Protein AF-0000000067831777 (afdb_homodimer)

pLDDT: mean 96.31, std 3.83, range [68.81, 98.88]

Sequence (684 aa):
MVTNWRALGACAPQAECGAVVKADAYGCGLAAVAPALWRAGCRTFFVAHLSEGIAARKILPEAALYVLNGLPPGHAEAFRAHRLRPVLGDAQELAEWAEAMQGAGPAALHVDTGMNRLGLCVAEALALAGDPVIARAGIDLVMSHLVSAELPDDPLNARQAADFARVRAAFPQMRASLANSSGTCLANDARHDLLRPGYALFGGNPDPGQPNSMRPVVRLEATILQVRNVEAGATCGYNARWQAPAPRRLATLSLGYADGYPRSASNSGHALVGGVPCPIVGLISMDLIILDVTDATQARRGGTATLIGDSLDIDTVGQAAGTIGYEILTSLGSRYVRDYVEMVTNWRALGACAPQAECGAVVKADAYGCGLAAVAPALWRAGCRTFFVAHLSEGIAARKILPEAALYVLNGLPPGHAEAFRAHRLRPVLGDAQELAEWAEAMQGAGPAALHVDTGMNRLGLCVAEALALAGDPVIARAGIDLVMSHLVSAELPDDPLNARQAADFARVRAAFPQMRASLANSSGTCLANDARHDLLRPGYALFGGNPDPGQPNSMRPVVRLEATILQVRNVEAGATCGYNARWQAPAPRRLATLSLGYADGYPRSASNSGHALVGGVPCPIVGLISMDLIILDVTDATQARRGGTATLIGDSLDIDTVGQAAGTIGYEILTSLGSRYVRDYVE

Organism: Methylorubrum extorquens (strain ATCC 14718 / DSM 1338 / JCM 2805 / NCIMB 9133 / AM1) (NCBI:txid272630)

Secondary structure (DSSP, 8-state):
-HHHHHHHHHT-TTSEE-EE-HHHHHTT-HHHHHHHHHHHT--EEEESSHHHHHHHHHH-TTSEEEETT---TT-HHHHHHTT-EEEE-SHHHHHHHHHHHTT-S-EEEEEESS--SSSEEHHHHHHTTT-HHHHHTTEEEEE---SSTTSTT-HHHHHHHHHHHHHHHHSTTSEEE---HHHHHS-GGG--SEE---GGGGT--SSTTS---SPP---EEEEEEEEEEE-TT-EESGGG-EE-SSSEEEEEES--GGGT--GGGTTT-EEEETTEEEEB-S---SS-EEEE-TT-TT--TT-EEEEEBTTB-HHHHHHHTTS-HHHHHHT--TTS------/-HHHHHHHHHT-TTSEE-EE-HHHHHTT-HHHHHHHHHHHT--EEEESSHHHHHHHHHH-TTSEEEETT---TT-HHHHHHTT-EEEE-SHHHHHHHHHHHTT-S-EEEEEESS--SSSEEHHHHHHTTT-HHHHHTTEEEEE---SSTTSTT-HHHHHHHHHHHHHHHHSTTSEEE---HHHHTS-GGG--SEE---GGGGT--SSTTS---SPP---EEEEEEEEEEE-TT-EESGGG-EE-SSSEEEEEES--GGGT--GGGTTT-EEEETTEEEEB-S---SS-EEEE-TT-TT--TT-EEEEEBTTB-HHHHHHHTTS-HHHHHHT--TTS------

InterPro domains:
  IPR000821 Alanine racemase [MF_01201] (1-341)
  IPR000821 Alanine racemase [PR00992] (14-30)
  IPR000821 Alanine racemase [PR00992] (50-68)
  IPR000821 Alanine racemase [PR00992] (108-120)
  IPR000821 Alanine racemase [PR00992] (141-152)
  IPR000821 Alanine racemase [PR00992] (179-206)
  IPR000821 Alanine racemase [PR00992] (233-248)
  IPR000821 Alanine racemase [PR00992] (250-265)
  IPR000821 Alanine racemase [PR00992] (271-288)
  IPR000821 Alanin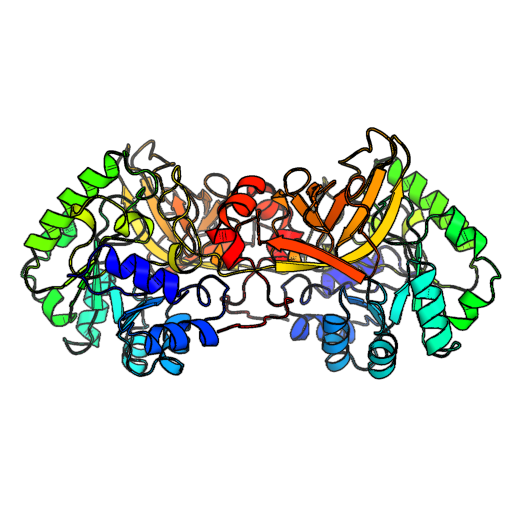e racemase [PR00992] (323-336)
  IPR000821 Alanine racemase [PTHR30511] (3-341)
  IPR000821 Alanine racemase [TIGR00492] (4-341)
  IPR001608 Alanine racemase, N-terminal [PF01168] (3-206)
  IPR009006 Alanine racemase/group IV decarboxylase, C-terminal [G3DSA:2.40.37.10] (207-342)
  IPR009006 Alanine racemase/group IV decarboxylase, C-terminal [SSF50621] (210-341)
  IPR011079 Alanine racemase, C-terminal [PF00842] (217-340)
  IPR011079 Alanine racemase, C-terminal [SM01005] (217-341)
  IPR020622 Alanine racemase, pyridoxal-phosphate attachment site [PS00395] (19-29)
  IPR029066 PLP-binding barrel [G3DSA:3.20.20.10] (1-206)
  IPR029066 PLP-binding barrel [SSF51419] (2-217)

Radius of gyration: 26.93 Å; Cα contacts (8 Å, |Δi|>4): 1666; chains: 2; bounding box: 50×80×62 Å

Structure (mmCIF, N/CA/C/O backbone):
data_AF-0000000067831777-model_v1
#
loop_
_entity.id
_entity.type
_entity.pdbx_description
1 polymer 'Alanine racemase'
#
loop_
_atom_site.group_PDB
_atom_site.id
_atom_site.type_symbol
_atom_site.label_atom_id
_atom_site.label_alt_id
_atom_site.label_comp_id
_atom_site.label_asym_id
_atom_site.label_entity_id
_atom_site.label_seq_id
_atom_site.pdbx_PDB_ins_code
_atom_site.Cartn_x
_atom_site.Cartn_y
_atom_site.Cartn_z
_atom_site.occupancy
_atom_site.B_iso_or_equiv
_atom_site.auth_seq_id
_atom_site.auth_comp_id
_atom_site.auth_asym_id
_atom_site.auth_atom_id
_atom_site.pdbx_PDB_model_num
ATOM 1 N N . MET A 1 1 ? -17.5 -13.883 2.986 1 96.25 1 MET A N 1
ATOM 2 C CA . MET A 1 1 ? -16.406 -14.672 2.447 1 96.25 1 MET A CA 1
ATOM 3 C C . MET A 1 1 ? -16.781 -16.141 2.322 1 96.25 1 MET A C 1
ATOM 5 O O . MET A 1 1 ? -16.562 -16.766 1.283 1 96.25 1 MET A O 1
ATOM 9 N N . VAL A 1 2 ? -17.391 -16.656 3.383 1 97.56 2 VAL A N 1
ATOM 10 C CA . VAL A 1 2 ? -17.812 -18.047 3.361 1 97.56 2 VAL A CA 1
ATOM 11 C C . VAL A 1 2 ? -18.906 -18.25 2.309 1 97.56 2 VAL A C 1
ATOM 13 O O . VAL A 1 2 ? -18.891 -19.234 1.566 1 97.56 2 VAL A O 1
ATOM 16 N N . THR A 1 3 ? -19.812 -17.234 2.25 1 97.75 3 THR A N 1
ATOM 17 C CA . THR A 1 3 ? -20.859 -17.297 1.228 1 97.75 3 THR A CA 1
ATOM 18 C C . THR A 1 3 ? -20.234 -17.297 -0.169 1 97.75 3 THR A C 1
ATOM 20 O O . THR A 1 3 ? -20.656 -18.078 -1.034 1 97.75 3 THR A O 1
ATOM 23 N N . ASN A 1 4 ? -19.281 -16.453 -0.4 1 98.12 4 ASN A N 1
ATOM 24 C CA . ASN A 1 4 ? -18.594 -16.406 -1.683 1 98.12 4 ASN A CA 1
ATOM 25 C C . ASN A 1 4 ? -17.906 -17.734 -1.985 1 98.12 4 ASN A C 1
ATOM 27 O O . ASN A 1 4 ? -17.984 -18.25 -3.104 1 98.12 4 ASN A O 1
ATOM 31 N N . TRP A 1 5 ? -17.25 -18.312 -0.982 1 98.06 5 TRP A N 1
ATOM 32 C CA . TRP A 1 5 ? -16.547 -19.578 -1.138 1 98.06 5 TRP A CA 1
ATOM 33 C C . TRP A 1 5 ? -17.5 -20.688 -1.541 1 98.06 5 TRP A C 1
ATOM 35 O O . TRP A 1 5 ? -17.203 -21.469 -2.453 1 98.06 5 TRP A O 1
ATOM 45 N N . ARG A 1 6 ? -18.625 -20.719 -0.926 1 97.88 6 ARG A N 1
ATOM 46 C CA . ARG A 1 6 ? -19.641 -21.719 -1.242 1 97.88 6 ARG A CA 1
ATOM 47 C C . ARG A 1 6 ? -20.172 -21.531 -2.66 1 97.88 6 ARG A C 1
ATOM 49 O O . ARG A 1 6 ? -20.359 -22.516 -3.389 1 97.88 6 ARG A O 1
ATOM 56 N N . ALA A 1 7 ? -20.375 -20.312 -3.01 1 96.75 7 ALA A N 1
ATOM 57 C CA . ALA A 1 7 ? -20.875 -20.016 -4.352 1 96.75 7 ALA A CA 1
ATOM 58 C C . ALA A 1 7 ? -19.859 -20.438 -5.418 1 96.75 7 ALA A C 1
ATOM 60 O O . ALA A 1 7 ? -20.234 -21 -6.445 1 96.75 7 ALA A O 1
ATOM 61 N N . LEU A 1 8 ? -18.625 -20.203 -5.199 1 96.25 8 LEU A N 1
ATOM 62 C CA . LEU A 1 8 ? -17.578 -20.578 -6.141 1 96.25 8 LEU A CA 1
ATOM 63 C C . LEU A 1 8 ? -17.438 -22.094 -6.238 1 96.25 8 LEU A C 1
ATOM 65 O O . LEU A 1 8 ? -17.266 -22.641 -7.332 1 96.25 8 LEU A O 1
ATOM 69 N N . GLY A 1 9 ? -17.547 -22.734 -5.086 1 96.25 9 GLY A N 1
ATOM 70 C CA . GLY A 1 9 ? -17.531 -24.188 -5.094 1 96.25 9 GLY A CA 1
ATOM 71 C C . GLY A 1 9 ? -18.688 -24.781 -5.867 1 96.25 9 GLY A C 1
ATOM 72 O O . GLY A 1 9 ? -18.531 -25.812 -6.527 1 96.25 9 GLY A O 1
ATOM 73 N N . ALA A 1 10 ? -19.781 -24.141 -5.816 1 94.81 10 ALA A N 1
ATOM 74 C CA . ALA A 1 10 ? -21 -24.625 -6.469 1 94.81 10 ALA A CA 1
ATOM 75 C C . ALA A 1 10 ? -20.859 -24.562 -7.988 1 94.81 10 ALA A C 1
ATOM 77 O O . ALA A 1 10 ? -21.594 -25.25 -8.711 1 94.81 10 ALA A O 1
ATOM 78 N N . CYS A 1 11 ? -19.938 -23.781 -8.492 1 91.06 11 CYS A N 1
ATOM 79 C CA . CYS A 1 11 ? -19.719 -23.672 -9.93 1 91.06 11 CYS A CA 1
ATOM 80 C C . CYS A 1 11 ? -19.156 -24.984 -10.492 1 91.06 11 CYS A C 1
ATOM 82 O O . CYS A 1 11 ? -19.281 -25.25 -11.688 1 91.06 11 CYS A O 1
ATOM 84 N N . ALA A 1 12 ? -18.469 -25.781 -9.656 1 92.12 12 ALA A N 1
ATOM 85 C CA . ALA A 1 12 ? -17.906 -27.078 -10.031 1 92.12 12 ALA A CA 1
ATOM 86 C C . ALA A 1 12 ? -18.031 -28.062 -8.883 1 92.12 12 ALA A C 1
ATOM 88 O O . ALA A 1 12 ? -17.031 -28.391 -8.227 1 92.12 12 ALA A O 1
ATOM 89 N N . PRO A 1 13 ? -19.125 -28.656 -8.758 1 91.19 13 PRO A N 1
ATOM 90 C CA . PRO A 1 13 ? -19.391 -29.484 -7.582 1 91.19 13 PRO A CA 1
ATOM 91 C C . PRO A 1 13 ? -18.516 -30.734 -7.523 1 91.19 13 PRO A C 1
ATOM 93 O O . PRO A 1 13 ? -18.359 -31.328 -6.453 1 91.19 13 PRO A O 1
ATOM 96 N N . GLN A 1 14 ? -17.984 -31.109 -8.625 1 92.44 14 GLN A N 1
ATOM 97 C CA . GLN A 1 14 ? -17.156 -32.312 -8.648 1 92.44 14 GLN A CA 1
ATOM 98 C C . GLN A 1 14 ? -15.719 -32 -8.242 1 92.44 14 GLN A C 1
ATOM 100 O O . GLN A 1 14 ? -14.93 -32.906 -7.992 1 92.44 14 GLN A O 1
ATOM 105 N N . ALA A 1 15 ? -15.367 -30.766 -8.219 1 95.56 15 ALA A N 1
ATOM 106 C CA . ALA A 1 15 ? -14.023 -30.344 -7.852 1 95.56 15 ALA A CA 1
ATOM 107 C C . ALA A 1 15 ? -13.953 -29.922 -6.387 1 95.56 15 ALA A C 1
ATOM 109 O O . ALA A 1 15 ? -14.945 -29.438 -5.828 1 95.56 15 ALA A O 1
ATOM 110 N N . GLU A 1 16 ? -12.859 -30.172 -5.777 1 97.56 16 GLU A N 1
ATOM 111 C CA . GLU A 1 16 ? -12.617 -29.516 -4.492 1 97.56 16 GLU A CA 1
ATOM 112 C C . GLU A 1 16 ? -12.445 -28.016 -4.664 1 97.56 16 GLU A C 1
ATOM 114 O O . GLU A 1 16 ? -11.789 -27.562 -5.605 1 97.56 16 GLU A O 1
ATOM 119 N N . CYS A 1 17 ? -13.039 -27.266 -3.781 1 97.94 17 CYS A N 1
ATOM 120 C CA . CYS A 1 17 ? -12.844 -25.828 -3.797 1 97.94 17 CYS A CA 1
ATOM 121 C C . CYS A 1 17 ? -11.844 -25.391 -2.727 1 97.94 17 CYS A C 1
ATOM 123 O O . CYS A 1 17 ? -12.148 -25.438 -1.534 1 97.94 17 CYS A O 1
ATOM 125 N N . GLY A 1 18 ? -10.648 -25.016 -3.129 1 98.56 18 GLY A N 1
ATOM 126 C CA . GLY A 1 18 ? -9.648 -24.469 -2.217 1 98.56 18 GLY A CA 1
ATOM 127 C C . GLY A 1 18 ? -9.797 -22.969 -1.989 1 98.56 18 GLY A C 1
ATOM 128 O O . GLY A 1 18 ? -10.836 -22.391 -2.316 1 98.56 18 GLY A O 1
ATOM 129 N N . ALA A 1 19 ? -8.812 -22.359 -1.331 1 98.81 19 ALA A N 1
ATOM 130 C CA . ALA A 1 19 ? -8.82 -20.938 -1.067 1 98.81 19 ALA A CA 1
ATOM 131 C C . ALA A 1 19 ? -7.414 -20.359 -1.116 1 98.81 19 ALA A C 1
ATOM 133 O O . ALA A 1 19 ? -6.508 -20.844 -0.442 1 98.81 19 ALA A O 1
ATOM 134 N N . VAL A 1 20 ? -7.234 -19.406 -1.946 1 98.81 20 VAL A N 1
ATOM 135 C CA . VAL A 1 20 ? -5.988 -18.656 -1.936 1 98.81 20 VAL A CA 1
ATOM 136 C C . VAL A 1 20 ? -6.074 -17.531 -0.909 1 98.81 20 VAL A C 1
ATOM 138 O O . VAL A 1 20 ? -6.906 -16.625 -1.036 1 98.81 20 VAL A O 1
ATOM 141 N N . VAL A 1 21 ? -5.176 -17.562 0.108 1 98.56 21 VAL A N 1
ATOM 142 C CA . VAL A 1 21 ? -5.27 -16.625 1.215 1 98.56 21 VAL A CA 1
ATOM 143 C C . VAL A 1 21 ? -3.926 -15.922 1.409 1 98.56 21 VAL A C 1
ATOM 145 O O . VAL A 1 21 ? -3.574 -15.539 2.527 1 98.56 21 VAL A O 1
ATOM 148 N N . LYS A 1 22 ? -3.17 -15.82 0.331 1 98.19 22 LYS A N 1
ATOM 149 C CA . LYS A 1 22 ? -1.881 -15.141 0.386 1 98.19 22 LYS A CA 1
ATOM 150 C C . LYS A 1 22 ? -2.057 -13.664 0.725 1 98.19 22 LYS A C 1
ATOM 152 O O . LYS A 1 22 ? -3.178 -13.148 0.724 1 98.19 22 LYS A O 1
ATOM 157 N N . ALA A 1 23 ? -0.88 -12.984 1.11 1 97.25 23 ALA A N 1
ATOM 158 C CA . ALA A 1 23 ? -0.863 -11.562 1.439 1 97.25 23 ALA A CA 1
ATOM 159 C C . ALA A 1 23 ? -1.83 -11.25 2.58 1 97.25 23 ALA A C 1
ATOM 161 O O . ALA A 1 23 ? -2.641 -10.328 2.479 1 97.25 23 ALA A O 1
ATOM 162 N N . ASP A 1 24 ? -1.796 -12.086 3.672 1 96.75 24 ASP A N 1
ATOM 163 C CA . ASP A 1 24 ? -2.635 -11.914 4.852 1 96.75 24 ASP A CA 1
ATOM 164 C C . ASP A 1 24 ? -4.117 -11.938 4.484 1 96.75 24 ASP A C 1
ATOM 166 O O . ASP A 1 24 ? -4.867 -11.031 4.855 1 96.75 24 ASP A O 1
ATOM 170 N N . ALA A 1 25 ? -4.484 -12.93 3.648 1 97.25 25 ALA A N 1
ATOM 171 C CA . ALA A 1 25 ? -5.84 -13.062 3.117 1 97.25 25 ALA A CA 1
ATOM 172 C C . ALA A 1 25 ? -6.258 -11.805 2.355 1 97.25 25 ALA A C 1
ATOM 174 O O . ALA A 1 25 ? -7.309 -11.227 2.635 1 97.25 25 ALA A O 1
ATOM 175 N N . TYR A 1 26 ? -5.383 -11.445 1.384 1 97.19 26 TYR A N 1
ATOM 176 C CA . TYR A 1 26 ? -5.598 -10.289 0.523 1 97.19 26 TYR A CA 1
ATOM 177 C C . TYR A 1 26 ? -5.863 -9.039 1.351 1 97.19 26 TYR A C 1
ATOM 179 O O . TYR A 1 26 ? -6.727 -8.227 1.001 1 97.19 26 TYR A O 1
ATOM 187 N N . GLY A 1 27 ? -5.211 -8.961 2.508 1 95.75 27 GLY A N 1
ATOM 188 C CA . GLY A 1 27 ? -5.32 -7.777 3.35 1 95.75 27 GLY A CA 1
ATOM 189 C C . GLY A 1 27 ? -6.465 -7.852 4.34 1 95.75 27 GLY A C 1
ATOM 190 O O . GLY A 1 27 ? -6.641 -6.949 5.164 1 95.75 27 GLY A O 1
ATOM 191 N N . CYS A 1 28 ? -7.23 -8.93 4.371 1 96.5 28 CYS A N 1
ATOM 192 C CA . CYS A 1 28 ? -8.43 -9.016 5.191 1 96.5 28 CYS A CA 1
ATOM 193 C C . CYS A 1 28 ? -8.141 -9.703 6.523 1 96.5 28 CYS A C 1
ATOM 195 O O . CYS A 1 28 ? -9.016 -9.789 7.387 1 96.5 28 CYS A O 1
ATOM 197 N N . GLY A 1 29 ? -6.898 -10.172 6.73 1 96.12 29 GLY A N 1
ATOM 198 C CA . GLY A 1 29 ? -6.512 -10.789 7.988 1 96.12 29 GLY A CA 1
ATOM 199 C C . GLY A 1 29 ? -6.613 -12.305 7.969 1 96.12 29 GLY A C 1
ATOM 200 O O . GLY A 1 29 ? -7.695 -12.859 8.148 1 96.12 29 GLY A O 1
ATOM 201 N N . LEU A 1 30 ? -5.484 -12.984 7.863 1 97.25 30 LEU A N 1
ATOM 202 C CA . LEU A 1 30 ? -5.398 -14.438 7.758 1 97.25 30 LEU A CA 1
ATOM 203 C C . LEU A 1 30 ? -5.965 -15.102 9.008 1 97.25 30 LEU A C 1
ATOM 205 O O . LEU A 1 30 ? -6.684 -16.094 8.914 1 97.25 30 LEU A O 1
ATOM 209 N N . ALA A 1 31 ? -5.719 -14.539 10.141 1 96.88 31 ALA A N 1
ATOM 210 C CA . ALA A 1 31 ? -6.066 -15.133 11.43 1 96.88 31 ALA A CA 1
ATOM 211 C C . ALA A 1 31 ? -7.582 -15.25 11.586 1 96.88 31 ALA A C 1
ATOM 213 O O . ALA A 1 31 ? -8.078 -16.141 12.281 1 96.88 31 ALA A O 1
ATOM 214 N N . ALA A 1 32 ? -8.289 -14.328 10.969 1 96.31 32 ALA A N 1
ATOM 215 C CA . ALA A 1 32 ? -9.75 -14.367 11.039 1 96.31 32 ALA A CA 1
ATOM 216 C C . ALA A 1 32 ? -10.328 -15.148 9.867 1 96.31 32 ALA A C 1
ATOM 218 O O . ALA A 1 32 ? -11.266 -15.938 10.039 1 96.31 32 ALA A O 1
ATOM 219 N N . VAL A 1 33 ? -9.781 -15.031 8.703 1 97.06 33 VAL A N 1
ATOM 220 C CA . VAL A 1 33 ? -10.352 -15.523 7.449 1 97.06 33 VAL A CA 1
ATOM 221 C C . VAL A 1 33 ? -10.141 -17.031 7.344 1 97.06 33 VAL A C 1
ATOM 223 O O . VAL A 1 33 ? -11.086 -17.781 7.047 1 97.06 33 VAL A O 1
ATOM 226 N N . ALA A 1 34 ? -8.953 -17.484 7.637 1 97.94 34 ALA A N 1
ATOM 227 C CA . ALA A 1 34 ? -8.578 -18.875 7.379 1 97.94 34 ALA A CA 1
ATOM 228 C C . ALA A 1 34 ? -9.406 -19.844 8.227 1 97.94 34 ALA A C 1
ATOM 230 O O . ALA A 1 34 ? -9.984 -20.797 7.707 1 97.94 34 ALA A O 1
ATOM 231 N N . PRO A 1 35 ? -9.547 -19.547 9.555 1 97.94 35 PRO A N 1
ATOM 232 C CA . PRO A 1 35 ? -10.367 -20.453 10.359 1 97.94 35 PRO A CA 1
ATOM 233 C C . PRO A 1 35 ? -11.828 -20.484 9.914 1 97.94 35 PRO A C 1
ATOM 235 O O . PRO A 1 35 ? -12.484 -21.516 9.984 1 97.94 35 PRO A O 1
ATOM 238 N N . ALA A 1 36 ? -12.344 -19.328 9.492 1 97.81 36 ALA A N 1
ATOM 239 C CA . ALA A 1 36 ? -13.727 -19.266 9.023 1 97.81 36 ALA A CA 1
ATOM 240 C C . ALA A 1 36 ? -13.93 -20.156 7.801 1 97.81 36 ALA A C 1
ATOM 242 O O . ALA A 1 36 ? -14.914 -20.891 7.719 1 97.81 36 ALA A O 1
ATOM 243 N N . LEU A 1 37 ? -13.008 -20.125 6.906 1 98.38 37 LEU A N 1
ATOM 244 C CA . LEU A 1 37 ? -13.086 -20.969 5.711 1 98.38 37 LEU A CA 1
ATOM 245 C C . LEU A 1 37 ? -12.891 -22.438 6.066 1 98.38 37 LEU A C 1
ATOM 247 O O . LEU A 1 37 ? -13.57 -23.312 5.508 1 98.38 37 LEU A O 1
ATOM 251 N N . TRP A 1 38 ? -11.984 -22.703 6.977 1 98.62 38 TRP A N 1
ATOM 252 C CA . TRP A 1 38 ? -11.758 -24.078 7.438 1 98.62 38 TRP A CA 1
ATOM 253 C C . TRP A 1 38 ? -13.031 -24.656 8.031 1 98.62 38 TRP A C 1
ATOM 255 O O . TRP A 1 38 ? -13.43 -25.781 7.676 1 98.62 38 TRP A O 1
ATOM 265 N N . ARG A 1 39 ? -13.688 -23.891 8.867 1 98.12 39 ARG A N 1
ATOM 266 C CA . ARG A 1 39 ? -14.922 -24.344 9.5 1 98.12 39 ARG A CA 1
ATOM 267 C C . ARG A 1 39 ? -16.016 -24.562 8.461 1 98.12 39 ARG A C 1
ATOM 269 O O . ARG A 1 39 ? -16.859 -25.453 8.625 1 98.12 39 ARG A O 1
ATOM 276 N N . ALA A 1 40 ? -15.922 -23.812 7.43 1 97.94 40 ALA A N 1
ATOM 277 C CA . ALA A 1 40 ? -16.922 -23.922 6.371 1 97.94 40 ALA A CA 1
ATOM 278 C C . ALA A 1 40 ? -16.703 -25.188 5.547 1 97.94 40 ALA A C 1
ATOM 280 O O . ALA A 1 40 ? -17.594 -25.625 4.809 1 97.94 40 ALA A O 1
ATOM 281 N N . GLY A 1 41 ? -15.484 -25.766 5.574 1 98.31 41 GLY A N 1
ATOM 282 C CA . GLY A 1 41 ? -15.258 -27.016 4.887 1 98.31 41 GLY A CA 1
ATOM 283 C C . GLY A 1 41 ? -14.062 -26.984 3.947 1 98.31 41 GLY A C 1
ATOM 284 O O . GLY A 1 41 ? -13.727 -27.984 3.324 1 98.31 41 GLY A O 1
ATOM 285 N N . CYS A 1 42 ? -13.445 -25.828 3.881 1 98.69 42 CYS A N 1
ATOM 286 C CA . CYS A 1 42 ? -12.25 -25.734 3.053 1 98.69 42 CYS A CA 1
ATOM 287 C C . CYS A 1 42 ? -11.117 -26.578 3.627 1 98.69 42 CYS A C 1
ATOM 289 O O . CYS A 1 42 ? -10.906 -26.594 4.84 1 98.69 42 CYS A O 1
ATOM 291 N N . ARG A 1 43 ? -10.352 -27.219 2.783 1 98.69 43 ARG A N 1
ATOM 292 C CA . ARG A 1 43 ? -9.32 -28.125 3.293 1 98.69 43 ARG A CA 1
ATOM 293 C C . ARG A 1 43 ? -7.969 -27.812 2.656 1 98.69 43 ARG A C 1
ATOM 295 O O . ARG A 1 43 ? -6.922 -28.172 3.207 1 98.69 43 ARG A O 1
ATOM 302 N N . THR A 1 44 ? -7.953 -27.172 1.488 1 98.81 44 THR A N 1
ATOM 303 C CA . THR A 1 44 ? -6.723 -26.828 0.78 1 98.81 44 THR A CA 1
ATOM 304 C C . THR A 1 44 ? -6.562 -25.312 0.676 1 98.81 44 THR A C 1
ATOM 306 O O . THR A 1 44 ? -7.48 -24.625 0.233 1 98.81 44 THR A O 1
ATOM 309 N N . PHE A 1 45 ? -5.422 -24.828 1.115 1 98.88 45 PHE A N 1
ATOM 310 C CA . PHE A 1 45 ? -5.141 -23.391 1.117 1 98.88 45 PHE A CA 1
ATOM 311 C C . PHE A 1 45 ? -3.846 -23.094 0.37 1 98.88 45 PHE A C 1
ATOM 313 O O . PHE A 1 45 ? -2.963 -23.953 0.284 1 98.88 45 PHE A O 1
ATOM 320 N N . PHE A 1 46 ? -3.771 -21.938 -0.169 1 98.88 46 PHE A N 1
ATOM 321 C CA . PHE A 1 46 ? -2.604 -21.469 -0.914 1 98.88 46 PHE A CA 1
ATOM 322 C C . PHE A 1 46 ? -2.102 -20.141 -0.371 1 98.88 46 PHE A C 1
ATOM 324 O O . PHE A 1 46 ? -2.896 -19.25 -0.081 1 98.88 46 PHE A O 1
ATOM 331 N N . VAL A 1 47 ? -0.827 -20 -0.197 1 98.69 47 VAL A N 1
ATOM 332 C CA . VAL A 1 47 ? -0.145 -18.75 0.126 1 98.69 47 VAL A CA 1
ATOM 333 C C . VAL A 1 47 ? 1.005 -18.531 -0.852 1 98.69 47 VAL A C 1
ATOM 335 O O . VAL A 1 47 ? 1.231 -19.344 -1.755 1 98.69 47 VAL A O 1
ATOM 338 N N . ALA A 1 48 ? 1.655 -17.406 -0.736 1 98.31 48 ALA A N 1
ATOM 339 C CA . ALA A 1 48 ? 2.67 -17.062 -1.73 1 98.31 48 ALA A CA 1
ATOM 340 C C . ALA A 1 48 ? 4.07 -17.391 -1.218 1 98.31 48 ALA A C 1
ATOM 342 O O . ALA A 1 48 ? 4.883 -17.969 -1.941 1 98.31 48 ALA A O 1
ATOM 343 N N . HIS A 1 49 ? 4.383 -17.062 0.051 1 97.75 49 HIS A N 1
ATOM 344 C CA . HIS A 1 49 ? 5.734 -17.109 0.592 1 97.75 49 HIS A CA 1
ATOM 345 C C . HIS A 1 49 ? 5.844 -18.156 1.699 1 97.75 49 HIS A C 1
ATOM 347 O O . HIS A 1 49 ? 4.859 -18.453 2.375 1 97.75 49 HIS A O 1
ATOM 353 N N . LEU A 1 50 ? 7.051 -18.672 1.91 1 97.88 50 LEU A N 1
ATOM 354 C CA . LEU A 1 50 ? 7.332 -19.609 2.986 1 97.88 50 LEU A CA 1
ATOM 355 C C . LEU A 1 50 ? 6.902 -19.047 4.336 1 97.88 50 LEU A C 1
ATOM 357 O O . LEU A 1 50 ? 6.258 -19.734 5.129 1 97.88 50 LEU A O 1
ATOM 361 N N . SER A 1 51 ? 7.191 -17.766 4.574 1 97.19 51 SER A N 1
ATOM 362 C CA . SER A 1 51 ? 6.844 -17.141 5.852 1 97.19 51 SER A CA 1
ATOM 363 C C . SER A 1 51 ? 5.332 -17.141 6.066 1 97.19 51 SER A C 1
ATOM 365 O O . SER A 1 51 ? 4.859 -17.359 7.184 1 97.19 51 SER A O 1
ATOM 367 N N . GLU A 1 52 ? 4.574 -16.922 5.043 1 97.5 52 GLU A N 1
ATOM 368 C CA . GLU A 1 52 ? 3.119 -16.984 5.133 1 97.5 52 GLU A CA 1
ATOM 369 C C . GLU A 1 52 ? 2.646 -18.406 5.426 1 97.5 52 GLU A C 1
ATOM 371 O O . GLU A 1 52 ? 1.67 -18.609 6.152 1 97.5 52 GLU A O 1
ATOM 376 N N . GLY A 1 53 ? 3.354 -19.359 4.73 1 98.5 53 GLY A N 1
ATOM 377 C CA . GLY A 1 53 ? 3.027 -20.75 5.012 1 98.5 53 GLY A CA 1
ATOM 378 C C . GLY A 1 53 ? 3.209 -21.125 6.469 1 98.5 53 GLY A C 1
ATOM 379 O O . GLY A 1 53 ? 2.348 -21.781 7.059 1 98.5 53 GLY A O 1
ATOM 380 N N . ILE A 1 54 ? 4.297 -20.703 7.023 1 98.38 54 ILE A N 1
ATOM 381 C CA . ILE A 1 54 ? 4.598 -20.984 8.422 1 98.38 54 ILE A CA 1
ATOM 382 C C . ILE A 1 54 ? 3.527 -20.344 9.312 1 98.38 54 ILE A C 1
ATOM 384 O O . ILE A 1 54 ? 3.018 -20.984 10.234 1 98.38 54 ILE A O 1
ATOM 388 N N . ALA A 1 55 ? 3.148 -19.125 9.008 1 97.94 55 ALA A N 1
ATOM 389 C CA . ALA A 1 55 ? 2.105 -18.453 9.766 1 97.94 55 ALA A CA 1
ATOM 390 C C . ALA A 1 55 ? 0.763 -19.156 9.617 1 97.94 55 ALA A C 1
ATOM 392 O O . ALA A 1 55 ? 0.038 -19.344 10.594 1 97.94 55 ALA A O 1
ATOM 393 N N . ALA A 1 56 ? 0.438 -19.516 8.406 1 98.69 56 ALA A N 1
ATOM 394 C CA . ALA A 1 56 ? -0.827 -20.188 8.133 1 98.69 56 ALA A CA 1
ATOM 395 C C . ALA A 1 56 ? -0.893 -21.531 8.852 1 98.69 56 ALA A C 1
ATOM 397 O O . ALA A 1 56 ? -1.955 -21.938 9.32 1 98.69 56 ALA A O 1
ATOM 398 N N . ARG A 1 57 ? 0.219 -22.234 8.883 1 98.81 57 ARG A N 1
ATOM 399 C CA . ARG A 1 57 ? 0.271 -23.547 9.523 1 98.81 57 ARG A CA 1
ATOM 400 C C . ARG A 1 57 ? -0.125 -23.469 10.992 1 98.81 57 ARG A C 1
ATOM 402 O O . ARG A 1 57 ? -0.854 -24.312 11.5 1 98.81 57 ARG A O 1
ATOM 409 N N . LYS A 1 58 ? 0.275 -22.391 11.664 1 98.44 58 LYS A N 1
ATOM 410 C CA . LYS A 1 58 ? -0.065 -22.188 13.07 1 98.44 58 LYS A CA 1
ATOM 411 C C . LYS A 1 58 ? -1.573 -22.031 13.25 1 98.44 58 LYS A C 1
ATOM 413 O O . LYS A 1 58 ? -2.119 -22.438 14.281 1 98.44 58 LYS A O 1
ATOM 418 N N . ILE A 1 59 ? -2.232 -21.531 12.289 1 98.25 59 ILE A N 1
ATOM 419 C CA . ILE A 1 59 ? -3.658 -21.234 12.336 1 98.25 59 ILE A CA 1
ATOM 420 C C . ILE A 1 59 ? -4.457 -22.453 11.859 1 98.25 59 ILE A C 1
ATOM 422 O O . ILE A 1 59 ? -5.551 -22.719 12.359 1 98.25 59 ILE A O 1
ATOM 426 N N . LEU A 1 60 ? -3.875 -23.125 10.867 1 98.5 60 LEU A N 1
ATOM 427 C CA . LEU A 1 60 ? -4.504 -24.266 10.219 1 98.5 60 LEU A CA 1
ATOM 428 C C . LEU A 1 60 ? -3.631 -25.516 10.344 1 98.5 60 LEU A C 1
ATOM 430 O O . LEU A 1 60 ? -3.045 -25.969 9.359 1 98.5 60 LEU A O 1
ATOM 434 N N . PRO A 1 61 ? -3.629 -26.188 11.398 1 98.19 61 PRO A N 1
ATOM 435 C CA . PRO A 1 61 ? -2.67 -27.266 11.641 1 98.19 61 PRO A CA 1
ATOM 436 C C . PRO A 1 61 ? -2.877 -28.469 10.719 1 98.19 61 PRO A C 1
ATOM 43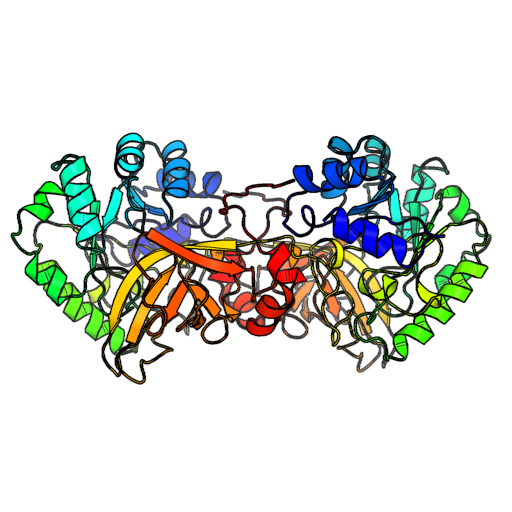8 O O . PRO A 1 61 ? -1.926 -29.188 10.422 1 98.19 61 PRO A O 1
ATOM 441 N N . GLU A 1 62 ? -4.062 -28.641 10.172 1 98.12 62 GLU A N 1
ATOM 442 C CA . GLU A 1 62 ? -4.344 -29.875 9.445 1 98.12 62 GLU A CA 1
ATOM 443 C C . GLU A 1 62 ? -4.543 -29.609 7.957 1 98.12 62 GLU A C 1
ATOM 445 O O . GLU A 1 62 ? -4.738 -30.547 7.176 1 98.12 62 GLU A O 1
ATOM 450 N N . ALA A 1 63 ? -4.496 -28.391 7.535 1 98.62 63 ALA A N 1
ATOM 451 C CA . ALA A 1 63 ? -4.82 -28.031 6.156 1 98.62 63 ALA A CA 1
ATOM 452 C C . ALA A 1 63 ? -3.693 -28.438 5.207 1 98.62 63 ALA A C 1
ATOM 454 O O . ALA A 1 63 ? -2.527 -28.484 5.605 1 98.62 63 ALA A O 1
ATOM 455 N N . ALA A 1 64 ? -4.066 -28.828 3.992 1 98.69 64 ALA A N 1
ATOM 456 C CA . ALA A 1 64 ? -3.066 -28.797 2.928 1 98.69 64 ALA A CA 1
ATOM 457 C C . ALA A 1 64 ? -2.674 -27.359 2.582 1 98.69 64 ALA A C 1
ATOM 459 O O . ALA A 1 64 ? -3.531 -26.547 2.242 1 98.69 64 ALA A O 1
ATOM 460 N N . LEU A 1 65 ? -1.424 -27.062 2.74 1 98.75 65 LEU A N 1
ATOM 461 C CA . LEU A 1 65 ? -0.953 -25.703 2.518 1 98.75 65 LEU A CA 1
ATOM 462 C C . LEU A 1 65 ? 0.099 -25.672 1.414 1 98.75 65 LEU A C 1
ATOM 464 O O . LEU A 1 65 ? 1.207 -26.188 1.589 1 98.75 65 LEU A O 1
ATOM 468 N N . TYR A 1 66 ? -0.253 -25.094 0.307 1 98.88 66 TYR A N 1
ATOM 469 C CA . TYR A 1 66 ? 0.672 -24.938 -0.81 1 98.88 66 TYR A CA 1
ATOM 470 C C . TYR A 1 66 ? 1.296 -23.547 -0.816 1 98.88 66 TYR A C 1
ATOM 472 O O . TYR A 1 66 ? 0.618 -22.562 -0.544 1 98.88 66 TYR A O 1
ATOM 480 N N . VAL A 1 67 ? 2.576 -23.453 -1.114 1 98.81 67 VAL A N 1
ATOM 481 C CA . VAL A 1 67 ? 3.301 -22.188 -1.269 1 98.81 67 VAL A CA 1
ATOM 482 C C . VAL A 1 67 ? 3.6 -21.953 -2.744 1 98.81 67 VAL A C 1
ATOM 484 O O . VAL A 1 67 ? 4.465 -22.609 -3.328 1 98.81 67 VAL A O 1
ATOM 487 N N . LEU A 1 68 ? 3.008 -20.953 -3.26 1 98.75 68 LEU A N 1
ATOM 488 C CA . LEU A 1 68 ? 2.896 -20.766 -4.703 1 98.75 68 LEU A CA 1
ATOM 489 C C . LEU A 1 68 ? 4.227 -20.312 -5.297 1 98.75 68 LEU A C 1
ATOM 491 O O . LEU A 1 68 ? 4.52 -20.594 -6.461 1 98.75 68 LEU A O 1
ATOM 495 N N . ASN A 1 69 ? 5.098 -19.625 -4.508 1 98.31 69 ASN A N 1
ATOM 496 C CA . ASN A 1 69 ? 6.309 -19.031 -5.062 1 98.31 69 ASN A CA 1
ATOM 497 C C . ASN A 1 69 ? 7.465 -20.031 -5.078 1 98.31 69 ASN A C 1
ATOM 499 O O . ASN A 1 69 ? 8.625 -19.641 -5.238 1 98.31 69 ASN A O 1
ATOM 503 N N . GLY A 1 70 ? 7.168 -21.281 -4.879 1 98 70 GLY A N 1
ATOM 504 C CA . GLY A 1 70 ? 8.148 -22.344 -5.09 1 98 70 GLY A CA 1
ATOM 505 C C . GLY A 1 70 ? 9.008 -22.609 -3.867 1 98 70 GLY A C 1
ATOM 506 O O . GLY A 1 70 ? 8.531 -22.5 -2.734 1 98 70 GLY A O 1
ATOM 507 N N . LEU A 1 71 ? 10.211 -23.172 -4.137 1 97.88 71 LEU A N 1
ATOM 508 C CA . LEU A 1 71 ? 11.172 -23.547 -3.113 1 97.88 71 LEU A CA 1
ATOM 509 C C . LEU A 1 71 ? 12.406 -22.656 -3.17 1 97.88 71 LEU A C 1
ATOM 511 O O . LEU A 1 71 ? 13.297 -22.875 -3.998 1 97.88 71 LEU A O 1
ATOM 515 N N . PRO A 1 72 ? 12.422 -21.594 -2.295 1 95.25 72 PRO A N 1
ATOM 516 C CA . PRO A 1 72 ? 13.688 -20.859 -2.246 1 95.25 72 PRO A CA 1
ATOM 517 C C . PRO A 1 72 ? 14.883 -21.766 -1.966 1 95.25 72 PRO A C 1
ATOM 519 O O . PRO A 1 72 ? 14.781 -22.703 -1.173 1 95.25 72 PRO A O 1
ATOM 522 N N . PRO A 1 73 ? 16 -21.469 -2.643 1 94.38 73 PRO A N 1
ATOM 523 C CA . PRO A 1 73 ? 17.172 -22.328 -2.455 1 94.38 73 PRO A CA 1
ATOM 524 C C . PRO A 1 73 ? 17.516 -22.531 -0.984 1 94.38 73 PRO A C 1
ATOM 526 O O . PRO A 1 73 ? 17.578 -21.562 -0.218 1 94.38 73 PRO A O 1
ATOM 529 N N . GLY A 1 74 ? 17.688 -23.766 -0.608 1 94.81 74 GLY A N 1
ATOM 530 C CA . GLY A 1 74 ? 18.188 -24.094 0.713 1 94.81 74 GLY A CA 1
ATOM 531 C C . GLY A 1 74 ? 17.109 -24.141 1.777 1 94.81 74 GLY A C 1
ATOM 532 O O . GLY A 1 74 ? 17.406 -24.203 2.971 1 94.81 74 GLY A O 1
ATOM 533 N N . HIS A 1 75 ? 15.852 -24.172 1.367 1 96.69 75 HIS A N 1
ATOM 534 C CA . HIS A 1 75 ? 14.812 -24.031 2.383 1 96.69 75 HIS A CA 1
ATOM 535 C C . HIS A 1 75 ? 13.938 -25.281 2.449 1 96.69 75 HIS A C 1
ATOM 537 O O . HIS A 1 75 ? 12.836 -25.234 3.002 1 96.69 75 HIS A O 1
ATOM 543 N N . ALA A 1 76 ? 14.406 -26.375 1.886 1 96.81 76 ALA A N 1
ATOM 544 C CA . ALA A 1 76 ? 13.625 -27.609 1.895 1 96.81 76 ALA A CA 1
ATOM 545 C C . ALA A 1 76 ? 13.305 -28.047 3.32 1 96.81 76 ALA A C 1
ATOM 547 O O . ALA A 1 76 ? 12.188 -28.484 3.611 1 96.81 76 ALA A O 1
ATOM 548 N N . GLU A 1 77 ? 14.258 -27.859 4.188 1 96.06 77 GLU A N 1
ATOM 549 C CA . GLU A 1 77 ? 14.062 -28.297 5.57 1 96.06 77 GLU A CA 1
ATOM 550 C C . GLU A 1 77 ? 12.977 -27.469 6.258 1 96.06 77 GLU A C 1
ATOM 552 O O . GLU A 1 77 ? 12.211 -28 7.066 1 96.06 77 GLU A O 1
ATOM 557 N N . ALA A 1 78 ? 12.93 -26.188 5.988 1 97.56 78 ALA A N 1
ATOM 558 C CA . ALA A 1 78 ? 11.891 -25.344 6.57 1 97.56 78 ALA A CA 1
ATOM 559 C C . ALA A 1 78 ? 10.5 -25.781 6.113 1 97.56 78 ALA A C 1
ATOM 561 O O . ALA A 1 78 ? 9.562 -25.812 6.906 1 97.56 78 ALA A O 1
ATOM 562 N N . PHE A 1 79 ? 10.391 -26.125 4.855 1 98.12 79 PHE A N 1
ATOM 563 C CA . PHE A 1 79 ? 9.133 -26.641 4.336 1 98.12 79 PHE A CA 1
ATOM 564 C C . PHE A 1 79 ? 8.742 -27.938 5.043 1 98.12 79 PHE A C 1
ATOM 566 O O . PHE A 1 79 ? 7.59 -28.109 5.445 1 98.12 79 PHE A O 1
ATOM 573 N N . ARG A 1 80 ? 9.711 -28.828 5.16 1 96.25 80 ARG A N 1
ATOM 574 C CA . ARG A 1 80 ? 9.484 -30.109 5.812 1 96.25 80 ARG A CA 1
ATOM 575 C C . ARG A 1 80 ? 9.055 -29.922 7.262 1 96.25 80 ARG A C 1
ATOM 577 O O . ARG A 1 80 ? 8.055 -30.484 7.699 1 96.25 80 ARG A O 1
ATOM 584 N N . ALA A 1 81 ? 9.742 -29.062 7.977 1 97 81 ALA A N 1
ATOM 585 C CA . ALA A 1 81 ? 9.508 -28.844 9.406 1 97 81 ALA A CA 1
ATOM 586 C C . ALA A 1 81 ? 8.109 -28.297 9.656 1 97 81 ALA A C 1
ATOM 588 O O . ALA A 1 81 ? 7.5 -28.578 10.695 1 97 81 ALA A O 1
ATOM 589 N N . HIS A 1 82 ? 7.574 -27.562 8.727 1 98.06 82 HIS A N 1
ATOM 590 C CA . HIS A 1 82 ? 6.266 -26.953 8.922 1 98.06 82 HIS A CA 1
ATOM 591 C C . HIS A 1 82 ? 5.203 -27.625 8.062 1 98.06 82 HIS A C 1
ATOM 593 O O . HIS A 1 82 ? 4.082 -27.125 7.949 1 98.06 82 HIS A O 1
ATOM 599 N N . ARG A 1 83 ? 5.52 -28.75 7.379 1 97.69 83 ARG A N 1
ATOM 600 C CA . ARG A 1 83 ? 4.617 -29.547 6.555 1 97.69 83 ARG A CA 1
ATOM 601 C C . ARG A 1 83 ? 3.93 -28.672 5.504 1 97.69 83 ARG A C 1
ATOM 603 O O . ARG A 1 83 ? 2.703 -28.688 5.383 1 97.69 83 ARG A O 1
ATOM 610 N N . LEU A 1 84 ? 4.734 -27.891 4.863 1 98.56 84 LEU A N 1
ATOM 611 C CA . LEU A 1 84 ? 4.277 -27.062 3.758 1 98.56 84 LEU A CA 1
ATOM 612 C C . LEU A 1 84 ? 4.574 -27.719 2.418 1 98.56 84 LEU A C 1
ATOM 614 O O . LEU A 1 84 ? 5.523 -28.5 2.305 1 98.56 84 LEU A O 1
ATOM 618 N N . ARG A 1 85 ? 3.74 -27.5 1.437 1 98.75 85 ARG A N 1
ATOM 619 C CA . ARG A 1 85 ? 3.867 -28.078 0.106 1 98.75 85 ARG A CA 1
ATOM 620 C C . ARG A 1 85 ? 4.328 -27.047 -0.909 1 98.75 85 ARG A C 1
ATOM 622 O O . ARG A 1 85 ? 3.568 -26.156 -1.279 1 98.75 85 ARG A O 1
ATOM 629 N N . PRO 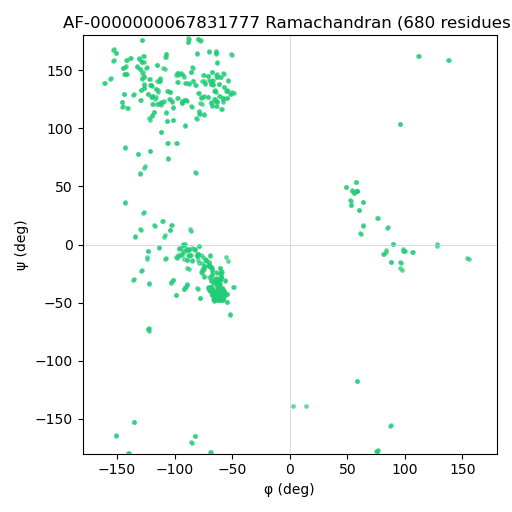A 1 86 ? 5.605 -27.094 -1.365 1 98.69 86 PRO A N 1
ATOM 630 C CA . PRO A 1 86 ? 6.039 -26.125 -2.371 1 98.69 86 PRO A CA 1
ATOM 631 C C . PRO A 1 86 ? 5.422 -26.375 -3.744 1 98.69 86 PRO A C 1
ATOM 633 O O . PRO A 1 86 ? 5.141 -27.531 -4.094 1 98.69 86 PRO A O 1
ATOM 636 N N . VAL A 1 87 ? 5.133 -25.359 -4.48 1 98.88 87 VAL A N 1
ATOM 637 C CA . VAL A 1 87 ? 4.77 -25.438 -5.891 1 98.88 87 VAL A CA 1
ATOM 638 C C . VAL A 1 87 ? 6.02 -25.312 -6.754 1 98.88 87 VAL A C 1
ATOM 640 O O . VAL A 1 87 ? 6.531 -24.203 -6.949 1 98.88 87 VAL A O 1
ATOM 643 N N . LEU A 1 88 ? 6.473 -26.406 -7.242 1 98.69 88 LEU A N 1
ATOM 644 C CA . LEU A 1 88 ? 7.773 -26.5 -7.898 1 98.69 88 LEU A CA 1
ATOM 645 C C . LEU A 1 88 ? 7.652 -26.219 -9.391 1 98.69 88 LEU A C 1
ATOM 647 O O . LEU A 1 88 ? 6.848 -26.844 -10.086 1 98.69 88 LEU A O 1
ATOM 651 N N . GLY A 1 89 ? 8.414 -25.234 -9.844 1 97.5 89 GLY A N 1
ATOM 652 C CA . GLY A 1 89 ? 8.273 -24.797 -11.227 1 97.5 89 GLY A CA 1
ATOM 653 C C . GLY A 1 89 ? 9.586 -24.734 -11.969 1 97.5 89 GLY A C 1
ATOM 654 O O . GLY A 1 89 ? 9.68 -24.141 -13.047 1 97.5 89 GLY A O 1
ATOM 655 N N . ASP A 1 90 ? 10.578 -25.297 -11.398 1 95.31 90 ASP A N 1
ATOM 656 C CA . ASP A 1 90 ? 11.93 -25.312 -11.953 1 95.31 90 ASP A CA 1
ATOM 657 C C . ASP A 1 90 ? 12.617 -26.656 -11.703 1 95.31 90 ASP A C 1
ATOM 659 O O . ASP A 1 90 ? 12.414 -27.266 -10.648 1 95.31 90 ASP A O 1
ATOM 663 N N . ALA A 1 91 ? 13.508 -27.078 -12.695 1 94.69 91 ALA A N 1
ATOM 664 C CA . ALA A 1 91 ? 14.172 -28.375 -12.586 1 94.69 91 ALA A CA 1
ATOM 665 C C . ALA A 1 91 ? 15.039 -28.438 -11.328 1 94.69 91 ALA A C 1
ATOM 667 O O . ALA A 1 91 ? 15.133 -29.484 -10.688 1 94.69 91 ALA A O 1
ATOM 668 N N . GLN A 1 92 ? 15.641 -27.328 -11.016 1 95.06 92 GLN A N 1
ATOM 669 C CA . GLN A 1 92 ? 16.5 -27.297 -9.836 1 95.06 92 GLN A CA 1
ATOM 670 C C . GLN A 1 92 ? 15.672 -27.406 -8.555 1 95.06 92 GLN A C 1
ATOM 672 O O . GLN A 1 92 ? 16.094 -28.078 -7.605 1 95.06 92 GLN A O 1
ATOM 677 N N . GLU A 1 93 ? 14.547 -26.766 -8.516 1 96.69 93 GLU A N 1
ATOM 678 C CA . GLU A 1 93 ? 13.625 -26.906 -7.387 1 96.69 93 GLU A CA 1
ATOM 679 C C . GLU A 1 93 ? 13.203 -28.359 -7.191 1 96.69 93 GLU A C 1
ATOM 681 O O . GLU A 1 93 ? 13.219 -28.859 -6.066 1 96.69 93 GLU A O 1
ATOM 686 N N . LEU A 1 94 ? 12.836 -28.953 -8.336 1 97 94 LEU A N 1
ATOM 687 C CA . LEU A 1 94 ? 12.367 -30.344 -8.312 1 97 94 LEU A CA 1
ATOM 688 C C . LEU A 1 94 ? 13.445 -31.266 -7.766 1 97 94 LEU A C 1
ATOM 690 O O . LEU A 1 94 ? 13.172 -32.094 -6.902 1 97 94 LEU A O 1
ATOM 694 N N . ALA A 1 95 ? 14.617 -31.094 -8.258 1 96.44 95 ALA A N 1
ATOM 695 C CA . ALA A 1 95 ? 15.734 -31.938 -7.844 1 96.44 95 ALA A CA 1
ATOM 696 C C . ALA A 1 95 ? 16.047 -31.75 -6.359 1 96.44 95 ALA A C 1
ATOM 698 O O . ALA A 1 95 ? 16.234 -32.719 -5.629 1 96.44 95 ALA A O 1
ATOM 699 N N . GLU A 1 96 ? 16.109 -30.469 -5.949 1 96.81 96 GLU A N 1
ATOM 700 C CA . GLU A 1 96 ? 16.406 -30.156 -4.555 1 96.81 96 GLU A CA 1
ATOM 701 C C . GLU A 1 96 ? 15.359 -30.75 -3.617 1 96.81 96 GLU A C 1
ATOM 703 O O . GLU A 1 96 ? 15.703 -31.375 -2.607 1 96.81 96 GLU A O 1
ATOM 708 N N . TRP A 1 97 ? 14.156 -30.578 -3.949 1 97.88 97 TRP A N 1
ATOM 709 C CA . TRP A 1 97 ? 13.062 -31.078 -3.125 1 97.88 97 TRP A CA 1
ATOM 710 C C . TRP A 1 97 ? 13.055 -32.594 -3.088 1 97.88 97 TRP A C 1
ATOM 712 O O . TRP A 1 97 ? 12.922 -33.188 -2.02 1 97.88 97 TRP A O 1
ATOM 722 N N . ALA A 1 98 ? 13.18 -33.25 -4.242 1 97.44 98 ALA A N 1
ATOM 723 C CA . ALA A 1 98 ? 13.195 -34.688 -4.34 1 97.44 98 ALA A CA 1
ATOM 724 C C . ALA A 1 98 ? 14.305 -35.281 -3.473 1 97.44 98 ALA A C 1
ATOM 726 O O . ALA A 1 98 ? 14.102 -36.312 -2.809 1 97.44 98 ALA A O 1
ATOM 727 N N . GLU A 1 99 ? 15.398 -34.625 -3.529 1 96.19 99 GLU A N 1
ATOM 728 C CA . GLU A 1 99 ? 16.531 -35.094 -2.74 1 96.19 99 GLU A CA 1
ATOM 729 C C . GLU A 1 99 ? 16.25 -34.969 -1.244 1 96.19 99 GLU A C 1
ATOM 731 O O . GLU A 1 99 ? 16.578 -35.875 -0.47 1 96.19 99 GLU A O 1
ATOM 736 N N . ALA A 1 100 ? 15.688 -33.906 -0.859 1 95.25 100 ALA A N 1
ATOM 737 C CA . ALA A 1 100 ? 15.445 -33.625 0.555 1 95.25 100 ALA A CA 1
ATOM 738 C C . ALA A 1 100 ? 14.336 -34.531 1.106 1 95.25 100 ALA A C 1
ATOM 740 O O . ALA A 1 100 ? 14.398 -34.969 2.26 1 95.25 100 ALA A O 1
ATOM 741 N N . MET A 1 101 ? 13.352 -34.812 0.322 1 93.38 101 MET A N 1
ATOM 742 C CA . MET A 1 101 ? 12.133 -35.406 0.847 1 93.38 101 MET A CA 1
ATOM 743 C C . MET A 1 101 ? 12.094 -36.906 0.52 1 93.38 101 MET A C 1
ATOM 745 O O . MET A 1 101 ? 11.508 -37.688 1.267 1 93.38 101 MET A O 1
ATOM 749 N N . GLN A 1 102 ? 12.633 -37.281 -0.587 1 91.56 102 GLN A N 1
ATOM 750 C CA . GLN A 1 102 ? 12.633 -38.688 -1.055 1 91.56 102 GLN A CA 1
ATOM 751 C C . GLN A 1 102 ? 11.219 -39.25 -1.056 1 91.56 102 GLN A C 1
ATOM 753 O O . GLN A 1 102 ? 11 -40.344 -0.563 1 91.56 102 GLN A O 1
ATOM 758 N N . GLY A 1 103 ? 10.281 -38.469 -1.399 1 87.75 103 GLY A N 1
ATOM 759 C CA . GLY A 1 103 ? 8.914 -38.906 -1.604 1 87.75 103 GLY A CA 1
ATOM 760 C C . GLY A 1 103 ? 8.008 -38.656 -0.413 1 87.75 103 GLY A C 1
ATOM 761 O O . GLY A 1 103 ? 6.789 -38.781 -0.508 1 87.75 103 GLY A O 1
ATOM 762 N N . ALA A 1 104 ? 8.461 -38.188 0.668 1 87.5 104 ALA A N 1
ATOM 763 C CA . ALA A 1 104 ? 7.688 -38.094 1.904 1 87.5 104 ALA A CA 1
ATOM 764 C C . ALA A 1 104 ? 7.012 -36.719 2.008 1 87.5 104 ALA A C 1
ATOM 766 O O . ALA A 1 104 ? 6.137 -36.531 2.85 1 87.5 104 ALA A O 1
ATOM 767 N N . GLY A 1 105 ? 7.246 -35.844 1.18 1 89.12 105 GLY A N 1
ATOM 768 C CA . GLY A 1 105 ? 6.695 -34.5 1.246 1 89.12 105 GLY A CA 1
ATOM 769 C C . GLY A 1 105 ? 5.895 -34.125 0.015 1 89.12 105 GLY A C 1
ATOM 770 O O . GLY A 1 105 ? 6.457 -33.938 -1.064 1 89.12 105 GLY A O 1
ATOM 771 N N . PRO A 1 106 ? 4.504 -34.031 0.156 1 95.62 106 PRO A N 1
ATOM 772 C CA . PRO A 1 106 ? 3.729 -33.656 -1.028 1 95.62 106 PRO A CA 1
ATOM 773 C C . PRO A 1 106 ? 4.145 -32.312 -1.601 1 95.62 106 PRO A C 1
ATOM 775 O O . PRO A 1 106 ? 4.621 -31.438 -0.862 1 95.62 106 PRO A O 1
ATOM 778 N N . ALA A 1 107 ? 4.059 -32.156 -2.848 1 98.44 107 ALA A N 1
ATOM 779 C CA . ALA A 1 107 ? 4.367 -30.922 -3.578 1 98.44 107 ALA A CA 1
ATOM 780 C C . ALA A 1 107 ? 3.535 -30.812 -4.855 1 98.44 107 ALA A C 1
ATOM 782 O O . ALA A 1 107 ? 2.875 -31.766 -5.25 1 98.44 107 ALA A O 1
ATOM 783 N N . ALA A 1 108 ? 3.484 -29.688 -5.402 1 98.75 108 ALA A N 1
ATOM 784 C CA . ALA A 1 108 ? 2.811 -29.469 -6.68 1 98.75 108 ALA A CA 1
ATOM 785 C C . ALA A 1 108 ? 3.818 -29.219 -7.797 1 98.75 108 ALA A C 1
ATOM 787 O O . ALA A 1 108 ? 4.934 -28.75 -7.539 1 98.75 108 ALA A O 1
ATOM 788 N N . LEU A 1 109 ? 3.469 -29.562 -8.969 1 98.69 109 LEU A N 1
ATOM 789 C CA . LEU A 1 109 ? 4.207 -29.219 -10.18 1 98.69 109 LEU A CA 1
ATOM 790 C C . LEU A 1 109 ? 3.549 -28.047 -10.906 1 98.69 109 LEU A C 1
ATOM 792 O O . LEU A 1 109 ? 2.379 -28.125 -11.289 1 98.69 109 LEU A O 1
ATOM 796 N N . HIS A 1 110 ? 4.238 -27 -11.016 1 98.88 110 HIS A N 1
ATOM 797 C CA . HIS A 1 110 ? 3.742 -25.812 -11.711 1 98.88 110 HIS A CA 1
ATOM 798 C C . HIS A 1 110 ? 4.168 -25.812 -13.172 1 98.88 110 HIS A C 1
ATOM 800 O O . HIS A 1 110 ? 5.363 -25.844 -13.477 1 98.88 110 HIS A O 1
ATOM 806 N N . VAL A 1 111 ? 3.246 -25.75 -14.055 1 98.69 111 VAL A N 1
ATOM 807 C CA . VAL A 1 111 ? 3.516 -25.719 -15.484 1 98.69 111 VAL A CA 1
ATOM 808 C C . VAL A 1 111 ? 3.074 -24.375 -16.062 1 98.69 111 VAL A C 1
ATOM 810 O O . VAL A 1 111 ? 1.921 -23.969 -15.891 1 98.69 111 VAL A O 1
ATOM 813 N N . ASP A 1 112 ? 3.992 -23.688 -16.641 1 98.44 112 ASP A N 1
ATOM 814 C CA . ASP A 1 112 ? 3.684 -22.422 -17.312 1 98.44 112 ASP A CA 1
ATOM 815 C C . ASP A 1 112 ? 3.064 -22.656 -18.688 1 98.44 112 ASP A C 1
ATOM 817 O O . ASP A 1 112 ? 3.746 -23.109 -19.609 1 98.44 112 ASP A O 1
ATOM 821 N N . THR A 1 113 ? 1.85 -22.281 -18.812 1 97.38 113 THR A N 1
ATOM 822 C CA . THR A 1 113 ? 1.155 -22.5 -20.078 1 97.38 113 THR A CA 1
ATOM 823 C C . THR A 1 113 ? 1.044 -21.188 -20.859 1 97.38 113 THR A C 1
ATOM 825 O O . THR A 1 113 ? 0.284 -21.109 -21.828 1 97.38 113 THR A O 1
ATOM 828 N N . GLY A 1 114 ? 1.794 -20.188 -20.391 1 94.69 114 GLY A N 1
ATOM 829 C CA . GLY A 1 114 ? 1.743 -19 -21.234 1 94.69 114 GLY A CA 1
ATOM 830 C C . GLY A 1 114 ? 2.061 -17.719 -20.484 1 94.69 114 GLY A C 1
ATOM 831 O O . GLY A 1 114 ? 2.318 -16.688 -21.109 1 94.69 114 GLY A O 1
ATOM 832 N N . MET A 1 115 ? 2.115 -17.672 -19.203 1 96.06 115 MET A N 1
ATOM 833 C CA . MET A 1 115 ? 2.309 -16.469 -18.391 1 96.06 115 MET A CA 1
ATOM 834 C C . MET A 1 115 ? 3.768 -16.031 -18.422 1 96.06 115 MET A C 1
ATOM 836 O O . MET A 1 115 ? 4.07 -14.852 -18.188 1 96.06 115 MET A O 1
ATOM 840 N N . ASN A 1 116 ? 4.695 -17.031 -18.703 1 97.5 116 ASN A N 1
ATOM 841 C CA . ASN A 1 116 ? 6.137 -16.797 -18.688 1 97.5 116 ASN A CA 1
ATOM 842 C C . ASN A 1 116 ? 6.578 -16.078 -17.406 1 97.5 116 ASN A C 1
ATOM 844 O O . ASN A 1 116 ? 7.266 -15.062 -17.469 1 97.5 116 ASN A O 1
ATOM 848 N N . ARG A 1 117 ? 6.195 -16.531 -16.281 1 97.19 117 ARG A N 1
ATOM 849 C CA . ARG A 1 117 ? 6.48 -16.031 -14.945 1 97.19 117 ARG A CA 1
ATOM 850 C C . ARG A 1 117 ? 7.145 -17.094 -14.078 1 97.19 117 ARG A C 1
ATOM 852 O O . ARG A 1 117 ? 8.367 -17.141 -13.969 1 97.19 117 ARG A O 1
ATOM 859 N N . LEU A 1 118 ? 6.434 -18.062 -13.609 1 98.12 118 LEU A N 1
ATOM 860 C CA . LEU A 1 118 ? 6.969 -19.219 -12.922 1 98.12 118 LEU A CA 1
ATOM 861 C C . LEU A 1 118 ? 6.473 -20.516 -13.562 1 98.12 118 LEU A C 1
ATOM 863 O O . LEU A 1 118 ? 5.461 -20.516 -14.258 1 98.12 118 LEU A O 1
ATOM 867 N N . GLY A 1 119 ? 7.211 -21.594 -13.367 1 98.62 119 GLY A N 1
ATOM 868 C CA . GLY A 1 119 ? 6.77 -22.906 -13.82 1 98.62 119 GLY A CA 1
ATOM 869 C C . GLY A 1 119 ? 7.621 -23.469 -14.945 1 98.62 119 GLY A C 1
ATOM 870 O O . GLY A 1 119 ? 8.297 -22.719 -15.656 1 98.62 119 GLY A O 1
ATOM 871 N N . LEU A 1 120 ? 7.512 -24.75 -15.148 1 98.31 120 LEU A N 1
ATOM 872 C CA . LEU A 1 120 ? 8.109 -25.406 -16.312 1 98.31 120 LEU A CA 1
ATOM 873 C C . LEU A 1 120 ? 7.301 -25.141 -17.562 1 98.31 120 LEU A C 1
ATOM 875 O O . LEU A 1 120 ? 6.066 -25.094 -17.531 1 98.31 120 LEU A O 1
ATOM 879 N N . CYS A 1 121 ? 8.016 -24.922 -18.672 1 97.75 121 CYS A N 1
ATOM 880 C CA . CYS A 1 121 ? 7.23 -24.844 -19.906 1 97.75 121 CYS A CA 1
ATOM 881 C C . CYS A 1 121 ? 6.555 -26.188 -20.203 1 97.75 121 CYS A C 1
ATOM 883 O O . CYS A 1 121 ? 6.91 -27.203 -19.625 1 97.75 121 CYS A O 1
ATOM 885 N N . VAL A 1 122 ? 5.605 -26.188 -21.062 1 98.25 122 VAL A N 1
ATOM 886 C CA . VAL A 1 122 ? 4.801 -27.359 -21.375 1 98.25 122 VAL A CA 1
ATOM 887 C C . VAL A 1 122 ? 5.703 -28.5 -21.828 1 98.25 122 VAL A C 1
ATOM 889 O O . VAL A 1 122 ? 5.574 -29.641 -21.359 1 98.25 122 VAL A O 1
ATOM 892 N N . ALA A 1 123 ? 6.676 -28.219 -22.672 1 97.69 123 ALA A N 1
ATOM 893 C CA . ALA A 1 123 ? 7.582 -29.234 -23.188 1 97.69 123 ALA A CA 1
ATOM 894 C C . ALA A 1 123 ? 8.406 -29.859 -22.062 1 97.69 123 ALA A C 1
ATOM 896 O O . ALA A 1 123 ? 8.594 -31.078 -22.016 1 97.69 123 ALA A O 1
ATOM 897 N N . GLU A 1 124 ? 8.906 -29.031 -21.172 1 97.75 124 GLU A N 1
ATOM 898 C CA . GLU A 1 124 ? 9.68 -29.516 -20.031 1 97.75 124 GLU A CA 1
ATOM 899 C C . GLU A 1 124 ? 8.844 -30.422 -19.125 1 97.75 124 GLU A C 1
ATOM 901 O O . GLU A 1 124 ? 9.328 -31.453 -18.656 1 97.75 124 GLU A O 1
ATOM 906 N N . ALA A 1 125 ? 7.629 -30 -18.875 1 98.44 125 ALA A N 1
ATOM 907 C CA . ALA A 1 125 ? 6.738 -30.797 -18.031 1 98.44 125 ALA A CA 1
ATOM 908 C C . ALA A 1 125 ? 6.441 -32.156 -18.656 1 98.44 125 ALA A C 1
ATOM 910 O O . ALA A 1 125 ? 6.496 -33.188 -17.984 1 98.44 125 ALA A O 1
ATOM 911 N N . LEU A 1 126 ? 6.137 -32.156 -19.969 1 98.31 126 LEU A N 1
ATOM 912 C CA . LEU A 1 126 ? 5.824 -33.406 -20.672 1 98.31 126 LEU A CA 1
ATOM 913 C C . LEU A 1 126 ? 7.016 -34.344 -20.656 1 98.31 126 LEU A C 1
ATOM 915 O O . LEU A 1 126 ? 6.84 -35.562 -20.578 1 98.31 126 LEU A O 1
ATOM 919 N N . ALA A 1 127 ? 8.188 -33.781 -20.641 1 97.75 127 ALA A N 1
ATOM 920 C CA . ALA A 1 127 ? 9.406 -34.594 -20.625 1 97.75 127 ALA A CA 1
ATOM 921 C C . ALA A 1 127 ? 9.594 -35.281 -19.281 1 97.75 127 ALA A C 1
ATOM 923 O O . ALA A 1 127 ? 10.344 -36.25 -19.172 1 97.75 127 ALA A O 1
ATOM 924 N N . LEU A 1 128 ? 8.922 -34.781 -18.312 1 97.56 128 LEU A N 1
ATOM 925 C CA . LEU A 1 128 ? 9.055 -35.344 -16.969 1 97.56 128 LEU A CA 1
ATOM 926 C C . LEU A 1 128 ? 8.062 -36.5 -16.75 1 97.56 128 LEU A C 1
ATOM 928 O O . LEU A 1 128 ? 8.094 -37.156 -15.703 1 97.56 128 LEU A O 1
ATOM 932 N N . ALA A 1 129 ? 7.219 -36.719 -17.719 1 95.5 129 ALA A N 1
ATOM 933 C CA . ALA A 1 129 ? 6.27 -37.812 -17.578 1 95.5 129 ALA A CA 1
ATOM 934 C C . ALA A 1 129 ? 6.992 -39.125 -17.359 1 95.5 129 ALA A C 1
ATOM 936 O O . ALA A 1 129 ? 7.855 -39.5 -18.156 1 95.5 129 ALA A O 1
ATOM 937 N N . GLY A 1 130 ? 6.723 -39.844 -16.312 1 94.44 130 GLY A N 1
ATOM 938 C CA . GLY A 1 130 ? 7.336 -41.125 -16.016 1 94.44 130 GLY A CA 1
ATOM 939 C C . GLY A 1 130 ? 8.703 -41 -15.367 1 94.44 130 GLY A C 1
ATOM 940 O O . GLY A 1 130 ? 9.305 -42 -14.977 1 94.44 130 GLY A O 1
ATOM 941 N N . ASP A 1 131 ? 9.195 -39.781 -15.328 1 96.19 131 ASP A N 1
ATOM 942 C CA . ASP A 1 131 ? 10.484 -39.562 -14.688 1 96.19 131 ASP A CA 1
ATOM 943 C C . ASP A 1 131 ? 10.406 -39.844 -13.188 1 96.19 131 ASP A C 1
ATOM 945 O O . ASP A 1 131 ? 9.5 -39.344 -12.508 1 96.19 131 ASP A O 1
ATOM 949 N N . PRO A 1 132 ? 11.32 -40.594 -12.633 1 96.06 132 PRO A N 1
ATOM 950 C CA . PRO A 1 132 ? 11.289 -40.938 -11.211 1 96.06 132 PRO A CA 1
ATOM 951 C C . PRO A 1 132 ? 11.312 -39.719 -10.297 1 96.06 132 PRO A C 1
ATOM 953 O O . PRO A 1 132 ? 10.914 -39.812 -9.133 1 96.06 132 PRO A O 1
ATOM 956 N N . VAL A 1 133 ? 11.828 -38.562 -10.766 1 97 133 VAL A N 1
ATOM 957 C CA . VAL A 1 133 ? 11.93 -37.375 -9.953 1 97 133 VAL A CA 1
ATOM 958 C C . VAL A 1 133 ? 10.539 -36.938 -9.484 1 97 133 VAL A C 1
ATOM 960 O O . VAL A 1 133 ? 10.383 -36.375 -8.398 1 97 133 VAL A O 1
ATOM 963 N N . ILE A 1 134 ? 9.555 -37.219 -10.25 1 97.06 134 ILE A N 1
ATOM 964 C CA . ILE A 1 134 ? 8.18 -36.844 -9.938 1 97.06 134 ILE A CA 1
ATOM 965 C C . ILE A 1 134 ? 7.719 -37.594 -8.68 1 97.06 134 ILE A C 1
ATOM 967 O O . ILE A 1 134 ? 7.195 -36.969 -7.746 1 97.06 134 ILE A O 1
ATOM 971 N N . ALA A 1 135 ? 7.969 -38.906 -8.664 1 95.81 135 ALA A N 1
ATOM 972 C CA . ALA A 1 135 ? 7.609 -39.719 -7.496 1 95.81 135 ALA A CA 1
ATOM 973 C C . ALA A 1 135 ? 8.477 -39.344 -6.297 1 95.81 135 ALA A C 1
ATOM 975 O O . ALA A 1 135 ? 7.992 -39.281 -5.164 1 95.81 135 ALA A O 1
ATOM 976 N N . ARG A 1 136 ? 9.711 -39.094 -6.566 1 96.94 136 ARG A N 1
ATOM 977 C CA . ARG A 1 136 ? 10.641 -38.75 -5.5 1 96.94 136 ARG A CA 1
ATOM 978 C C . ARG A 1 136 ? 10.32 -37.375 -4.902 1 96.94 136 ARG A C 1
ATOM 980 O O . ARG A 1 136 ? 10.586 -37.125 -3.725 1 96.94 136 ARG A O 1
ATOM 987 N N . ALA A 1 137 ? 9.75 -36.531 -5.648 1 97.38 137 ALA A N 1
ATOM 988 C CA . ALA A 1 137 ? 9.367 -35.188 -5.176 1 97.38 137 ALA A CA 1
ATOM 989 C C . ALA A 1 137 ? 7.977 -35.219 -4.543 1 97.38 137 ALA A C 1
ATOM 991 O O . ALA A 1 137 ? 7.516 -34.219 -4 1 97.38 137 ALA A O 1
ATOM 992 N N . GLY A 1 138 ? 7.359 -36.375 -4.633 1 97.19 138 GLY A N 1
ATOM 993 C CA . GLY A 1 138 ? 6.047 -36.5 -4.023 1 97.19 138 GLY A CA 1
ATOM 994 C C . GLY A 1 138 ? 5.004 -35.594 -4.668 1 97.19 138 GLY A C 1
ATOM 995 O O . GLY A 1 138 ? 4.145 -35.031 -3.979 1 97.19 138 GLY A O 1
ATOM 996 N N . ILE A 1 139 ? 5.027 -35.375 -5.965 1 97.94 139 ILE A N 1
ATOM 997 C CA . ILE A 1 139 ? 4.082 -34.531 -6.66 1 97.94 139 ILE A CA 1
ATOM 998 C C . ILE A 1 139 ? 2.674 -35.094 -6.547 1 97.94 139 ILE A C 1
ATOM 1000 O O . ILE A 1 139 ? 2.439 -36.25 -6.926 1 97.94 139 ILE A O 1
ATOM 1004 N N . ASP A 1 140 ? 1.764 -34.312 -6.027 1 96.81 140 ASP A N 1
ATOM 1005 C CA . ASP A 1 140 ? 0.394 -34.812 -5.863 1 96.81 140 ASP A CA 1
ATOM 1006 C C . ASP A 1 140 ? -0.594 -33.906 -6.594 1 96.81 140 ASP A C 1
ATOM 1008 O O . ASP A 1 140 ? -1.792 -34.188 -6.641 1 96.81 140 ASP A O 1
ATOM 1012 N N . LEU A 1 141 ? -0.122 -32.812 -7.141 1 98.44 141 LEU A N 1
ATOM 1013 C CA . LEU A 1 141 ? -0.929 -31.828 -7.844 1 98.44 141 LEU A CA 1
ATOM 1014 C C . LEU A 1 141 ? -0.168 -31.25 -9.031 1 98.44 141 LEU A C 1
ATOM 1016 O O . LEU A 1 141 ? 1.013 -30.922 -8.914 1 98.44 141 LEU A O 1
ATOM 1020 N N . VAL A 1 142 ? -0.758 -31.234 -10.203 1 98.56 142 VAL A N 1
ATOM 1021 C CA . VAL A 1 142 ? -0.264 -30.469 -11.336 1 98.56 142 VAL A CA 1
ATOM 1022 C C . VAL A 1 142 ? -1.115 -29.219 -11.531 1 98.56 142 VAL A C 1
ATOM 1024 O O . VAL A 1 142 ? -2.346 -29.281 -11.516 1 98.56 142 VAL A O 1
ATOM 1027 N N . MET A 1 143 ? -0.444 -28.109 -11.664 1 98.5 143 MET A N 1
ATOM 1028 C CA . MET A 1 143 ? -1.232 -26.875 -11.742 1 98.5 143 MET A CA 1
ATOM 1029 C C . MET A 1 143 ? -0.631 -25.906 -12.75 1 98.5 143 MET A C 1
ATOM 1031 O O . MET A 1 143 ? 0.533 -26.047 -13.133 1 98.5 143 MET A O 1
ATOM 1035 N N . SER A 1 144 ? -1.374 -25.016 -13.219 1 98.31 144 SER A N 1
ATOM 1036 C CA . SER A 1 144 ? -1.008 -23.859 -14.031 1 98.31 144 SER A CA 1
ATOM 1037 C C . SER A 1 144 ? -1.808 -22.625 -13.625 1 98.31 144 SER A C 1
ATOM 1039 O O . SER A 1 144 ? -2.445 -22.609 -12.57 1 98.31 144 SER A O 1
ATOM 1041 N N . HIS A 1 145 ? -1.608 -21.547 -14.258 1 97.25 145 HIS A N 1
ATOM 1042 C CA . HIS A 1 145 ? -2.312 -20.312 -13.953 1 97.25 145 HIS A CA 1
ATOM 1043 C C . HIS A 1 145 ? -2.771 -19.609 -15.227 1 97.25 145 HIS A C 1
ATOM 1045 O O . HIS A 1 145 ? -1.979 -19.406 -16.156 1 97.25 145 HIS A O 1
ATOM 1051 N N . LEU A 1 146 ? -3.986 -19.266 -15.289 1 96.5 146 LEU A N 1
ATOM 1052 C CA . LEU A 1 146 ? -4.539 -18.609 -16.469 1 96.5 146 LEU A CA 1
ATOM 1053 C C . LEU A 1 146 ? -4.062 -17.156 -16.562 1 96.5 146 LEU A C 1
ATOM 1055 O O . LEU A 1 146 ? -4.055 -16.438 -15.562 1 96.5 146 LEU A O 1
ATOM 1059 N N . VAL A 1 147 ? -3.734 -16.75 -17.734 1 96.56 147 VAL A N 1
ATOM 1060 C CA . VAL A 1 147 ? -3.168 -15.43 -18.031 1 96.56 147 VAL A CA 1
ATOM 1061 C C . VAL A 1 147 ? -4.281 -14.391 -18.078 1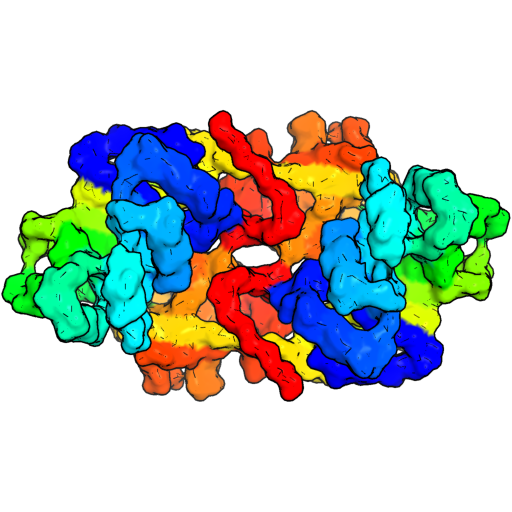 96.56 147 VAL A C 1
ATOM 1063 O O . VAL A 1 147 ? -4.098 -13.258 -17.625 1 96.56 147 VAL A O 1
ATOM 1066 N N . SER A 1 148 ? -5.453 -14.734 -18.625 1 95.75 148 SER A N 1
ATOM 1067 C CA . SER A 1 148 ? -6.441 -13.727 -18.969 1 95.75 148 SER A CA 1
ATOM 1068 C C . SER A 1 148 ? -7.859 -14.211 -18.703 1 95.75 148 SER A C 1
ATOM 1070 O O . SER A 1 148 ? -8.781 -13.922 -19.469 1 95.75 148 SER A O 1
ATOM 1072 N N . ALA A 1 149 ? -7.996 -14.953 -17.641 1 93.88 149 ALA A N 1
ATOM 1073 C CA . ALA A 1 149 ? -9.289 -15.57 -17.359 1 93.88 149 ALA A CA 1
ATOM 1074 C C . ALA A 1 149 ? -10.375 -14.516 -17.172 1 93.88 149 ALA A C 1
ATOM 1076 O O . ALA A 1 149 ? -11.562 -14.789 -17.391 1 93.88 149 ALA A O 1
ATOM 1077 N N . GLU A 1 150 ? -10.047 -13.281 -16.781 1 93 150 GLU A N 1
ATOM 1078 C CA . GLU A 1 150 ? -11.023 -12.211 -16.609 1 93 150 GLU A CA 1
ATOM 1079 C C . GLU A 1 150 ? -11.539 -11.695 -17.938 1 93 150 GLU A C 1
ATOM 1081 O O . GLU A 1 150 ? -12.5 -10.93 -18 1 93 150 GLU A O 1
ATOM 1086 N N . LEU A 1 151 ? -10.875 -12.055 -19.047 1 93.5 151 LEU A N 1
ATOM 1087 C CA . LEU A 1 151 ? -11.344 -11.852 -20.422 1 93.5 151 LEU A CA 1
ATOM 1088 C C . LEU A 1 151 ? -11.805 -13.164 -21.031 1 93.5 151 LEU A C 1
ATOM 1090 O O . LEU A 1 151 ? -11.062 -13.797 -21.797 1 93.5 151 LEU A O 1
ATOM 1094 N N . PRO A 1 152 ? -13.031 -13.484 -20.828 1 90.31 152 PRO A N 1
ATOM 1095 C CA . PRO A 1 152 ? -13.492 -14.836 -21.141 1 90.31 152 PRO A CA 1
ATOM 1096 C C . PRO A 1 152 ? -13.305 -15.203 -22.609 1 90.31 152 PRO A C 1
ATOM 1098 O O . PRO A 1 152 ? -13.102 -16.375 -22.938 1 90.31 152 PRO A O 1
ATOM 1101 N N . ASP A 1 153 ? -13.328 -14.227 -23.516 1 91.56 153 ASP A N 1
ATOM 1102 C CA . ASP A 1 153 ? -13.289 -14.516 -24.953 1 91.56 153 ASP A CA 1
ATOM 1103 C C . ASP A 1 153 ? -11.852 -14.492 -25.469 1 91.56 153 ASP A C 1
ATOM 1105 O O . ASP A 1 153 ? -11.625 -14.695 -26.672 1 91.56 153 ASP A O 1
ATOM 1109 N N . ASP A 1 154 ? -10.961 -14.234 -24.594 1 93.88 154 ASP A N 1
ATOM 1110 C CA . ASP A 1 154 ? -9.562 -14.258 -25.016 1 93.88 154 ASP A CA 1
ATOM 1111 C C . ASP A 1 154 ? -9.148 -15.656 -25.469 1 93.88 154 ASP A C 1
ATOM 1113 O O . ASP A 1 154 ? -9.242 -16.609 -24.703 1 93.88 154 ASP A O 1
ATOM 1117 N N . PRO A 1 155 ? -8.648 -15.781 -26.703 1 94.75 155 PRO A N 1
ATOM 1118 C CA . PRO A 1 155 ? -8.25 -17.094 -27.219 1 94.75 155 PRO A CA 1
ATOM 1119 C C . PRO A 1 155 ? -7.152 -17.75 -26.391 1 94.75 155 PRO A C 1
ATOM 1121 O O . PRO A 1 155 ? -6.992 -18.969 -26.453 1 94.75 155 PRO A O 1
ATOM 1124 N N . LEU A 1 156 ? -6.453 -17.016 -25.656 1 94.75 156 LEU A N 1
ATOM 1125 C CA . LEU A 1 156 ? -5.398 -17.547 -24.797 1 94.75 156 LEU A CA 1
ATOM 1126 C C . LEU A 1 156 ? -5.973 -18.531 -23.781 1 94.75 156 LEU A C 1
ATOM 1128 O O . LEU A 1 156 ? -5.301 -19.5 -23.406 1 94.75 156 LEU A O 1
ATOM 1132 N N . ASN A 1 157 ? -7.164 -18.281 -23.344 1 94.94 157 ASN A N 1
ATOM 1133 C CA . ASN A 1 157 ? -7.797 -19.188 -22.375 1 94.94 157 ASN A CA 1
ATOM 1134 C C . ASN A 1 157 ? -7.93 -20.594 -22.938 1 94.94 157 ASN A C 1
ATOM 1136 O O . ASN A 1 157 ? -7.543 -21.562 -22.281 1 94.94 157 ASN A O 1
ATOM 1140 N N . ALA A 1 158 ? -8.438 -20.672 -24.156 1 94.5 158 ALA A N 1
ATOM 1141 C CA . ALA A 1 158 ? -8.625 -21.969 -24.797 1 94.5 158 ALA A CA 1
ATOM 1142 C C . ALA A 1 158 ? -7.281 -22.656 -25.062 1 94.5 158 ALA A C 1
ATOM 1144 O O . ALA A 1 158 ? -7.148 -23.859 -24.875 1 94.5 158 ALA A O 1
ATOM 1145 N N . ARG A 1 159 ? -6.359 -21.875 -25.516 1 95.94 159 ARG A N 1
ATOM 1146 C CA . ARG A 1 159 ? -5.031 -22.422 -25.781 1 95.94 159 ARG A CA 1
ATOM 1147 C C . ARG A 1 159 ? -4.41 -22.984 -24.5 1 95.94 159 ARG A C 1
ATOM 1149 O O . ARG A 1 159 ? -3.852 -24.078 -24.5 1 95.94 159 ARG A O 1
ATOM 1156 N N . GLN A 1 160 ? -4.457 -22.234 -23.406 1 96.62 160 GLN A N 1
ATOM 1157 C CA . GLN A 1 160 ? -3.91 -22.688 -22.141 1 96.62 160 GLN A CA 1
ATOM 1158 C C . GLN A 1 160 ? -4.629 -23.938 -21.641 1 96.62 160 GLN A C 1
ATOM 1160 O O . GLN A 1 160 ? -4 -24.859 -21.109 1 96.62 160 GLN A O 1
ATOM 1165 N N . ALA A 1 161 ? -5.949 -23.938 -21.844 1 95.81 161 ALA A N 1
ATOM 1166 C CA . ALA A 1 161 ? -6.719 -25.109 -21.422 1 95.81 161 ALA A CA 1
ATOM 1167 C C . ALA A 1 161 ? -6.273 -26.344 -22.188 1 95.81 161 ALA A C 1
ATOM 1169 O O . ALA A 1 161 ? -6.145 -27.422 -21.594 1 95.81 161 ALA A O 1
ATOM 1170 N N . ALA A 1 162 ? -6.027 -26.203 -23.453 1 96.69 162 ALA A N 1
ATOM 1171 C CA . ALA A 1 162 ? -5.582 -27.328 -24.266 1 96.69 162 ALA A CA 1
ATOM 1172 C C . ALA A 1 162 ? -4.195 -27.797 -23.844 1 96.69 162 ALA A C 1
ATOM 1174 O O . ALA A 1 162 ? -3.955 -29 -23.719 1 96.69 162 ALA A O 1
ATOM 1175 N N . ASP A 1 163 ? -3.301 -26.844 -23.688 1 97.75 163 ASP A N 1
ATOM 1176 C CA . ASP A 1 163 ? -1.953 -27.188 -23.234 1 97.75 163 ASP A CA 1
ATOM 1177 C C . ASP A 1 163 ? -1.988 -27.891 -21.891 1 97.75 163 ASP A C 1
ATOM 1179 O O . ASP A 1 163 ? -1.295 -28.891 -21.688 1 97.75 163 ASP A O 1
ATOM 1183 N N . PHE A 1 164 ? -2.82 -27.422 -21.016 1 97.75 164 PHE A N 1
ATOM 1184 C CA . PHE A 1 164 ? -2.904 -28.016 -19.672 1 97.75 164 PHE A CA 1
ATOM 1185 C C . PHE A 1 164 ? -3.52 -29.406 -19.734 1 97.75 164 PHE A C 1
ATOM 1187 O O . PHE A 1 164 ? -3.133 -30.297 -18.969 1 97.75 164 PHE A O 1
ATOM 1194 N N . ALA A 1 165 ? -4.496 -29.531 -20.578 1 96.62 165 ALA A N 1
ATOM 1195 C CA . ALA A 1 165 ? -5.098 -30.844 -20.766 1 96.62 165 ALA A CA 1
ATOM 1196 C C . ALA A 1 165 ? -4.055 -31.875 -21.188 1 96.62 165 ALA A C 1
ATOM 1198 O O . ALA A 1 165 ? -4.09 -33.031 -20.75 1 96.62 165 ALA A O 1
ATOM 1199 N N . ARG A 1 166 ? -3.152 -31.484 -22.047 1 97.62 166 ARG A N 1
ATOM 1200 C CA . ARG A 1 166 ? -2.068 -32.375 -22.469 1 97.62 166 ARG A CA 1
ATOM 1201 C C . ARG A 1 166 ? -1.173 -32.719 -21.281 1 97.62 166 ARG A C 1
ATOM 1203 O O . ARG A 1 166 ? -0.78 -33.875 -21.125 1 97.62 166 ARG A O 1
ATOM 1210 N N . VAL A 1 167 ? -0.845 -31.734 -20.516 1 97.81 167 VAL A N 1
ATOM 1211 C CA . VAL A 1 167 ? -0.008 -31.953 -19.328 1 97.81 167 VAL A CA 1
ATOM 1212 C C . VAL A 1 167 ? -0.728 -32.875 -18.359 1 97.81 167 VAL A C 1
ATOM 1214 O O . VAL A 1 167 ? -0.137 -33.844 -17.844 1 97.81 167 VAL A O 1
ATOM 1217 N N . ARG A 1 168 ? -1.974 -32.594 -18.109 1 97.12 168 ARG A N 1
ATOM 1218 C CA . ARG A 1 168 ? -2.76 -33.406 -17.188 1 97.12 168 ARG A CA 1
ATOM 1219 C C . ARG A 1 168 ? -2.768 -34.875 -17.625 1 97.12 168 ARG A C 1
ATOM 1221 O O . ARG A 1 168 ? -2.641 -35.781 -16.797 1 97.12 168 ARG A O 1
ATOM 1228 N N . ALA A 1 169 ? -2.945 -35.094 -18.906 1 97.44 169 ALA A N 1
ATOM 1229 C CA . ALA A 1 169 ? -2.986 -36.438 -19.453 1 97.44 169 ALA A CA 1
ATOM 1230 C C . ALA A 1 169 ? -1.667 -37.188 -19.219 1 97.44 169 ALA A C 1
ATOM 1232 O O . ALA A 1 169 ? -1.645 -38.406 -19.062 1 97.44 169 ALA A O 1
ATOM 1233 N N . ALA A 1 170 ? -0.609 -36.406 -19.188 1 97.75 170 ALA A N 1
ATOM 1234 C CA . ALA A 1 170 ? 0.718 -37 -18.984 1 97.75 170 ALA A CA 1
ATOM 1235 C C . ALA A 1 170 ? 0.927 -37.375 -17.531 1 97.75 170 ALA A C 1
ATOM 1237 O O . ALA A 1 170 ? 1.848 -38.125 -17.203 1 97.75 170 ALA A O 1
ATOM 1238 N N . PHE A 1 171 ? 0.128 -36.875 -16.609 1 97.38 171 PHE A N 1
ATOM 1239 C CA . PHE A 1 171 ? 0.203 -37.156 -15.18 1 97.38 171 PHE A CA 1
ATOM 1240 C C . PHE A 1 171 ? -1.146 -37.625 -14.648 1 97.38 171 PHE A C 1
ATOM 1242 O O . PHE A 1 171 ? -1.723 -37 -13.758 1 97.38 171 PHE A O 1
ATOM 1249 N N . PRO A 1 172 ? -1.687 -38.781 -15.031 1 94.44 172 PRO A N 1
ATOM 1250 C CA . PRO A 1 172 ? -3.07 -39.188 -14.773 1 94.44 172 PRO A CA 1
ATOM 1251 C C . PRO A 1 172 ? -3.336 -39.469 -13.297 1 94.44 172 PRO A C 1
ATOM 1253 O O . PRO A 1 172 ? -4.488 -39.438 -12.859 1 94.44 172 PRO A O 1
ATOM 1256 N N . GLN A 1 173 ? -2.379 -39.688 -12.531 1 93.94 173 GLN A N 1
ATOM 1257 C CA . GLN A 1 173 ? -2.584 -40.031 -11.133 1 93.94 173 GLN A CA 1
ATOM 1258 C C . GLN A 1 173 ? -2.641 -38.781 -10.25 1 93.94 173 GLN A C 1
ATOM 1260 O O . GLN A 1 173 ? -2.98 -38.875 -9.07 1 93.94 173 GLN A O 1
ATOM 1265 N N . MET A 1 174 ? -2.248 -37.656 -10.758 1 95.94 174 MET A N 1
ATOM 1266 C CA . MET A 1 174 ? -2.182 -36.406 -9.969 1 95.94 174 MET A CA 1
ATOM 1267 C C . MET A 1 174 ? -3.48 -35.625 -10.086 1 95.94 174 MET A C 1
ATOM 1269 O O . MET A 1 174 ? -4.152 -35.688 -11.117 1 95.94 174 MET A O 1
ATOM 1273 N N . ARG A 1 175 ? -3.877 -34.969 -8.992 1 97.31 175 ARG A N 1
ATOM 1274 C CA . ARG A 1 175 ? -4.914 -33.938 -9.117 1 97.31 175 ARG A CA 1
ATOM 1275 C C . ARG A 1 175 ? -4.449 -32.781 -10 1 97.31 175 ARG A C 1
ATOM 1277 O O . ARG A 1 175 ? -3.246 -32.594 -10.18 1 97.31 175 ARG A O 1
ATOM 1284 N N . ALA A 1 176 ? -5.398 -32.094 -10.539 1 97.81 176 ALA A N 1
ATOM 1285 C CA . ALA A 1 176 ? -5.074 -31 -11.438 1 97.81 176 ALA A CA 1
ATOM 1286 C C . ALA A 1 176 ? -5.809 -29.719 -11.023 1 97.81 176 ALA A C 1
ATOM 1288 O O . ALA A 1 176 ? -6.957 -29.781 -10.57 1 97.81 176 ALA A O 1
ATOM 1289 N N . SER A 1 177 ? -5.172 -28.594 -11.156 1 97.94 177 SER A N 1
ATOM 1290 C CA . SER A 1 177 ? -5.746 -27.297 -10.82 1 97.94 177 SER A CA 1
ATOM 1291 C C . SER A 1 177 ? -5.348 -26.234 -11.836 1 97.94 177 SER A C 1
ATOM 1293 O O . SER A 1 177 ? -4.168 -25.891 -11.961 1 97.94 177 SER A O 1
ATOM 1295 N N . LEU A 1 178 ? -6.285 -25.672 -12.516 1 97.38 178 LEU A N 1
ATOM 1296 C CA . LEU A 1 178 ? -6.02 -24.609 -13.477 1 97.38 178 LEU A CA 1
ATOM 1297 C C . LEU A 1 178 ? -6.801 -23.344 -13.125 1 97.38 178 LEU A C 1
ATOM 1299 O O . LEU A 1 178 ? -6.281 -22.234 -13.242 1 97.38 178 LEU A O 1
ATOM 1303 N N . ALA A 1 179 ? -8.008 -23.484 -12.555 1 94.81 179 ALA A N 1
ATOM 1304 C CA . ALA A 1 179 ? -8.969 -22.391 -12.398 1 94.81 179 ALA A CA 1
ATOM 1305 C C . ALA A 1 179 ? -8.602 -21.5 -11.219 1 94.81 179 ALA A C 1
ATOM 1307 O O . ALA A 1 179 ? -8.602 -21.953 -10.07 1 94.81 179 ALA A O 1
ATOM 1308 N N . ASN A 1 180 ? -8.234 -20.312 -11.547 1 94.75 180 ASN A N 1
ATOM 1309 C CA . ASN A 1 180 ? -8.258 -19.25 -10.547 1 94.75 180 ASN A CA 1
ATOM 1310 C C . ASN A 1 180 ? -9.656 -18.656 -10.391 1 94.75 180 ASN A C 1
ATOM 1312 O O . ASN A 1 180 ? -10.641 -19.281 -10.797 1 94.75 180 ASN A O 1
ATOM 1316 N N . SER A 1 181 ? -9.812 -17.484 -9.758 1 95.06 181 SER A N 1
ATOM 1317 C CA . SER A 1 181 ? -11.141 -16.922 -9.5 1 95.06 181 SER A CA 1
ATOM 1318 C C . SER A 1 181 ? -11.977 -16.875 -10.773 1 95.06 181 SER A C 1
ATOM 1320 O O . SER A 1 181 ? -13.016 -17.531 -10.867 1 95.06 181 SER A O 1
ATOM 1322 N N . SER A 1 182 ? -11.477 -16.141 -11.75 1 93.88 182 SER A N 1
ATOM 1323 C CA . SER A 1 182 ? -12.242 -15.984 -12.984 1 93.88 182 SER A CA 1
ATOM 1324 C C . SER A 1 182 ? -12.328 -17.297 -13.758 1 93.88 182 SER A C 1
ATOM 1326 O O . SER A 1 182 ? -13.312 -17.547 -14.461 1 93.88 182 SER A O 1
ATOM 1328 N N . GLY A 1 183 ? -11.266 -18.125 -13.625 1 93.12 183 GLY A N 1
ATOM 1329 C CA . GLY A 1 183 ? -11.281 -19.438 -14.266 1 93.12 183 GLY A CA 1
ATOM 1330 C C . GLY A 1 183 ? -12.414 -20.328 -13.773 1 93.12 183 GLY A C 1
ATOM 1331 O O . GLY A 1 183 ? -12.891 -21.188 -14.508 1 93.12 183 GLY A O 1
ATOM 1332 N N . THR A 1 184 ? -12.781 -20.125 -12.539 1 90.62 184 THR A N 1
ATOM 1333 C CA . THR A 1 184 ? -13.883 -20.891 -11.953 1 90.62 184 THR A CA 1
ATOM 1334 C C . THR A 1 184 ? -15.188 -20.594 -12.68 1 90.62 184 THR A C 1
ATOM 1336 O O . THR A 1 184 ? -16.078 -21.453 -12.742 1 90.62 184 THR A O 1
ATOM 1339 N N . CYS A 1 185 ? -15.188 -19.406 -13.289 1 83.38 185 CYS A N 1
ATOM 1340 C CA . CYS A 1 185 ? -16.422 -18.969 -13.945 1 83.38 185 CYS A CA 1
ATOM 1341 C C . CYS A 1 185 ? -16.359 -19.234 -15.445 1 83.38 185 CYS A C 1
ATOM 1343 O O . CYS A 1 185 ? -17.328 -19 -16.156 1 83.38 185 CYS A O 1
ATOM 1345 N N . LEU A 1 186 ? -15.18 -19.578 -15.922 1 82.75 186 LEU A N 1
ATOM 1346 C CA . LEU A 1 186 ? -15.047 -19.938 -17.328 1 82.75 186 LEU A CA 1
ATOM 1347 C C . LEU A 1 186 ? -15.711 -21.281 -17.625 1 82.75 186 LEU A C 1
ATOM 1349 O O . LEU A 1 186 ? -16.062 -22.016 -16.703 1 82.75 186 LEU A O 1
ATOM 1353 N N . ALA A 1 187 ? -15.906 -21.562 -18.906 1 68.81 187 ALA A N 1
ATOM 1354 C CA . ALA A 1 187 ? -16.484 -22.844 -19.328 1 68.81 187 ALA A CA 1
ATOM 1355 C C . ALA A 1 187 ? -15.758 -24.016 -18.688 1 68.81 187 ALA A C 1
ATOM 1357 O O . ALA A 1 187 ? -14.672 -23.844 -18.125 1 68.81 187 ALA A O 1
ATOM 1358 N N . ASN A 1 188 ? -16.25 -25.109 -18.672 1 71.81 188 ASN A N 1
ATOM 1359 C CA . ASN A 1 188 ? -15.93 -26.344 -17.969 1 71.81 188 ASN A CA 1
ATOM 1360 C C . ASN A 1 188 ? -14.484 -26.766 -18.188 1 71.81 188 ASN A C 1
ATOM 1362 O O . ASN A 1 188 ? -13.844 -27.312 -17.281 1 71.81 188 ASN A O 1
ATOM 1366 N N . ASP A 1 189 ? -13.758 -26.297 -19.062 1 79 189 ASP A N 1
ATOM 1367 C CA . ASP A 1 189 ? -12.445 -26.844 -19.422 1 79 189 ASP A CA 1
ATOM 1368 C C . ASP A 1 189 ? -11.367 -26.328 -18.469 1 79 189 ASP A C 1
ATOM 1370 O O . ASP A 1 189 ? -10.258 -26.875 -18.438 1 79 189 ASP A O 1
ATOM 1374 N N . ALA A 1 190 ? -11.734 -25.469 -17.594 1 85.31 190 ALA A N 1
ATOM 1375 C CA . ALA A 1 190 ? -10.719 -24.906 -16.703 1 85.31 190 ALA A CA 1
ATOM 1376 C C . ALA A 1 190 ? -10.867 -25.453 -15.289 1 85.31 190 ALA A C 1
ATOM 1378 O O . ALA A 1 190 ? -9.977 -25.281 -14.453 1 85.31 190 ALA A O 1
ATOM 1379 N N . ARG A 1 191 ? -11.875 -26.156 -14.758 1 86.44 191 ARG A N 1
ATOM 1380 C CA . ARG A 1 191 ? -12.258 -26.391 -13.367 1 86.44 191 ARG A CA 1
ATOM 1381 C C . ARG A 1 191 ? -11.664 -27.688 -12.844 1 86.44 191 ARG A C 1
ATOM 1383 O O . ARG A 1 191 ? -11.5 -27.859 -11.633 1 86.44 191 ARG A O 1
ATOM 1390 N N . HIS A 1 192 ? -10.992 -28.516 -13.461 1 93.75 192 HIS A N 1
ATOM 1391 C CA . HIS A 1 192 ? -10.359 -29.797 -13.148 1 93.75 192 HIS A CA 1
ATOM 1392 C C . HIS A 1 192 ? -10.656 -30.219 -11.711 1 93.75 192 HIS A C 1
ATOM 1394 O O . HIS A 1 192 ? -11.805 -30.188 -11.281 1 93.75 192 HIS A O 1
ATOM 1400 N N . ASP A 1 193 ? -9.719 -30.781 -10.898 1 96.88 193 ASP A N 1
ATOM 1401 C CA . ASP A 1 193 ? -9.977 -31.453 -9.625 1 96.88 193 ASP A CA 1
ATOM 1402 C C . ASP A 1 193 ? -9.984 -30.453 -8.477 1 96.88 193 ASP A C 1
ATOM 1404 O O . ASP A 1 193 ? -10.547 -30.719 -7.41 1 96.88 193 ASP A O 1
ATOM 1408 N N . LEU A 1 194 ? -9.383 -29.297 -8.641 1 97.81 194 LEU A N 1
ATOM 1409 C CA . LEU A 1 194 ? -9.188 -28.344 -7.551 1 97.81 194 LEU A CA 1
ATOM 1410 C C . LEU A 1 194 ? -9.297 -26.906 -8.047 1 97.81 194 LEU A C 1
ATOM 1412 O O . LEU A 1 194 ? -8.531 -26.5 -8.93 1 97.81 194 LEU A O 1
ATOM 1416 N N . LEU A 1 195 ? -10.258 -26.172 -7.516 1 97.25 195 LEU A N 1
ATOM 1417 C CA . LEU A 1 195 ? -10.391 -24.75 -7.777 1 97.25 195 LEU A CA 1
ATOM 1418 C C . LEU A 1 195 ? -9.523 -23.938 -6.816 1 97.25 195 LEU A C 1
ATOM 1420 O O . LEU A 1 195 ? -9.367 -24.312 -5.652 1 97.25 195 LEU A O 1
ATOM 1424 N N . ARG A 1 196 ? -9.031 -22.797 -7.281 1 97.56 196 ARG A N 1
ATOM 1425 C CA . ARG A 1 196 ? -8.18 -21.938 -6.445 1 97.56 196 ARG A CA 1
ATOM 1426 C C . ARG A 1 196 ? -8.664 -20.5 -6.465 1 97.56 196 ARG A C 1
ATOM 1428 O O . ARG A 1 196 ? -7.922 -19.594 -6.848 1 97.56 196 ARG A O 1
ATOM 1435 N N . PRO A 1 197 ? -9.867 -20.297 -6.012 1 97.31 197 PRO A N 1
ATOM 1436 C CA . PRO A 1 197 ? -10.305 -18.906 -5.965 1 97.31 197 PRO A CA 1
ATOM 1437 C C . PRO A 1 197 ? -9.547 -18.078 -4.918 1 97.31 197 PRO A C 1
ATOM 1439 O O . PRO A 1 197 ? -9.242 -18.578 -3.836 1 97.31 197 PRO A O 1
ATOM 1442 N N . GLY A 1 198 ? -9.18 -16.891 -5.254 1 97.5 198 GLY A N 1
ATOM 1443 C CA . GLY A 1 198 ? -8.594 -15.891 -4.379 1 97.5 198 GLY A CA 1
ATOM 1444 C C . GLY A 1 198 ? -9.375 -14.586 -4.348 1 97.5 198 GLY A C 1
ATOM 1445 O O . GLY A 1 198 ? -10.211 -14.375 -3.467 1 97.5 198 GLY A O 1
ATOM 1446 N N . TYR A 1 199 ? -9.32 -13.82 -5.375 1 97.81 199 TYR A N 1
ATOM 1447 C CA . TYR A 1 199 ? -9.891 -12.484 -5.477 1 97.81 199 TYR A CA 1
ATOM 1448 C C . TYR A 1 199 ? -11.398 -12.523 -5.258 1 97.81 199 TYR A C 1
ATOM 1450 O O . TYR A 1 199 ? -11.945 -11.711 -4.508 1 97.81 199 TYR A O 1
ATOM 1458 N N . ALA A 1 200 ? -12.07 -13.422 -5.891 1 97.62 200 ALA A N 1
ATOM 1459 C CA . ALA A 1 200 ? -13.531 -13.523 -5.816 1 97.62 200 ALA A CA 1
ATOM 1460 C C . ALA A 1 200 ? -13.984 -13.828 -4.391 1 97.62 200 ALA A C 1
ATOM 1462 O O . ALA A 1 200 ? -15.047 -13.375 -3.965 1 97.62 200 ALA A O 1
ATOM 1463 N N . LEU A 1 201 ? -13.164 -14.578 -3.664 1 97.19 201 LEU A N 1
ATOM 1464 C CA . LEU A 1 201 ? -13.469 -14.883 -2.27 1 97.19 201 LEU A CA 1
ATOM 1465 C C . LEU A 1 201 ? -13.672 -13.602 -1.468 1 97.19 201 LEU A C 1
ATOM 1467 O O . LEU A 1 201 ? -14.5 -13.562 -0.554 1 97.19 201 LEU A O 1
ATOM 1471 N N . PHE A 1 202 ? -12.984 -12.609 -1.9 1 97.56 202 PHE A N 1
ATOM 1472 C CA . PHE A 1 202 ? -12.938 -11.375 -1.122 1 97.56 202 PHE A CA 1
ATOM 1473 C C . PHE A 1 202 ? -13.844 -10.32 -1.736 1 97.56 202 PHE A C 1
ATOM 1475 O O . PHE A 1 202 ? -13.695 -9.125 -1.464 1 97.56 202 PHE A O 1
ATOM 1482 N N . GLY A 1 203 ? -14.742 -10.766 -2.588 1 97.31 203 GLY A N 1
ATOM 1483 C CA . GLY A 1 203 ? -15.797 -9.898 -3.08 1 97.31 203 GLY A CA 1
ATOM 1484 C C . GLY A 1 203 ? -15.516 -9.328 -4.457 1 97.31 203 GLY A C 1
ATOM 1485 O O . GLY A 1 203 ? -16.344 -8.625 -5.027 1 97.31 203 GLY A O 1
ATOM 1486 N N . GLY A 1 204 ? -14.305 -9.586 -5.02 1 97.62 204 GLY A N 1
ATOM 1487 C CA . GLY A 1 204 ? -14.008 -9.141 -6.371 1 97.62 204 GLY A CA 1
ATOM 1488 C C . GLY A 1 204 ? -14.82 -9.852 -7.43 1 97.62 204 GLY A C 1
ATOM 1489 O O . GLY A 1 204 ? -15.148 -11.031 -7.281 1 97.62 204 GLY A O 1
ATOM 1490 N N . ASN A 1 205 ? -15.109 -9.172 -8.484 1 96.56 205 ASN A N 1
ATOM 1491 C CA . ASN A 1 205 ? -15.914 -9.734 -9.562 1 96.56 205 ASN A CA 1
ATOM 1492 C C . ASN A 1 205 ? -15.109 -10.734 -10.398 1 96.56 205 ASN A C 1
ATOM 1494 O O . ASN A 1 205 ? -14.18 -10.352 -11.102 1 96.56 205 ASN A O 1
ATOM 1498 N N . PRO A 1 206 ? -15.453 -12 -10.328 1 94.75 206 PRO A N 1
ATOM 1499 C CA . PRO A 1 206 ? -14.719 -12.984 -11.125 1 94.75 206 PRO A CA 1
ATOM 1500 C C . PRO A 1 206 ? -15.117 -12.969 -12.594 1 94.75 206 PRO A C 1
ATOM 1502 O O . PRO A 1 206 ? -14.469 -13.609 -13.422 1 94.75 206 PRO A O 1
ATOM 1505 N N . ASP A 1 207 ? -16.125 -12.266 -12.922 1 92 207 ASP A N 1
ATOM 1506 C CA . ASP A 1 207 ? -16.641 -12.18 -14.289 1 92 207 ASP A CA 1
ATOM 1507 C C . ASP A 1 207 ? -16.875 -10.719 -14.688 1 92 207 ASP A C 1
ATOM 1509 O O . ASP A 1 207 ? -18.016 -10.281 -14.82 1 92 207 ASP A O 1
ATOM 1513 N N . PRO A 1 208 ? -15.68 -10.141 -15 1 88.69 208 PRO A N 1
ATOM 1514 C CA . PRO A 1 208 ? -15.828 -8.727 -15.336 1 88.69 208 PRO A CA 1
ATOM 1515 C C . PRO A 1 208 ? -16.734 -8.492 -16.547 1 88.69 208 PRO A C 1
ATOM 1517 O O . PRO A 1 208 ? -16.719 -9.281 -17.484 1 88.69 208 PRO A O 1
ATOM 1520 N N . GLY A 1 209 ? -17.531 -7.434 -16.594 1 87 209 GLY A N 1
ATOM 1521 C CA . GLY A 1 209 ? -18.5 -7.129 -17.625 1 87 209 GLY A CA 1
ATOM 1522 C C . GLY A 1 209 ? -19.906 -7.574 -17.297 1 87 209 GLY A C 1
ATOM 1523 O O . GLY A 1 209 ? -20.875 -7.133 -17.922 1 87 209 GLY A O 1
ATOM 1524 N N . GLN A 1 210 ? -19.969 -8.516 -16.359 1 90.69 210 GLN A N 1
ATOM 1525 C CA . GLN A 1 210 ? -21.266 -8.938 -15.82 1 90.69 210 GLN A CA 1
ATOM 1526 C C . GLN A 1 210 ? -21.453 -8.438 -14.391 1 90.69 210 GLN A C 1
ATOM 1528 O O . GLN A 1 210 ? -20.484 -8.055 -13.727 1 90.69 210 GLN A O 1
ATOM 1533 N N . PRO A 1 211 ? -22.703 -8.438 -13.984 1 92.69 211 PRO A N 1
ATOM 1534 C CA . PRO A 1 211 ? -22.906 -8.078 -12.578 1 92.69 211 PRO A CA 1
ATOM 1535 C C . PRO A 1 211 ? -22.141 -8.984 -11.617 1 92.69 211 PRO A C 1
ATOM 1537 O O . PRO A 1 211 ? -22.062 -10.195 -11.836 1 92.69 211 PRO A O 1
ATOM 1540 N N . ASN A 1 212 ? -21.531 -8.383 -10.68 1 94.75 212 ASN A N 1
ATOM 1541 C CA . ASN A 1 212 ? -20.75 -9.133 -9.695 1 94.75 212 ASN A CA 1
ATOM 1542 C C . ASN A 1 212 ? -21.625 -10.078 -8.883 1 94.75 212 ASN A C 1
ATOM 1544 O O . ASN A 1 212 ? -22.516 -9.633 -8.148 1 94.75 212 ASN A O 1
ATOM 1548 N N . SER A 1 213 ? -21.406 -11.312 -8.93 1 93.62 213 SER A N 1
ATOM 1549 C CA . SER A 1 213 ? -22.203 -12.305 -8.227 1 93.62 213 SER A CA 1
ATOM 1550 C C . SER A 1 213 ? -21.672 -12.531 -6.809 1 93.62 213 SER A C 1
ATOM 1552 O O . SER A 1 213 ? -22.312 -13.211 -6.004 1 93.62 213 SER A O 1
ATOM 1554 N N . MET A 1 214 ? -20.5 -11.984 -6.492 1 96.88 214 MET A N 1
ATOM 1555 C CA . MET A 1 214 ? -19.922 -12.148 -5.168 1 96.88 214 MET A CA 1
ATOM 1556 C C . MET A 1 214 ? -20.469 -11.102 -4.199 1 96.88 214 MET A C 1
ATOM 1558 O O . MET A 1 214 ? -20.844 -10.008 -4.613 1 96.88 214 MET A O 1
ATOM 1562 N N . ARG A 1 215 ? -20.469 -11.461 -2.971 1 96.69 215 ARG A N 1
ATOM 1563 C CA . ARG A 1 215 ? -20.828 -10.516 -1.917 1 96.69 215 ARG A CA 1
ATOM 1564 C C . ARG A 1 215 ? -19.641 -9.672 -1.504 1 96.69 215 ARG A C 1
ATOM 1566 O O . ARG A 1 215 ? -18.516 -10.18 -1.417 1 96.69 215 ARG A O 1
ATOM 1573 N N . PRO A 1 216 ? -19.922 -8.312 -1.232 1 95.81 216 PRO A N 1
ATOM 1574 C CA . PRO A 1 216 ? -18.844 -7.508 -0.67 1 95.81 216 PRO A CA 1
ATOM 1575 C C . PRO A 1 216 ? -18.391 -8 0.703 1 95.81 216 PRO A C 1
ATOM 1577 O O . PRO A 1 216 ? -19.219 -8.43 1.51 1 95.81 216 PRO A O 1
ATOM 1580 N N . VAL A 1 217 ? -17.078 -7.883 0.944 1 95.25 217 VAL A N 1
ATOM 1581 C CA . VAL A 1 217 ? -16.594 -8.422 2.211 1 95.25 217 VAL A CA 1
ATOM 1582 C C . VAL A 1 217 ? -15.875 -7.336 3 1 95.25 217 VAL A C 1
ATOM 1584 O O . VAL A 1 217 ? -15.586 -7.504 4.188 1 95.25 217 VAL A O 1
ATOM 1587 N N . VAL A 1 218 ? -15.562 -6.191 2.348 1 96.5 218 VAL A N 1
ATOM 1588 C CA . VAL A 1 218 ? -14.82 -5.121 3.008 1 96.5 218 VAL A CA 1
ATOM 1589 C C . VAL A 1 218 ? -15.633 -3.826 2.955 1 96.5 218 VAL A C 1
ATOM 1591 O O . VAL A 1 218 ? -16.219 -3.494 1.923 1 96.5 218 VAL A O 1
ATOM 1594 N N . ARG A 1 219 ? -15.766 -3.244 4.062 1 97.06 219 ARG A N 1
ATOM 1595 C CA . ARG A 1 219 ? -16.266 -1.879 4.191 1 97.06 219 ARG A CA 1
ATOM 1596 C C . ARG A 1 219 ? -15.227 -0.973 4.84 1 97.06 219 ARG A C 1
ATOM 1598 O O . ARG A 1 219 ? -14.609 -1.342 5.844 1 97.06 219 ARG A O 1
ATOM 1605 N N . LEU A 1 220 ? -14.914 0.136 4.223 1 97.94 220 LEU A N 1
ATOM 1606 C CA . LEU A 1 220 ? -13.945 1.095 4.742 1 97.94 220 LEU A CA 1
ATOM 1607 C C . LEU A 1 220 ? -14.594 2.455 4.973 1 97.94 220 LEU A C 1
ATOM 1609 O O . LEU A 1 220 ? -15.242 3 4.07 1 97.94 220 LEU A O 1
ATOM 1613 N N . GLU A 1 221 ? -14.438 2.961 6.133 1 98 221 GLU A N 1
ATOM 1614 C CA . GLU A 1 221 ? -14.977 4.266 6.492 1 98 221 GLU A CA 1
ATOM 1615 C C . GLU A 1 221 ? -13.906 5.145 7.141 1 98 221 GLU A C 1
ATOM 1617 O O . GLU A 1 221 ? -12.953 4.637 7.73 1 98 221 GLU A O 1
ATOM 1622 N N . ALA A 1 222 ? -14.047 6.395 6.973 1 97.69 222 ALA A N 1
ATOM 1623 C CA . ALA A 1 222 ? -13.164 7.379 7.598 1 97.69 222 ALA A CA 1
ATOM 1624 C C . ALA A 1 222 ? -13.969 8.508 8.242 1 97.69 222 ALA A C 1
ATOM 1626 O O . ALA A 1 222 ? -15.07 8.82 7.797 1 97.69 222 ALA A O 1
ATOM 1627 N N . THR A 1 223 ? -13.398 9.094 9.211 1 97.5 223 THR A N 1
ATOM 1628 C CA . THR A 1 223 ? -14.047 10.18 9.945 1 97.5 223 THR A CA 1
ATOM 1629 C C . THR A 1 223 ? -13.766 11.523 9.273 1 97.5 223 THR A C 1
ATOM 1631 O O . THR A 1 223 ? -12.648 11.773 8.82 1 97.5 223 THR A O 1
ATOM 1634 N N . ILE A 1 224 ? -14.773 12.383 9.195 1 98.25 224 ILE A N 1
ATOM 1635 C CA . ILE A 1 224 ? -14.602 13.766 8.75 1 98.25 224 ILE A CA 1
ATOM 1636 C C . ILE A 1 224 ? -14.008 14.594 9.883 1 98.25 224 ILE A C 1
ATOM 1638 O O . ILE A 1 224 ? -14.594 14.711 10.961 1 98.25 224 ILE A O 1
ATOM 1642 N N . LEU A 1 225 ? -12.859 15.188 9.617 1 97.69 225 LEU A N 1
ATOM 1643 C CA . LEU A 1 225 ? -12.164 15.961 10.641 1 97.69 225 LEU A CA 1
ATOM 1644 C C . LEU A 1 225 ? -12.617 17.422 10.625 1 97.69 225 LEU A C 1
ATOM 1646 O O . LEU A 1 225 ? -12.633 18.078 11.672 1 97.69 225 LEU A O 1
ATOM 1650 N N . GLN A 1 226 ? -12.906 17.891 9.438 1 97.56 226 GLN A N 1
ATOM 1651 C CA . GLN A 1 226 ? -13.242 19.312 9.273 1 97.56 226 GLN A CA 1
ATOM 1652 C C . GLN A 1 226 ? -14.094 19.531 8.023 1 97.56 226 GLN A C 1
ATOM 1654 O O . GLN A 1 226 ? -13.938 18.812 7.031 1 97.56 226 GLN A O 1
ATOM 1659 N N . VAL A 1 227 ? -15.031 20.422 8.125 1 97.88 227 VAL A N 1
ATOM 1660 C CA . VAL A 1 227 ? -15.797 20.891 6.98 1 97.88 227 VAL A CA 1
ATOM 1661 C C . VAL A 1 227 ? -15.609 22.406 6.824 1 97.88 227 VAL A C 1
ATOM 1663 O O . VAL A 1 227 ? -15.594 23.141 7.816 1 97.88 227 VAL A O 1
ATOM 1666 N N . ARG A 1 228 ? -15.422 22.891 5.598 1 97.69 228 ARG A N 1
ATOM 1667 C CA . ARG A 1 228 ? -15.258 24.328 5.383 1 97.69 228 ARG A CA 1
ATOM 1668 C C . ARG A 1 228 ? -15.891 24.75 4.062 1 97.69 228 ARG A C 1
ATOM 1670 O O . ARG A 1 228 ? -15.977 23.969 3.123 1 97.69 228 ARG A O 1
ATOM 1677 N N . ASN A 1 229 ? -16.312 25.969 4.023 1 97.44 229 ASN A N 1
ATOM 1678 C CA . ASN A 1 229 ? -16.75 26.609 2.781 1 97.44 229 ASN A CA 1
ATOM 1679 C C . ASN A 1 229 ? -15.594 27.312 2.08 1 97.44 229 ASN A C 1
ATOM 1681 O O . ASN A 1 229 ? -14.75 27.922 2.732 1 97.44 229 ASN A O 1
ATOM 1685 N N . VAL A 1 230 ? -15.562 27.172 0.767 1 97.94 230 VAL A N 1
ATOM 1686 C CA . VAL A 1 230 ? -14.562 27.891 -0.012 1 97.94 230 VAL A CA 1
ATOM 1687 C C . VAL A 1 230 ? -15.25 28.656 -1.138 1 97.94 230 VAL A C 1
ATOM 1689 O O . VAL A 1 230 ? -16.297 28.234 -1.647 1 97.94 230 VAL A O 1
ATOM 1692 N N . GLU A 1 231 ? -14.672 29.781 -1.472 1 97.44 231 GLU A N 1
ATOM 1693 C CA . GLU A 1 231 ? -15.203 30.609 -2.555 1 97.44 231 GLU A CA 1
ATOM 1694 C C . GLU A 1 231 ? -14.758 30.078 -3.916 1 97.44 231 GLU A C 1
ATOM 1696 O O . GLU A 1 231 ? -13.844 29.266 -4.004 1 97.44 231 GLU A O 1
ATOM 1701 N N . ALA A 1 232 ? -15.453 30.562 -4.965 1 98.06 232 ALA A N 1
ATOM 1702 C CA . ALA A 1 232 ? -15.016 30.266 -6.324 1 98.06 232 ALA A CA 1
ATOM 1703 C C . ALA A 1 232 ? -13.562 30.672 -6.535 1 98.06 232 ALA A C 1
ATOM 1705 O O . ALA A 1 232 ? -13.133 31.734 -6.078 1 98.06 232 ALA A O 1
ATOM 1706 N N . GLY A 1 233 ? -12.812 29.734 -7.117 1 97.56 233 GLY A N 1
ATOM 1707 C CA . GLY A 1 233 ? -11.422 30.031 -7.418 1 97.56 233 GLY A CA 1
ATOM 1708 C C . GLY A 1 233 ? -10.461 29.547 -6.352 1 97.56 233 GLY A C 1
ATOM 1709 O O . GLY A 1 233 ? -9.258 29.438 -6.598 1 97.56 233 GLY A O 1
ATOM 1710 N N . ALA A 1 234 ? -10.992 29.219 -5.188 1 97.12 234 ALA A N 1
ATOM 1711 C CA . ALA A 1 234 ? -10.133 28.672 -4.141 1 97.12 234 ALA A CA 1
ATOM 1712 C C . ALA A 1 234 ? -9.539 27.344 -4.562 1 97.12 234 ALA A C 1
ATOM 1714 O O . ALA A 1 234 ? -10.156 26.578 -5.316 1 97.12 234 ALA A O 1
ATOM 1715 N N . THR A 1 235 ? -8.328 27.078 -4.137 1 97.62 235 THR A N 1
ATOM 1716 C CA . THR A 1 235 ? -7.676 25.797 -4.402 1 97.62 235 THR A CA 1
ATOM 1717 C C . THR A 1 235 ? -7.605 24.953 -3.139 1 97.62 235 THR A C 1
ATOM 1719 O O . THR A 1 235 ? -7.902 25.422 -2.043 1 97.62 235 THR A O 1
ATOM 1722 N N . CYS A 1 236 ? -7.355 23.688 -3.314 1 97.62 236 CYS A N 1
ATOM 1723 C CA . CYS A 1 236 ? -7.164 22.859 -2.123 1 97.62 236 CYS A CA 1
ATOM 1724 C C . CYS A 1 236 ? -6.074 21.828 -2.348 1 97.62 236 CYS A C 1
ATOM 1726 O O . CYS A 1 236 ? -5.777 21.469 -3.488 1 97.62 236 CYS A O 1
ATOM 1728 N N . GLY A 1 237 ? -5.449 21.422 -1.274 1 97.5 237 GLY A N 1
ATOM 1729 C CA . GLY A 1 237 ? -4.461 20.359 -1.296 1 97.5 237 GLY A CA 1
ATOM 1730 C C . GLY A 1 237 ? -3.127 20.781 -1.876 1 97.5 237 GLY A C 1
ATOM 1731 O O . GLY A 1 237 ? -2.922 21.969 -2.16 1 97.5 237 GLY A O 1
ATOM 1732 N N . TYR A 1 238 ? -2.23 19.844 -1.963 1 97.44 238 TYR A N 1
ATOM 1733 C CA . TYR A 1 238 ? -0.873 20.094 -2.434 1 97.44 238 TYR A CA 1
ATOM 1734 C C . TYR A 1 238 ? -0.88 20.609 -3.867 1 97.44 238 TYR A C 1
ATOM 1736 O O . TYR A 1 238 ? -1.649 20.125 -4.703 1 97.44 238 TYR A O 1
ATOM 1744 N N . ASN A 1 239 ? -0.051 21.562 -4.066 1 95.94 239 ASN A N 1
ATOM 1745 C CA . ASN A 1 239 ? 0.266 22.141 -5.363 1 95.94 239 ASN A CA 1
ATOM 1746 C C . ASN A 1 239 ? -0.965 22.781 -6.008 1 95.94 239 ASN A C 1
ATOM 1748 O O . ASN A 1 239 ? -0.971 23.047 -7.211 1 95.94 239 ASN A O 1
ATOM 1752 N N . ALA A 1 240 ? -2.021 22.875 -5.273 1 96.19 240 ALA A N 1
ATOM 1753 C CA . ALA A 1 240 ? -3.213 23.609 -5.691 1 96.19 240 ALA A CA 1
ATOM 1754 C C . ALA A 1 240 ? -3.738 23.094 -7.023 1 96.19 240 ALA A C 1
ATOM 1756 O O . ALA A 1 240 ? -4.07 23.875 -7.918 1 96.19 240 ALA A O 1
ATOM 1757 N N . ARG A 1 241 ? -3.764 21.781 -7.121 1 94.94 241 ARG A N 1
ATOM 1758 C CA . ARG A 1 241 ? -4.055 21.172 -8.414 1 94.94 241 ARG A CA 1
ATOM 1759 C C . ARG A 1 241 ? -5.555 21.203 -8.703 1 94.94 241 ARG A C 1
ATOM 1761 O O . ARG A 1 241 ? -5.977 20.938 -9.836 1 94.94 241 ARG A O 1
ATOM 1768 N N . TRP A 1 242 ? -6.352 21.438 -7.734 1 97.44 242 TRP A N 1
ATOM 1769 C CA . TRP A 1 242 ? -7.793 21.578 -7.891 1 97.44 242 TRP A CA 1
ATOM 1770 C C . TRP A 1 242 ? -8.242 23 -7.586 1 97.44 242 TRP A C 1
ATOM 1772 O O . TRP A 1 242 ? -7.75 23.625 -6.637 1 97.44 242 TRP A O 1
ATOM 1782 N N . GLN A 1 243 ? -9.164 23.516 -8.336 1 97.94 243 GLN A N 1
ATOM 1783 C CA . GLN A 1 243 ? -9.734 24.844 -8.164 1 97.94 243 GLN A CA 1
ATOM 1784 C C . GLN A 1 243 ? -11.258 24.797 -8.148 1 97.94 243 GLN A C 1
ATOM 1786 O O . GLN A 1 243 ? -11.875 24.172 -9.008 1 97.94 243 GLN A O 1
ATOM 1791 N N . ALA A 1 244 ? -11.844 25.484 -7.172 1 98.25 244 ALA A N 1
ATOM 1792 C CA . ALA A 1 244 ? -13.297 25.484 -7.039 1 98.25 244 ALA A CA 1
ATOM 1793 C C . ALA A 1 244 ? -13.953 26.234 -8.195 1 98.25 244 ALA A C 1
ATOM 1795 O O . ALA A 1 244 ? -13.695 27.422 -8.398 1 98.25 244 ALA A O 1
ATOM 1796 N N . PRO A 1 245 ? -14.82 25.578 -8.93 1 97.88 245 PRO A N 1
ATOM 1797 C CA . PRO A 1 245 ? -15.484 26.266 -10.047 1 97.88 245 PRO A CA 1
ATOM 1798 C C . PRO A 1 245 ? -16.578 27.219 -9.586 1 97.88 245 PRO A C 1
ATOM 1800 O O . PRO A 1 245 ? -16.984 28.109 -10.336 1 97.88 245 PRO A O 1
ATOM 1803 N N . ALA A 1 246 ? -17.125 27.125 -8.508 1 98.31 246 ALA A N 1
ATOM 1804 C CA . ALA A 1 246 ? -18.141 27.859 -7.766 1 98.31 246 ALA A CA 1
ATOM 1805 C C . ALA A 1 246 ? -17.953 27.672 -6.262 1 98.31 246 ALA A C 1
ATOM 1807 O O . ALA A 1 246 ? -17.109 26.906 -5.82 1 98.31 246 ALA A O 1
ATOM 1808 N N . PRO A 1 247 ? -18.672 28.516 -5.5 1 98.31 247 PRO A N 1
ATOM 1809 C CA . PRO A 1 247 ? -18.578 28.219 -4.066 1 98.31 247 PRO A CA 1
ATOM 1810 C C . PRO A 1 247 ? -18.812 26.75 -3.744 1 98.31 247 PRO A C 1
ATOM 1812 O O . PRO A 1 247 ? -19.703 26.125 -4.328 1 98.31 247 PRO A O 1
ATOM 1815 N N . ARG A 1 248 ? -17.938 26.141 -2.961 1 98.5 248 ARG A N 1
ATOM 1816 C CA . ARG A 1 248 ? -18 24.734 -2.605 1 98.5 248 ARG A CA 1
ATOM 1817 C C . ARG A 1 248 ? -17.922 24.547 -1.096 1 98.5 248 ARG A C 1
ATOM 1819 O O . ARG A 1 248 ? -17.484 25.438 -0.375 1 98.5 248 ARG A O 1
ATOM 1826 N N . ARG A 1 249 ? -18.422 23.438 -0.661 1 98.69 249 ARG A N 1
ATOM 1827 C CA . ARG A 1 249 ? -18.219 22.922 0.693 1 98.69 249 ARG A CA 1
ATOM 1828 C C . ARG A 1 249 ? -17.328 21.688 0.688 1 98.69 249 ARG A C 1
ATOM 1830 O O . ARG A 1 249 ? -17.594 20.719 -0.024 1 98.69 249 ARG A O 1
ATOM 1837 N N . LEU A 1 250 ? -16.219 21.766 1.443 1 98.75 250 LEU A N 1
ATOM 1838 C CA . LEU A 1 250 ? -15.219 20.703 1.424 1 98.75 250 LEU A CA 1
ATOM 1839 C C . LEU A 1 250 ? -15.164 19.984 2.77 1 98.75 250 LEU A C 1
ATOM 1841 O O . LEU A 1 250 ? -15.336 20.625 3.818 1 98.75 250 LEU A O 1
ATOM 1845 N N . ALA A 1 251 ? -15.016 18.719 2.77 1 98.81 251 ALA A N 1
ATOM 1846 C CA . ALA A 1 251 ? -14.766 17.922 3.959 1 98.81 251 ALA A CA 1
ATOM 1847 C C . ALA A 1 251 ? -13.398 17.234 3.891 1 98.81 251 ALA A C 1
ATOM 1849 O O . ALA A 1 251 ? -13.008 16.719 2.844 1 98.81 251 ALA A O 1
ATOM 1850 N N . THR A 1 252 ? -12.648 17.297 4.953 1 98.75 252 THR A N 1
ATOM 1851 C CA . THR A 1 252 ? -11.359 16.625 5.043 1 98.75 252 THR A CA 1
ATOM 1852 C C . THR A 1 252 ? -11.484 15.344 5.863 1 98.75 252 THR A C 1
ATOM 1854 O O . THR A 1 252 ? -11.938 15.367 7.008 1 98.75 252 THR A O 1
ATOM 1857 N N . LEU A 1 253 ? -11.109 14.234 5.258 1 98.69 253 LEU A N 1
ATOM 1858 C CA . LEU A 1 253 ? -11.203 12.922 5.887 1 98.69 253 LEU A CA 1
ATOM 1859 C C . LEU A 1 253 ? -9.883 12.547 6.551 1 98.69 253 LEU A C 1
ATOM 1861 O O . LEU A 1 253 ? -8.812 12.852 6.027 1 98.69 253 LEU A O 1
ATOM 1865 N N . SER A 1 254 ? -10.016 11.805 7.66 1 97.94 254 SER A N 1
ATOM 1866 C CA . SER A 1 254 ? -8.859 11.273 8.375 1 97.94 254 SER A CA 1
ATOM 1867 C C . SER A 1 254 ? -8.352 9.984 7.73 1 97.94 254 SER A C 1
ATOM 1869 O O . SER A 1 254 ? -8.305 8.938 8.375 1 97.94 254 SER A O 1
ATOM 1871 N N . LEU A 1 255 ? -7.918 10.047 6.52 1 97.81 255 LEU A N 1
ATOM 1872 C CA . LEU A 1 255 ? -7.418 8.938 5.715 1 97.81 255 LEU A CA 1
ATOM 1873 C C . LEU A 1 255 ? -6.59 9.438 4.543 1 97.81 255 LEU A C 1
ATOM 1875 O O . LEU A 1 255 ? -6.945 10.438 3.908 1 97.81 255 LEU A O 1
ATOM 1879 N N . GLY A 1 256 ? -5.52 8.805 4.242 1 98.06 256 GLY A N 1
ATOM 1880 C CA . GLY A 1 256 ? -4.707 9.141 3.082 1 98.06 256 GLY A CA 1
ATOM 1881 C C . GLY A 1 256 ? -3.963 7.945 2.514 1 98.06 256 GLY A C 1
ATOM 1882 O O . GLY A 1 256 ? -4.293 6.797 2.818 1 98.06 256 GLY A O 1
ATOM 1883 N N . TYR A 1 257 ? -2.955 8.273 1.667 1 97.88 257 TYR A N 1
ATOM 1884 C CA . TYR A 1 257 ? -2.328 7.168 0.946 1 97.88 257 TYR A CA 1
ATOM 1885 C C . TYR A 1 257 ? -1.418 6.363 1.866 1 97.88 257 TYR A C 1
ATOM 1887 O O . TYR A 1 257 ? -1.08 5.215 1.566 1 97.88 257 TYR A O 1
ATOM 1895 N N . ALA A 1 258 ? -0.997 6.879 3.002 1 97.62 258 ALA A N 1
ATOM 1896 C CA . ALA A 1 258 ? -0.208 6.094 3.945 1 97.62 258 ALA A CA 1
ATOM 1897 C C . ALA A 1 258 ? -1.073 5.051 4.648 1 97.62 258 ALA A C 1
ATOM 1899 O O . ALA A 1 258 ? -0.554 4.141 5.297 1 97.62 258 ALA A O 1
ATOM 1900 N N . ASP A 1 259 ? -2.375 5.207 4.523 1 96.62 259 ASP A N 1
ATOM 1901 C CA . ASP A 1 259 ? -3.297 4.203 5.047 1 96.62 259 ASP A CA 1
ATOM 1902 C C . ASP A 1 259 ? -3.596 3.133 3.998 1 96.62 259 ASP A C 1
ATOM 1904 O O . ASP A 1 259 ? -4.305 2.164 4.277 1 96.62 259 ASP A O 1
ATOM 1908 N N . GLY A 1 260 ? -3.09 3.332 2.846 1 96.44 260 GLY A N 1
ATOM 1909 C CA . GLY A 1 260 ? -3.256 2.328 1.806 1 96.44 260 GLY A CA 1
ATOM 1910 C C . GLY A 1 260 ? -4.246 2.74 0.732 1 96.44 260 GLY A C 1
ATOM 1911 O O . GLY A 1 260 ? -4.445 2.016 -0.246 1 96.44 260 GLY A O 1
ATOM 1912 N N . TYR A 1 261 ? -4.973 3.91 0.899 1 97.75 261 TYR A N 1
ATOM 1913 C CA . TYR A 1 261 ? -5.836 4.398 -0.17 1 97.75 261 TYR A CA 1
ATOM 1914 C C . TYR A 1 261 ? -5.016 5.062 -1.271 1 97.75 261 TYR A C 1
ATOM 1916 O O . TYR A 1 261 ? -4.223 5.969 -1.006 1 97.75 261 TYR A O 1
ATOM 1924 N N . PRO A 1 262 ? -5.176 4.66 -2.506 1 97.56 262 PRO A N 1
ATOM 1925 C CA . PRO A 1 262 ? -4.227 5.043 -3.551 1 97.56 262 PRO A CA 1
ATOM 1926 C C . PRO A 1 262 ? -4.211 6.547 -3.816 1 97.56 262 PRO A C 1
ATOM 1928 O O . PRO A 1 262 ? -5.266 7.145 -4.055 1 97.56 262 PRO A O 1
ATOM 1931 N N . ARG A 1 263 ? -3.045 7.098 -3.857 1 98.31 263 ARG A N 1
ATOM 1932 C CA . ARG A 1 263 ? -2.873 8.508 -4.203 1 98.31 263 ARG A CA 1
ATOM 1933 C C . ARG A 1 263 ? -3.424 8.797 -5.594 1 98.31 263 ARG A C 1
ATOM 1935 O O . ARG A 1 263 ? -3.916 9.898 -5.852 1 98.31 263 ARG A O 1
ATOM 1942 N N . SER A 1 264 ? -3.412 7.789 -6.426 1 98.5 264 SER A N 1
ATOM 1943 C CA . SER A 1 264 ? -3.824 7.934 -7.816 1 98.5 264 SER A CA 1
ATOM 1944 C C . SER A 1 264 ? -5.324 8.172 -7.93 1 98.5 264 SER A C 1
ATOM 1946 O O . SER A 1 264 ? -5.828 8.516 -9 1 98.5 264 SER A O 1
ATOM 1948 N N . ALA A 1 265 ? -6.062 8.039 -6.859 1 98.44 265 ALA A N 1
ATOM 1949 C CA . ALA A 1 265 ? -7.492 8.328 -6.859 1 98.44 265 ALA A CA 1
ATOM 1950 C C . ALA A 1 265 ? -7.742 9.836 -6.766 1 98.44 265 ALA A C 1
ATOM 1952 O O . ALA A 1 265 ? -8.891 10.281 -6.789 1 98.44 265 ALA A O 1
ATOM 1953 N N . SER A 1 266 ? -6.688 10.641 -6.68 1 98.62 266 SER A N 1
ATOM 1954 C CA . SER A 1 266 ? -6.797 12.094 -6.633 1 98.62 266 SER A CA 1
ATOM 1955 C C . SER A 1 266 ? -7.598 12.625 -7.82 1 98.62 266 SER A C 1
ATOM 1957 O O . SER A 1 266 ? -7.301 12.297 -8.969 1 98.62 266 SER A O 1
ATOM 1959 N N . ASN A 1 267 ? -8.609 13.383 -7.52 1 98 267 ASN A N 1
ATOM 1960 C CA . ASN A 1 267 ? -9.461 14.031 -8.516 1 98 267 ASN A CA 1
ATOM 1961 C C . ASN A 1 267 ? -10.203 13.008 -9.367 1 98 267 ASN A C 1
ATOM 1963 O O . ASN A 1 267 ? -10.633 13.312 -10.484 1 98 267 ASN A O 1
ATOM 1967 N N . SER A 1 268 ? -10.289 11.734 -8.961 1 97.81 268 SER A N 1
ATOM 1968 C CA . SER A 1 268 ? -10.922 10.688 -9.758 1 97.81 268 SER A CA 1
ATOM 1969 C C . SER A 1 268 ? -11.828 9.805 -8.898 1 97.81 268 SER A C 1
ATOM 1971 O O . SER A 1 268 ? -12.844 9.305 -9.367 1 97.81 268 SER A O 1
ATOM 1973 N N . GLY A 1 269 ? -11.508 9.648 -7.652 1 98.25 269 GLY A N 1
ATOM 1974 C CA . GLY A 1 269 ? -12.266 8.797 -6.75 1 98.25 269 GLY A CA 1
ATOM 1975 C C . GLY A 1 269 ? -13.414 9.523 -6.074 1 98.25 269 GLY A C 1
ATOM 1976 O O . GLY A 1 269 ? -13.586 10.727 -6.258 1 98.25 269 GLY A O 1
ATOM 1977 N N . HIS A 1 270 ? -14.203 8.758 -5.328 1 98.62 270 HIS A N 1
ATOM 1978 C CA . HIS A 1 270 ? -15.344 9.258 -4.574 1 98.62 270 HIS A CA 1
ATOM 1979 C C . HIS A 1 270 ? -15.422 8.617 -3.191 1 98.62 270 HIS A C 1
ATOM 1981 O O . HIS A 1 270 ? -14.812 7.574 -2.955 1 98.62 270 HIS A O 1
ATOM 1987 N N . ALA A 1 271 ? -16.094 9.234 -2.383 1 98.81 271 ALA A N 1
ATOM 1988 C CA . ALA A 1 271 ? -16.609 8.664 -1.14 1 98.81 271 ALA A CA 1
ATOM 1989 C C . ALA A 1 271 ? -18.094 8.961 -0.973 1 98.81 271 ALA A C 1
ATOM 1991 O O . ALA A 1 271 ? -18.625 9.852 -1.639 1 98.81 271 ALA A O 1
ATOM 1992 N N . LEU A 1 272 ? -18.719 8.195 -0.141 1 98.81 272 LEU A N 1
ATOM 1993 C CA . LEU A 1 272 ? -20.141 8.422 0.13 1 98.81 272 LEU A CA 1
ATOM 1994 C C . LEU A 1 272 ? -20.328 9.062 1.497 1 98.81 272 LEU A C 1
ATOM 1996 O O . LEU A 1 272 ? -19.828 8.562 2.504 1 98.81 272 LEU A O 1
ATOM 2000 N N . VAL A 1 273 ? -21 10.156 1.527 1 98.75 273 VAL A N 1
ATOM 2001 C CA . VAL A 1 273 ? -21.422 10.805 2.766 1 98.75 273 VAL A CA 1
ATOM 2002 C C . VAL A 1 273 ? -22.953 10.859 2.818 1 98.75 273 VAL A C 1
ATOM 2004 O O . VAL A 1 273 ? -23.578 11.516 1.986 1 98.75 273 VAL A O 1
ATOM 2007 N N . GLY A 1 274 ? -23.516 10.141 3.764 1 97.12 274 GLY A N 1
ATOM 2008 C CA . GLY A 1 274 ? -24.969 10.016 3.779 1 97.12 274 GLY A CA 1
ATOM 2009 C C . GLY A 1 274 ? -25.531 9.383 2.516 1 97.12 274 GLY A C 1
ATOM 2010 O O . GLY A 1 274 ? -26.562 9.828 2 1 97.12 274 GLY A O 1
ATOM 2011 N N . GLY A 1 275 ? -24.766 8.562 1.951 1 97.06 275 GLY A N 1
ATOM 2012 C CA . GLY A 1 275 ? -25.203 7.871 0.746 1 97.06 275 GLY A CA 1
ATOM 2013 C C . GLY A 1 275 ? -24.984 8.688 -0.516 1 97.06 275 GLY A C 1
ATOM 2014 O O . GLY A 1 275 ? -25.188 8.188 -1.625 1 97.06 275 GLY A O 1
ATOM 2015 N N . VAL A 1 276 ? -24.562 9.93 -0.395 1 98.31 276 VAL A N 1
ATOM 2016 C CA . VAL A 1 276 ? -24.359 10.828 -1.526 1 98.31 276 VAL A CA 1
ATOM 2017 C C . VAL A 1 276 ? -22.906 10.719 -2.02 1 98.31 276 VAL A C 1
ATOM 2019 O O . VAL A 1 276 ? -21.969 10.875 -1.24 1 98.31 276 VAL A O 1
ATOM 2022 N N . PRO A 1 277 ? -22.719 10.414 -3.307 1 98.5 277 PRO A N 1
ATOM 2023 C CA . PRO A 1 277 ? -21.344 10.383 -3.824 1 98.5 277 PRO A CA 1
ATOM 2024 C C . PRO A 1 277 ? -20.672 11.75 -3.807 1 98.5 277 PRO A C 1
ATOM 2026 O O . PRO A 1 277 ? -21.25 12.727 -4.305 1 98.5 277 PRO A O 1
ATOM 2029 N N . CYS A 1 278 ? -19.578 11.852 -3.209 1 98.88 278 CYS A N 1
ATOM 2030 C CA . CYS A 1 278 ? -18.766 13.062 -3.102 1 98.88 278 CYS A CA 1
ATOM 2031 C C . CYS A 1 278 ? -17.406 12.867 -3.746 1 98.88 278 CYS A C 1
ATOM 2033 O O . CYS A 1 278 ? -16.641 11.984 -3.346 1 98.88 278 CYS A O 1
ATOM 2035 N N . PRO A 1 279 ? -17.047 13.648 -4.723 1 98.81 279 PRO A N 1
ATOM 2036 C CA . PRO A 1 279 ? -15.758 13.469 -5.398 1 98.81 279 PRO A CA 1
ATOM 2037 C C . PRO A 1 279 ? -14.57 13.836 -4.512 1 98.81 279 PRO A C 1
ATOM 2039 O O . PRO A 1 279 ? -14.656 14.789 -3.729 1 98.81 279 PRO A O 1
ATOM 2042 N N . ILE A 1 280 ? -13.531 13.094 -4.594 1 98.88 280 ILE A N 1
ATOM 2043 C CA . ILE A 1 280 ? -12.242 13.469 -4.035 1 98.88 280 ILE A CA 1
ATOM 2044 C C . ILE A 1 280 ? -11.633 14.602 -4.855 1 98.88 280 ILE A C 1
ATOM 2046 O O . ILE A 1 280 ? -11.492 14.492 -6.074 1 98.88 280 ILE A O 1
ATOM 2050 N N . VAL A 1 281 ? -11.258 15.695 -4.188 1 98.75 281 VAL A N 1
ATOM 2051 C CA . VAL A 1 281 ? -10.727 16.859 -4.898 1 98.75 281 VAL A CA 1
ATOM 2052 C C . VAL A 1 281 ? -9.32 17.172 -4.395 1 98.75 281 VAL A C 1
ATOM 2054 O O . VAL A 1 281 ? -9.047 17.078 -3.197 1 98.75 281 VAL A O 1
ATOM 2057 N N . GLY A 1 282 ? -8.43 17.594 -5.352 1 98.25 282 GLY A N 1
ATOM 2058 C CA . GLY A 1 282 ? -7.035 17.812 -5.016 1 98.25 282 GLY A CA 1
ATOM 2059 C C . GLY A 1 282 ? -6.242 16.531 -4.855 1 98.25 282 GLY A C 1
ATOM 2060 O O . GLY A 1 282 ? -6.781 15.438 -5.027 1 98.25 282 GLY A O 1
ATOM 2061 N N . LEU A 1 283 ? -5.004 16.672 -4.516 1 98.25 283 LEU A N 1
ATOM 2062 C CA . LEU A 1 283 ? -4.141 15.516 -4.324 1 98.25 283 LEU A CA 1
ATOM 2063 C C . LEU A 1 283 ? -4.383 14.875 -2.963 1 98.25 283 LEU A C 1
ATOM 2065 O O . LEU A 1 283 ? -4.469 15.57 -1.949 1 98.25 283 LEU A O 1
ATOM 2069 N N . ILE A 1 284 ? -4.574 13.602 -2.965 1 98.56 284 ILE A N 1
ATOM 2070 C CA . ILE A 1 284 ? -4.66 12.852 -1.715 1 98.56 284 ILE A CA 1
ATOM 2071 C C . ILE A 1 284 ? -3.348 12.984 -0.944 1 98.56 284 ILE A C 1
ATOM 2073 O O . ILE A 1 284 ? -2.268 12.797 -1.508 1 98.56 284 ILE A O 1
ATOM 2077 N N . SER A 1 285 ? -3.406 13.383 0.328 1 98.19 285 SER A N 1
ATOM 2078 C CA . SER A 1 285 ? -2.248 13.523 1.203 1 98.19 285 SER A CA 1
ATOM 2079 C C . SER A 1 285 ? -1.922 12.211 1.91 1 98.19 285 SER A C 1
ATOM 2081 O O . SER A 1 285 ? -2.611 11.211 1.717 1 98.19 285 SER A O 1
ATOM 2083 N N . MET A 1 286 ? -0.847 12.242 2.678 1 97.88 286 MET A N 1
ATOM 2084 C CA . MET A 1 286 ? -0.366 11.039 3.359 1 97.88 286 MET A CA 1
ATOM 2085 C C . MET A 1 286 ? -1.414 10.508 4.332 1 97.88 286 MET A C 1
ATOM 2087 O O . MET A 1 286 ? -1.608 9.297 4.438 1 97.88 286 MET A O 1
ATOM 2091 N N . ASP A 1 287 ? -2.195 11.484 4.934 1 98.12 287 ASP A N 1
ATOM 2092 C CA . ASP A 1 287 ? -3.094 11.062 6 1 98.12 287 ASP A CA 1
ATOM 2093 C C . ASP A 1 287 ? -4.48 11.68 5.832 1 98.12 287 ASP A C 1
ATOM 2095 O O . ASP A 1 287 ? -5.32 11.586 6.727 1 98.12 287 ASP A O 1
ATOM 2099 N N . LEU A 1 288 ? -4.684 12.367 4.715 1 98.62 288 LEU A N 1
ATOM 2100 C CA . LEU A 1 288 ? -5.926 13.125 4.586 1 98.62 288 LEU A CA 1
ATOM 2101 C C . LEU A 1 288 ? -6.445 13.07 3.152 1 98.62 288 LEU A C 1
ATOM 2103 O O . LEU A 1 288 ? -5.66 13.047 2.203 1 98.62 288 LEU A O 1
ATOM 2107 N N . ILE A 1 289 ? -7.723 13.086 3.039 1 98.75 289 ILE A N 1
ATOM 2108 C CA . ILE A 1 289 ? -8.438 13.211 1.773 1 98.75 289 ILE A CA 1
ATOM 2109 C C . ILE A 1 289 ? -9.43 14.367 1.854 1 98.75 289 ILE A C 1
ATOM 2111 O O . ILE A 1 289 ? -10.102 14.547 2.873 1 98.75 289 ILE A O 1
ATOM 2115 N N . ILE A 1 290 ? -9.516 15.141 0.815 1 98.88 290 ILE A N 1
ATOM 2116 C CA . ILE A 1 290 ? -10.5 16.219 0.767 1 98.88 290 ILE A CA 1
ATOM 2117 C C . ILE A 1 290 ? -11.625 15.844 -0.193 1 98.88 290 ILE A C 1
ATOM 2119 O O . ILE A 1 290 ? -11.375 15.398 -1.313 1 98.88 290 ILE A O 1
ATOM 2123 N N . LEU A 1 291 ? -12.836 16.016 0.225 1 98.88 291 LEU A N 1
ATOM 2124 C CA . LEU A 1 291 ? -14.039 15.758 -0.566 1 98.88 291 LEU A CA 1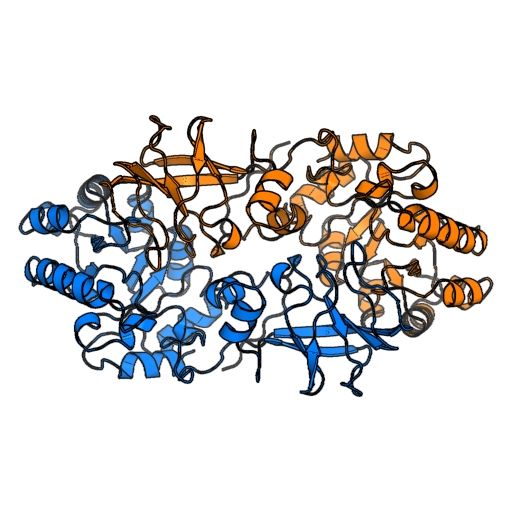
ATOM 2125 C C . LEU A 1 291 ? -14.773 17.062 -0.868 1 98.88 291 LEU A C 1
ATOM 2127 O O . LEU A 1 291 ? -14.836 17.953 -0.021 1 98.88 291 LEU A O 1
ATOM 2131 N N . ASP A 1 292 ? -15.328 17.141 -2.037 1 98.88 292 ASP A N 1
ATOM 2132 C CA . ASP A 1 292 ? -16.391 18.109 -2.279 1 98.88 292 ASP A CA 1
ATOM 2133 C C . ASP A 1 292 ? -17.734 17.578 -1.78 1 98.88 292 ASP A C 1
ATOM 2135 O O . ASP A 1 292 ? -18.328 16.703 -2.398 1 98.88 292 ASP A O 1
ATOM 2139 N N . VAL A 1 293 ? -18.219 18.156 -0.719 1 98.81 293 VAL A N 1
ATOM 2140 C CA . VAL A 1 293 ? -19.438 17.656 -0.089 1 98.81 293 VAL A CA 1
ATOM 2141 C C . VAL A 1 293 ? -20.578 18.641 -0.286 1 98.81 293 VAL A C 1
ATOM 2143 O O . VAL A 1 293 ? -21.5 18.703 0.521 1 98.81 293 VAL A O 1
ATOM 2146 N N . THR A 1 294 ? -20.453 19.484 -1.235 1 98.75 294 THR A N 1
ATOM 2147 C CA . THR A 1 294 ? -21.422 20.531 -1.502 1 98.75 294 THR A CA 1
ATOM 2148 C C . THR A 1 294 ? -22.844 19.953 -1.535 1 98.75 294 THR A C 1
ATOM 2150 O O . THR A 1 294 ? -23.781 20.562 -1.028 1 98.75 294 THR A O 1
ATOM 2153 N N . ASP A 1 295 ? -23.047 18.766 -2.045 1 98.19 295 ASP A N 1
ATOM 2154 C CA . ASP A 1 295 ? -24.375 18.156 -2.217 1 98.19 295 ASP A CA 1
ATOM 2155 C C . ASP A 1 295 ? -24.703 17.234 -1.058 1 98.19 295 ASP A C 1
ATOM 2157 O O . ASP A 1 295 ? -25.812 16.703 -0.983 1 98.19 295 ASP A O 1
ATOM 2161 N N . ALA A 1 296 ? -23.781 16.969 -0.249 1 98.31 296 ALA A N 1
ATOM 2162 C CA . ALA A 1 296 ? -24 16.109 0.906 1 98.31 296 ALA A CA 1
ATOM 2163 C C . ALA A 1 296 ? -24.25 16.922 2.168 1 98.31 296 ALA A C 1
ATOM 2165 O O . ALA A 1 296 ? -23.344 17.078 3.002 1 98.31 296 ALA A O 1
ATOM 2166 N N . THR A 1 297 ? -25.406 17.312 2.484 1 95.19 297 THR A N 1
ATOM 2167 C CA . THR A 1 297 ? -25.766 18.281 3.514 1 95.19 297 THR A CA 1
ATOM 2168 C C . THR A 1 297 ? -25.516 17.703 4.906 1 95.19 297 THR A C 1
ATOM 2170 O O . THR A 1 297 ? -25.438 18.453 5.883 1 95.19 297 THR A O 1
ATOM 2173 N N . GLN A 1 298 ? -25.344 16.422 4.984 1 96.62 298 GLN A N 1
ATOM 2174 C CA . GLN A 1 298 ? -25.172 15.781 6.285 1 96.62 298 GLN A CA 1
ATOM 2175 C C . GLN A 1 298 ? -23.703 15.805 6.711 1 96.62 298 GLN A C 1
ATOM 2177 O O . GLN A 1 298 ? -23.375 15.43 7.84 1 96.62 298 GLN A O 1
ATOM 2182 N N . ALA A 1 299 ? -22.844 16.188 5.836 1 98.19 299 ALA A N 1
ATOM 2183 C CA . ALA A 1 299 ? -21.422 16.219 6.168 1 98.19 299 ALA A CA 1
ATOM 2184 C C . ALA A 1 299 ? -21.172 17.125 7.367 1 98.19 299 ALA A C 1
ATOM 2186 O O . ALA A 1 299 ? -21.609 18.281 7.391 1 98.19 299 ALA A O 1
ATOM 2187 N N . ARG A 1 300 ? -20.531 16.625 8.352 1 96.94 300 ARG A N 1
ATOM 2188 C CA . ARG A 1 300 ? -20.188 17.375 9.555 1 96.94 300 ARG A CA 1
ATOM 2189 C C . ARG A 1 300 ? -18.953 16.797 10.219 1 96.94 300 ARG A C 1
ATOM 2191 O O . ARG A 1 300 ? -18.609 15.625 10.016 1 96.94 300 ARG A O 1
ATOM 2198 N N . ARG A 1 301 ? -18.312 17.625 11.008 1 96.31 301 ARG A N 1
ATOM 2199 C CA . ARG A 1 301 ? -17.203 17.141 11.828 1 96.31 301 ARG A CA 1
ATOM 2200 C C . ARG A 1 301 ? -17.641 15.953 12.688 1 96.31 301 ARG A C 1
ATOM 2202 O O . ARG A 1 301 ? -18.703 15.984 13.305 1 96.31 301 ARG A O 1
ATOM 2209 N N . GLY A 1 302 ? -16.828 14.906 12.68 1 96 302 GLY A N 1
ATOM 2210 C CA . GLY A 1 302 ? -17.156 13.703 13.43 1 96 302 GLY A CA 1
ATOM 2211 C C . GLY A 1 302 ? -18 12.719 12.641 1 96 302 GLY A C 1
ATOM 2212 O O . GLY A 1 302 ? -18.125 11.555 13.023 1 96 302 GLY A O 1
ATOM 2213 N N . GLY A 1 303 ? -18.562 13.227 11.531 1 97.38 303 GLY A N 1
ATOM 2214 C CA . GLY A 1 303 ? -19.312 12.336 10.656 1 97.38 303 GLY A CA 1
ATOM 2215 C C . GLY A 1 303 ? -18.422 11.328 9.945 1 97.38 303 GLY A C 1
ATOM 2216 O O . GLY A 1 303 ? -17.203 11.328 10.125 1 97.38 303 GLY A O 1
ATOM 2217 N N . THR A 1 304 ? -19.109 10.531 9.125 1 97.69 304 THR A N 1
ATOM 2218 C CA . THR A 1 304 ? -18.391 9.43 8.492 1 97.69 304 THR A CA 1
ATOM 2219 C C . THR A 1 304 ? -18.578 9.469 6.98 1 97.69 304 THR A C 1
ATOM 2221 O O . THR A 1 304 ? -19.641 9.859 6.484 1 97.69 304 THR A O 1
ATOM 2224 N N . ALA A 1 305 ? -17.531 9.086 6.301 1 98.69 305 ALA A N 1
ATOM 2225 C CA . ALA A 1 305 ? -17.578 8.867 4.855 1 98.69 305 ALA A CA 1
ATOM 2226 C C . ALA A 1 305 ? -17.188 7.434 4.508 1 98.69 305 ALA A C 1
ATOM 2228 O O . ALA A 1 305 ? -16.266 6.871 5.098 1 98.69 305 ALA A O 1
ATOM 2229 N N . THR A 1 306 ? -17.906 6.824 3.592 1 98.69 306 THR A N 1
ATOM 2230 C CA . THR A 1 306 ? -17.609 5.473 3.127 1 98.69 306 THR A CA 1
ATOM 2231 C C . THR A 1 306 ? -16.719 5.512 1.885 1 98.69 306 THR A C 1
ATOM 2233 O O . THR A 1 306 ? -17.078 6.117 0.874 1 98.69 306 THR A O 1
ATOM 2236 N N . LEU A 1 307 ? -15.578 4.891 1.979 1 98.75 307 LEU A N 1
ATOM 2237 C CA . LEU A 1 307 ? -14.656 4.879 0.851 1 98.75 307 LEU A CA 1
ATOM 2238 C C . LEU A 1 307 ? -14.719 3.549 0.108 1 98.75 307 LEU A C 1
ATOM 2240 O O . LEU A 1 307 ? -14.398 3.48 -1.08 1 98.75 307 LEU A O 1
ATOM 2244 N N . ILE A 1 308 ? -15.016 2.455 0.772 1 98.44 308 ILE A N 1
ATOM 2245 C CA . ILE A 1 308 ? -15.336 1.149 0.207 1 98.44 308 ILE A CA 1
ATOM 2246 C C . ILE A 1 308 ? -16.625 0.625 0.826 1 98.44 308 ILE A C 1
ATOM 2248 O O . ILE A 1 308 ? -16.734 0.514 2.049 1 98.44 308 ILE A O 1
ATOM 2252 N N . GLY A 1 309 ? -17.594 0.294 0.016 1 97.06 309 GLY A N 1
ATOM 2253 C CA . GLY A 1 309 ? -18.891 -0.172 0.463 1 97.06 309 GLY A CA 1
ATOM 2254 C C . GLY A 1 309 ? -20.047 0.434 -0.319 1 97.06 309 GLY A C 1
ATOM 2255 O O . GLY A 1 309 ? -19.891 1.503 -0.917 1 97.06 309 GLY A O 1
ATOM 2256 N N . ASP A 1 310 ? -21.156 -0.209 -0.281 1 95.56 310 ASP A N 1
ATOM 2257 C CA . ASP A 1 310 ? -22.359 0.203 -1.004 1 95.56 310 ASP A CA 1
ATOM 2258 C C . ASP A 1 310 ? -22.094 0.285 -2.506 1 95.56 310 ASP A C 1
ATOM 2260 O O . ASP A 1 310 ? -21.641 -0.685 -3.115 1 95.56 310 ASP A O 1
ATOM 2264 N N . SER A 1 311 ? -22.219 1.437 -3.084 1 94.62 311 SER A N 1
ATOM 2265 C CA . SER A 1 311 ? -22.016 1.55 -4.527 1 94.62 311 SER A CA 1
ATOM 2266 C C . SER A 1 311 ? -20.531 1.594 -4.879 1 94.62 311 SER A C 1
ATOM 2268 O O . SER A 1 311 ? -20.172 1.524 -6.055 1 94.62 311 SER A O 1
ATOM 2270 N N . LEU A 1 312 ? -19.703 1.694 -3.916 1 97.25 312 LEU A N 1
ATOM 2271 C CA . LEU A 1 312 ? -18.266 1.731 -4.121 1 97.25 312 LEU A CA 1
ATOM 2272 C C . LEU A 1 312 ? -17.625 0.408 -3.713 1 97.25 312 LEU A C 1
ATOM 2274 O O . LEU A 1 312 ? -16.906 0.339 -2.705 1 97.25 312 LEU A O 1
ATOM 2278 N N . ASP A 1 313 ? -17.797 -0.583 -4.523 1 96.31 313 ASP A N 1
ATOM 2279 C CA . ASP A 1 313 ? -17.141 -1.858 -4.246 1 96.31 313 ASP A CA 1
ATOM 2280 C C . ASP A 1 313 ? -15.672 -1.817 -4.633 1 96.31 313 ASP A C 1
ATOM 2282 O O . ASP A 1 313 ? -15.195 -0.82 -5.176 1 96.31 313 ASP A O 1
ATOM 2286 N N . ILE A 1 314 ? -14.945 -2.842 -4.363 1 97.44 314 ILE A N 1
ATOM 2287 C CA . ILE A 1 314 ? -13.492 -2.832 -4.492 1 97.44 314 ILE A CA 1
ATOM 2288 C C . ILE A 1 314 ? -13.109 -2.678 -5.961 1 97.44 314 ILE A C 1
ATOM 2290 O O . ILE A 1 314 ? -12.094 -2.053 -6.281 1 97.44 314 ILE A O 1
ATOM 2294 N N . ASP A 1 315 ? -13.883 -3.232 -6.918 1 97.62 315 ASP A N 1
ATOM 2295 C CA . ASP A 1 315 ? -13.594 -3.076 -8.336 1 97.62 315 ASP A CA 1
ATOM 2296 C C . ASP A 1 315 ? -13.789 -1.629 -8.781 1 97.62 315 ASP A C 1
ATOM 2298 O O . ASP A 1 315 ? -12.961 -1.079 -9.516 1 97.62 315 ASP A O 1
ATOM 2302 N N . THR A 1 316 ? -14.883 -1.012 -8.312 1 97.12 316 THR A N 1
ATOM 2303 C CA . THR A 1 316 ? -15.172 0.38 -8.641 1 97.12 316 THR A CA 1
ATOM 2304 C C . THR A 1 316 ? -14.086 1.301 -8.102 1 97.12 316 THR A C 1
ATOM 2306 O O . THR A 1 316 ? -13.602 2.188 -8.812 1 97.12 316 THR A O 1
ATOM 2309 N N . VAL A 1 317 ? -13.664 1.07 -6.898 1 98.31 317 VAL A N 1
ATOM 2310 C CA . VAL A 1 317 ? -12.633 1.883 -6.262 1 98.31 317 VAL A CA 1
ATOM 2311 C C . VAL A 1 317 ? -11.305 1.715 -7.008 1 98.31 317 VAL A C 1
ATOM 2313 O O . VAL A 1 317 ? -10.625 2.699 -7.301 1 98.31 317 VAL A O 1
ATOM 2316 N N . GLY A 1 318 ? -10.961 0.445 -7.301 1 98.25 318 GLY A N 1
ATOM 2317 C CA . GLY A 1 318 ? -9.75 0.194 -8.062 1 98.25 318 GLY A CA 1
ATOM 2318 C C . GLY A 1 318 ? -9.75 0.879 -9.422 1 98.25 318 GLY A C 1
ATOM 2319 O O . GLY A 1 318 ? -8.758 1.513 -9.797 1 98.25 318 GLY A O 1
ATOM 2320 N N . GLN A 1 319 ? -10.844 0.779 -10.125 1 97.31 319 GLN A N 1
ATOM 2321 C CA . GLN A 1 319 ? -10.961 1.376 -11.453 1 97.31 319 GLN A CA 1
ATOM 2322 C C . GLN A 1 319 ? -10.805 2.893 -11.383 1 97.31 319 GLN A C 1
ATOM 2324 O O . GLN A 1 319 ? -10.109 3.486 -12.211 1 97.31 319 GLN A O 1
ATOM 2329 N N . ALA A 1 320 ? -11.43 3.51 -10.422 1 97.88 320 ALA A N 1
ATOM 2330 C CA . ALA A 1 320 ? -11.352 4.961 -10.266 1 97.88 320 ALA A CA 1
ATOM 2331 C C . ALA A 1 320 ? -9.914 5.406 -10.016 1 97.88 320 ALA A C 1
ATOM 2333 O O . ALA A 1 320 ? -9.508 6.492 -10.438 1 97.88 320 ALA A O 1
ATOM 2334 N N . ALA A 1 321 ? -9.156 4.578 -9.406 1 98.06 321 ALA A N 1
ATOM 2335 C CA . ALA A 1 321 ? -7.773 4.898 -9.07 1 98.06 321 ALA A CA 1
ATOM 2336 C C . ALA A 1 321 ? -6.824 4.457 -10.18 1 98.06 321 ALA A C 1
ATOM 2338 O O . ALA A 1 321 ? -5.605 4.582 -10.055 1 98.06 321 ALA A O 1
ATOM 2339 N N . GLY A 1 322 ? -7.336 3.885 -11.242 1 97.56 322 GLY A N 1
ATOM 2340 C CA . GLY A 1 322 ? -6.504 3.424 -12.336 1 97.56 322 GLY A CA 1
ATOM 2341 C C . GLY A 1 322 ? -5.773 2.129 -12.031 1 97.56 322 GLY A C 1
ATOM 2342 O O . GLY A 1 322 ? -4.703 1.868 -12.586 1 97.56 322 GLY A O 1
ATOM 2343 N N . THR A 1 323 ? -6.293 1.392 -11.109 1 97.75 323 THR A N 1
ATOM 2344 C CA . THR A 1 323 ? -5.738 0.092 -10.75 1 97.75 323 THR A CA 1
ATOM 2345 C C . THR A 1 323 ? -6.844 -0.947 -10.602 1 97.75 323 THR A C 1
ATOM 2347 O O . THR A 1 323 ? -7.844 -0.907 -11.32 1 97.75 323 THR A O 1
ATOM 2350 N N . ILE A 1 324 ? -6.586 -2.004 -9.742 1 97.38 324 ILE A N 1
ATOM 2351 C CA . ILE A 1 324 ? -7.52 -3.119 -9.641 1 97.38 324 ILE A CA 1
ATOM 2352 C C . ILE A 1 324 ? -7.914 -3.334 -8.188 1 97.38 324 ILE A C 1
ATOM 2354 O O . ILE A 1 324 ? -7.227 -2.863 -7.273 1 97.38 324 ILE A O 1
ATOM 2358 N N . GLY A 1 325 ? -9 -4.043 -8.047 1 97.75 325 GLY A N 1
ATOM 2359 C CA . GLY A 1 325 ? -9.484 -4.32 -6.707 1 97.75 325 GLY A CA 1
ATOM 2360 C C . GLY A 1 325 ? -8.5 -5.102 -5.863 1 97.75 325 GLY A C 1
ATOM 2361 O O . GLY A 1 325 ? -8.43 -4.918 -4.645 1 97.75 325 GLY A O 1
ATOM 2362 N N . TYR A 1 326 ? -7.66 -5.965 -6.453 1 97.56 326 TYR A N 1
ATOM 2363 C CA . TYR A 1 326 ? -6.629 -6.723 -5.758 1 97.56 326 TYR A CA 1
ATOM 2364 C C . TYR A 1 326 ? -5.711 -5.793 -4.969 1 97.56 326 TYR A C 1
ATOM 2366 O O . TYR A 1 326 ? -5.453 -6.027 -3.785 1 97.56 326 TYR A O 1
ATOM 2374 N N . GLU A 1 327 ? -5.25 -4.758 -5.676 1 97.94 327 GLU A N 1
ATOM 2375 C CA . GLU A 1 327 ? -4.297 -3.838 -5.062 1 97.94 327 GLU A CA 1
ATOM 2376 C C . GLU A 1 327 ? -4.957 -3.012 -3.963 1 97.94 327 GLU A C 1
ATOM 2378 O O . GLU A 1 327 ? -4.336 -2.719 -2.941 1 97.94 327 GLU A O 1
ATOM 2383 N N . ILE A 1 328 ? -6.242 -2.641 -4.18 1 98 328 ILE A N 1
ATOM 2384 C CA . ILE A 1 328 ? -6.984 -1.928 -3.146 1 98 328 ILE A CA 1
ATOM 2385 C C . ILE A 1 328 ? -7.02 -2.762 -1.868 1 98 328 ILE A C 1
ATOM 2387 O O . ILE A 1 328 ? -6.688 -2.266 -0.788 1 98 328 ILE A O 1
ATOM 2391 N N . LEU A 1 329 ? -7.324 -4.027 -2 1 97.5 329 LEU A N 1
ATOM 2392 C CA . LEU A 1 329 ? -7.457 -4.914 -0.849 1 97.5 329 LEU A CA 1
ATOM 2393 C C . LEU A 1 329 ? -6.121 -5.086 -0.136 1 97.5 329 LEU A C 1
ATOM 2395 O O . LEU A 1 329 ? -6.035 -4.918 1.082 1 97.5 329 LEU A O 1
ATOM 2399 N N . THR A 1 330 ? -5.094 -5.336 -0.914 1 96.88 330 THR A N 1
ATOM 2400 C CA . THR A 1 330 ? -3.811 -5.711 -0.325 1 96.88 330 THR A CA 1
ATOM 2401 C C . THR A 1 330 ? -3.064 -4.477 0.174 1 96.88 330 THR A C 1
ATOM 2403 O O . THR A 1 330 ? -2.076 -4.594 0.9 1 96.88 330 THR A O 1
ATOM 2406 N N . SER A 1 331 ? -3.574 -3.273 -0.13 1 96.06 331 SER A N 1
ATOM 2407 C CA . SER A 1 331 ? -2.93 -2.035 0.295 1 96.06 331 SER A CA 1
ATOM 2408 C C . SER A 1 331 ? -3.518 -1.529 1.608 1 96.06 331 SER A C 1
ATOM 2410 O O . SER A 1 331 ? -3.014 -0.567 2.189 1 96.06 331 SER A O 1
ATOM 2412 N N . LEU A 1 332 ? -4.594 -2.156 2.059 1 91.88 332 LEU A N 1
ATOM 2413 C CA . LEU A 1 332 ? -5.211 -1.702 3.299 1 91.88 332 LEU A CA 1
ATOM 2414 C C . LEU A 1 332 ? -4.223 -1.784 4.461 1 91.88 332 LEU A C 1
ATOM 2416 O O . LEU A 1 332 ? -3.812 -2.877 4.852 1 91.88 332 LEU A O 1
ATOM 2420 N N . GLY A 1 333 ? -3.893 -0.697 5.027 1 84.62 333 GLY A N 1
ATOM 2421 C CA . GLY A 1 333 ? -2.785 -0.554 5.957 1 84.62 333 GLY A CA 1
ATOM 2422 C C . GLY A 1 333 ? -3.123 -1.021 7.359 1 84.62 333 GLY A C 1
ATOM 2423 O O . GLY A 1 333 ? -4.273 -1.365 7.648 1 84.62 333 GLY A O 1
ATOM 2424 N N . SER A 1 334 ? -2.148 -0.972 8.18 1 77.56 334 SER A N 1
ATOM 2425 C CA . SER A 1 334 ? -2.213 -1.488 9.539 1 77.56 334 SER A CA 1
ATOM 2426 C C . SER A 1 334 ? -2.898 -0.496 10.477 1 77.56 334 SER A C 1
ATOM 2428 O O . SER A 1 334 ? -3.291 -0.853 11.586 1 77.56 334 SER A O 1
ATOM 2430 N N . ARG A 1 335 ? -3.164 0.79 10.023 1 81.19 335 ARG A N 1
ATOM 2431 C CA . ARG A 1 335 ? -3.697 1.842 10.883 1 81.19 335 ARG A CA 1
ATOM 2432 C C . ARG A 1 335 ? -5.211 1.724 11.016 1 81.19 335 ARG A C 1
ATOM 2434 O O . ARG A 1 335 ? -5.816 2.371 11.875 1 81.19 335 ARG A O 1
ATOM 2441 N N . TYR A 1 336 ? -5.801 0.798 10.289 1 83.94 336 TYR A N 1
ATOM 2442 C CA . TYR A 1 336 ? -7.25 0.651 10.352 1 83.94 336 TYR A CA 1
ATOM 2443 C C . TYR A 1 336 ? -7.66 -0.161 11.578 1 83.94 336 TYR A C 1
ATOM 2445 O O . TYR A 1 336 ? -7.004 -1.145 11.922 1 83.94 336 TYR A O 1
ATOM 2453 N N . VAL A 1 337 ? -8.68 0.32 12.211 1 84.56 337 VAL A N 1
ATOM 2454 C CA . VAL A 1 337 ? -9.375 -0.554 13.156 1 84.56 337 VAL A CA 1
ATOM 2455 C C . VAL A 1 337 ? -10.211 -1.576 12.391 1 84.56 337 VAL A C 1
ATOM 2457 O O . VAL A 1 337 ? -10.992 -1.213 11.508 1 84.56 337 VAL A O 1
ATOM 2460 N N . ARG A 1 338 ? -10.039 -2.859 12.695 1 90.19 338 ARG A N 1
ATOM 2461 C CA . ARG A 1 338 ? -10.719 -3.918 11.961 1 90.19 338 ARG A CA 1
ATOM 2462 C C . ARG A 1 338 ? -11.75 -4.617 12.836 1 90.19 338 ARG A C 1
ATOM 2464 O O . ARG A 1 338 ? -11.438 -5.059 13.945 1 90.19 338 ARG A O 1
ATOM 2471 N N . ASP A 1 339 ? -12.914 -4.566 12.359 1 92.31 339 ASP A N 1
ATOM 2472 C CA . ASP A 1 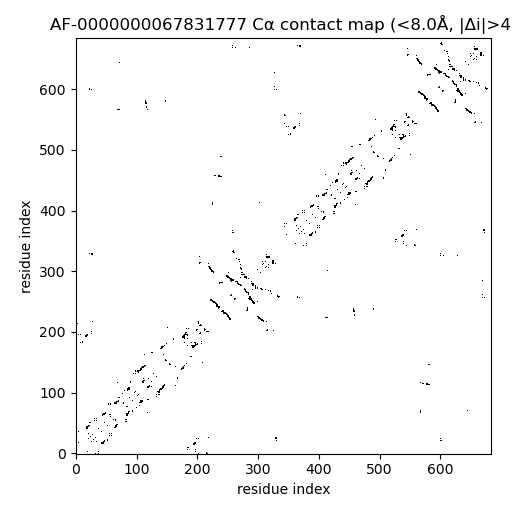339 ? -14.023 -5.297 12.977 1 92.31 339 ASP A CA 1
ATOM 2473 C C . ASP A 1 339 ? -14.508 -6.426 12.07 1 92.31 339 ASP A C 1
ATOM 2475 O O . ASP A 1 339 ? -14.93 -6.184 10.938 1 92.31 339 ASP A O 1
ATOM 2479 N N . TYR A 1 340 ? -14.422 -7.699 12.633 1 92.88 340 TYR A N 1
ATOM 2480 C CA . TYR A 1 340 ? -14.859 -8.859 11.867 1 92.88 340 TYR A CA 1
ATOM 2481 C C . TYR A 1 340 ? -16.281 -9.258 12.234 1 92.88 340 TYR A C 1
ATOM 2483 O O . TYR A 1 340 ? -16.609 -9.375 13.422 1 92.88 340 TYR A O 1
ATOM 2491 N N . VAL A 1 341 ? -17.047 -9.328 11.219 1 89.12 341 VAL A N 1
ATOM 2492 C CA . VAL A 1 341 ? -18.453 -9.633 11.477 1 89.12 341 VAL A CA 1
ATOM 2493 C C . VAL A 1 341 ? -18.797 -10.992 10.883 1 89.12 341 VAL A C 1
ATOM 2495 O O . VAL A 1 341 ? -18.359 -11.328 9.781 1 89.12 341 VAL A O 1
ATOM 2498 N N . GLU A 1 342 ? -19.469 -11.859 11.641 1 82.19 342 GLU A N 1
ATOM 2499 C CA . GLU A 1 342 ? -19.906 -13.164 11.164 1 82.19 342 GLU A CA 1
ATOM 2500 C C . GLU A 1 342 ? -21.234 -13.07 10.414 1 82.19 342 GLU A C 1
ATOM 2502 O O . GLU A 1 342 ? -22.125 -12.312 10.82 1 82.19 342 GLU A O 1
ATOM 2507 N N . MET B 1 1 ? 19.547 8.633 8.461 1 96.25 1 MET B N 1
ATOM 2508 C CA . MET B 1 1 ? 18.438 9.438 8.961 1 96.25 1 MET B CA 1
ATOM 2509 C C . MET B 1 1 ? 18.938 10.523 9.906 1 96.25 1 MET B C 1
ATOM 2511 O O . MET B 1 1 ? 18.547 11.688 9.781 1 96.25 1 MET B O 1
ATOM 2515 N N . VAL B 1 2 ? 19.797 10.125 10.828 1 97.56 2 VAL B N 1
ATOM 2516 C CA . VAL B 1 2 ? 20.359 11.094 11.773 1 97.56 2 VAL B CA 1
ATOM 2517 C C . VAL B 1 2 ? 21.203 12.117 11.023 1 97.56 2 VAL B C 1
ATOM 2519 O O . VAL B 1 2 ? 21.125 13.32 11.312 1 97.56 2 VAL B O 1
ATOM 2522 N N . THR B 1 3 ? 21.969 11.602 10.031 1 97.75 3 THR B N 1
ATOM 2523 C CA . THR B 1 3 ? 22.766 12.523 9.219 1 97.75 3 THR B CA 1
ATOM 2524 C C . THR B 1 3 ? 21.859 13.508 8.484 1 97.75 3 THR B C 1
ATOM 2526 O O . THR B 1 3 ? 22.141 14.711 8.445 1 97.75 3 THR B O 1
ATOM 2529 N N . ASN B 1 4 ? 20.797 13.023 7.91 1 98.12 4 ASN B N 1
ATOM 2530 C CA . ASN B 1 4 ? 19.828 13.898 7.242 1 98.12 4 ASN B CA 1
ATOM 2531 C C . ASN B 1 4 ? 19.234 14.914 8.203 1 98.12 4 ASN B C 1
ATOM 2533 O O . ASN B 1 4 ? 19.125 16.094 7.879 1 98.12 4 ASN B O 1
ATOM 2537 N N . TRP B 1 5 ? 18.891 14.469 9.406 1 98.06 5 TRP B N 1
ATOM 2538 C CA . TRP B 1 5 ? 18.297 15.328 10.422 1 98.06 5 TRP B CA 1
ATOM 2539 C C . TRP B 1 5 ? 19.25 16.453 10.805 1 98.06 5 TRP B C 1
ATOM 2541 O O . TRP B 1 5 ? 18.844 17.609 10.898 1 98.06 5 TRP B O 1
ATOM 2551 N N . ARG B 1 6 ? 20.484 16.125 10.953 1 97.81 6 ARG B N 1
ATOM 2552 C CA . ARG B 1 6 ? 21.484 17.109 11.297 1 97.81 6 ARG B CA 1
ATOM 2553 C C . ARG B 1 6 ? 21.688 18.125 10.164 1 97.81 6 ARG B C 1
ATOM 2555 O O . ARG B 1 6 ? 21.812 19.328 10.406 1 97.81 6 ARG B O 1
ATOM 2562 N N . ALA B 1 7 ? 21.672 17.609 8.977 1 96.69 7 ALA B N 1
ATOM 2563 C CA . ALA B 1 7 ? 21.828 18.469 7.82 1 96.69 7 ALA B CA 1
ATOM 2564 C C . ALA B 1 7 ? 20.672 19.453 7.699 1 96.69 7 ALA B C 1
ATOM 2566 O O . ALA B 1 7 ? 20.875 20.641 7.406 1 96.69 7 ALA B O 1
ATOM 2567 N N . LEU B 1 8 ? 19.5 19.016 7.93 1 96.25 8 LEU B N 1
ATOM 2568 C CA . LEU B 1 8 ? 18.312 19.859 7.855 1 96.25 8 LEU B CA 1
ATOM 2569 C C . LEU B 1 8 ? 18.312 20.906 8.969 1 96.25 8 LEU B C 1
ATOM 2571 O O . LEU B 1 8 ? 17.969 22.062 8.742 1 96.25 8 LEU B O 1
ATOM 2575 N N . GLY B 1 9 ? 18.719 20.453 10.141 1 96.19 9 GLY B N 1
ATOM 2576 C CA . GLY B 1 9 ? 18.859 21.406 11.242 1 96.19 9 GLY B CA 1
ATOM 2577 C C . GLY B 1 9 ? 19.875 22.484 10.961 1 96.19 9 GLY B C 1
ATOM 2578 O O . GLY B 1 9 ? 19.688 23.641 11.367 1 96.19 9 GLY B O 1
ATOM 2579 N N . ALA B 1 10 ? 20.891 22.141 10.266 1 94.75 10 ALA B N 1
ATOM 2580 C CA . ALA B 1 10 ? 21.969 23.078 9.969 1 94.75 10 ALA B CA 1
ATOM 2581 C C . ALA B 1 10 ? 21.516 24.172 9.008 1 94.75 10 ALA B C 1
ATOM 2583 O O . ALA B 1 10 ? 22.125 25.234 8.93 1 94.75 10 ALA B O 1
ATOM 2584 N N . CYS B 1 11 ? 20.422 23.953 8.297 1 91 11 CYS B N 1
ATOM 2585 C CA . CYS B 1 11 ? 19.875 24.938 7.383 1 91 11 CYS B CA 1
ATOM 2586 C C . CYS B 1 11 ? 19.344 26.156 8.141 1 91 11 CYS B C 1
ATOM 2588 O O . CYS B 1 11 ? 19.234 27.234 7.578 1 91 11 CYS B O 1
ATOM 2590 N N . ALA B 1 12 ? 18.938 25.953 9.422 1 92 12 ALA B N 1
ATOM 2591 C CA . ALA B 1 12 ? 18.438 27.031 10.289 1 92 12 ALA B CA 1
ATOM 2592 C C . ALA B 1 12 ? 18.906 26.812 11.727 1 92 12 ALA B C 1
ATOM 2594 O O . ALA B 1 12 ? 18.109 26.438 12.594 1 92 12 ALA B O 1
ATOM 2595 N N . PRO B 1 13 ? 20.062 27.234 12.016 1 91.12 13 PRO B N 1
ATOM 2596 C CA . PRO B 1 13 ? 20.656 26.906 13.305 1 91.12 13 PRO B CA 1
ATOM 2597 C C . PRO B 1 13 ? 19.953 27.578 14.477 1 91.12 13 PRO B C 1
ATOM 2599 O O . PRO B 1 13 ? 20.094 27.141 15.625 1 91.12 13 PRO B O 1
ATOM 2602 N N . GLN B 1 14 ? 19.234 28.594 14.195 1 92.38 14 GLN B N 1
ATOM 2603 C CA . GLN B 1 14 ? 18.547 29.312 15.266 1 92.38 14 GLN B CA 1
ATOM 2604 C C . GLN B 1 14 ? 17.203 28.656 15.602 1 92.38 14 GLN B C 1
ATOM 2606 O O . GLN B 1 14 ? 16.594 28.969 16.609 1 92.38 14 GLN B O 1
ATOM 2611 N N . ALA B 1 15 ? 16.75 27.781 14.758 1 95.44 15 ALA B N 1
ATOM 2612 C CA . ALA B 1 15 ? 15.477 27.094 14.961 1 95.44 15 ALA B CA 1
ATOM 2613 C C . ALA B 1 15 ? 15.695 25.703 15.555 1 95.44 15 ALA B C 1
ATOM 2615 O O . ALA B 1 15 ? 16.734 25.078 15.32 1 95.44 15 ALA B O 1
ATOM 2616 N N . GLU B 1 16 ? 14.797 25.312 16.359 1 97.56 16 GLU B N 1
ATOM 2617 C CA . GLU B 1 16 ? 14.773 23.891 16.719 1 97.56 16 GLU B CA 1
ATOM 2618 C C . GLU B 1 16 ? 14.414 23.031 15.516 1 97.56 16 GLU B C 1
ATOM 2620 O O . GLU B 1 16 ? 13.531 23.375 14.734 1 97.56 16 GLU B O 1
ATOM 2625 N N . CYS B 1 17 ? 15.109 21.922 15.359 1 97.88 17 CYS B N 1
ATOM 2626 C CA . CYS B 1 17 ? 14.766 20.984 14.305 1 97.88 17 CYS B CA 1
ATOM 2627 C C . CYS B 1 17 ? 13.992 19.797 14.859 1 97.88 17 CYS B C 1
ATOM 2629 O O . CYS B 1 17 ? 14.547 18.953 15.562 1 97.88 17 CYS B O 1
ATOM 2631 N N . GLY B 1 18 ? 12.703 19.734 14.586 1 98.56 18 GLY B N 1
ATOM 2632 C CA . GLY B 1 18 ? 11.883 18.594 14.961 1 98.56 18 GLY B CA 1
ATOM 2633 C C . GLY B 1 18 ? 11.922 17.469 13.938 1 98.56 18 GLY B C 1
ATOM 2634 O O . GLY B 1 18 ? 12.797 17.453 13.07 1 98.56 18 GLY B O 1
ATOM 2635 N N . ALA B 1 19 ? 11.047 16.484 14.102 1 98.81 19 ALA B N 1
ATOM 2636 C CA . ALA B 1 19 ? 10.969 15.352 13.172 1 98.81 19 ALA B CA 1
ATOM 2637 C C . ALA B 1 19 ? 9.523 14.875 13.016 1 98.81 19 ALA B C 1
ATOM 2639 O O . ALA B 1 19 ? 8.852 14.594 14.008 1 98.81 19 ALA B O 1
ATOM 2640 N N . VAL B 1 20 ? 9.07 14.875 11.828 1 98.81 20 VAL B N 1
ATOM 2641 C CA . VAL B 1 20 ? 7.789 14.25 11.539 1 98.81 20 VAL B CA 1
ATOM 2642 C C . VAL B 1 20 ? 7.98 12.75 11.305 1 98.81 20 VAL B C 1
ATOM 2644 O O . VAL B 1 20 ? 8.664 12.352 10.367 1 98.81 20 VAL B O 1
ATOM 2647 N N . VAL B 1 21 ? 7.348 11.922 12.164 1 98.56 21 VAL B N 1
ATOM 2648 C CA . VAL B 1 21 ? 7.582 10.484 12.109 1 98.56 21 VAL B CA 1
ATOM 2649 C C . VAL B 1 21 ? 6.25 9.75 12 1 98.56 21 VAL B C 1
ATOM 2651 O O . VAL B 1 21 ? 6.117 8.617 12.484 1 98.56 21 VAL B O 1
ATOM 2654 N N . LYS B 1 22 ? 5.273 10.422 11.422 1 98.19 22 LYS B N 1
ATOM 2655 C CA . LYS B 1 22 ? 3.967 9.797 11.227 1 98.19 22 LYS B CA 1
ATOM 2656 C C . LYS B 1 22 ? 4.062 8.609 10.273 1 98.19 22 LYS B C 1
ATOM 2658 O O . LYS B 1 22 ? 5.102 8.383 9.648 1 98.19 22 LYS B O 1
ATOM 2663 N N . ALA B 1 23 ? 2.926 7.762 10.258 1 97.31 23 ALA B N 1
ATOM 2664 C CA . ALA B 1 23 ? 2.84 6.594 9.383 1 97.31 23 ALA B CA 1
ATOM 2665 C C . ALA B 1 23 ? 3.994 5.629 9.648 1 97.31 23 ALA B C 1
ATOM 2667 O O . ALA B 1 23 ? 4.672 5.195 8.711 1 97.31 23 ALA B O 1
ATOM 2668 N N . ASP B 1 24 ? 4.285 5.344 10.961 1 96.81 24 ASP B N 1
ATOM 2669 C CA . ASP B 1 24 ? 5.336 4.422 11.383 1 96.81 24 ASP B CA 1
ATOM 2670 C C . ASP B 1 24 ? 6.699 4.867 10.844 1 96.81 24 ASP B C 1
ATOM 2672 O O . ASP B 1 24 ? 7.414 4.078 10.227 1 96.81 24 ASP B O 1
ATOM 2676 N N . ALA B 1 25 ? 6.969 6.172 10.992 1 97.25 25 ALA B N 1
ATOM 2677 C CA . ALA B 1 25 ? 8.18 6.801 10.469 1 97.25 25 ALA B CA 1
ATOM 2678 C C . ALA B 1 25 ? 8.297 6.605 8.961 1 97.25 25 ALA B C 1
ATOM 2680 O O . ALA B 1 25 ? 9.312 6.125 8.461 1 97.25 25 ALA B O 1
ATOM 2681 N N . TYR B 1 26 ? 7.199 7.012 8.281 1 97.19 26 TYR B N 1
ATOM 2682 C CA . TYR B 1 26 ? 7.098 6.934 6.832 1 97.19 26 TYR B CA 1
ATOM 2683 C C . TYR B 1 26 ? 7.406 5.523 6.336 1 97.19 26 TYR B C 1
ATOM 2685 O O . TYR B 1 26 ? 8.078 5.348 5.316 1 97.19 26 TYR B O 1
ATOM 2693 N N . GLY B 1 27 ? 7.023 4.543 7.137 1 95.81 27 GLY B N 1
ATOM 2694 C CA . GLY B 1 27 ? 7.188 3.152 6.738 1 95.81 27 GLY B CA 1
ATOM 2695 C C . GLY B 1 27 ? 8.523 2.57 7.156 1 95.81 27 GLY B C 1
ATOM 2696 O O . GLY B 1 27 ? 8.781 1.381 6.953 1 95.81 27 GLY B O 1
ATOM 2697 N N . CYS B 1 28 ? 9.383 3.318 7.82 1 96.56 28 CYS B N 1
ATOM 2698 C CA . CYS B 1 28 ? 10.742 2.881 8.125 1 96.56 28 CYS B CA 1
ATOM 2699 C C . CYS B 1 28 ? 10.82 2.285 9.531 1 96.56 28 CYS B C 1
ATOM 2701 O O . CYS B 1 28 ? 11.867 1.778 9.938 1 96.56 28 CYS B O 1
ATOM 2703 N N . GLY B 1 29 ? 9.711 2.309 10.289 1 96.19 29 GLY B N 1
ATOM 2704 C CA . GLY B 1 29 ? 9.68 1.72 11.617 1 96.19 29 GLY B CA 1
ATOM 2705 C C . GLY B 1 29 ? 9.93 2.729 12.719 1 96.19 29 GLY B C 1
ATOM 2706 O O . GLY B 1 29 ? 11.078 3.062 13.016 1 96.19 29 GLY B O 1
ATOM 2707 N N . LEU B 1 30 ? 8.875 3.133 13.422 1 97.31 30 LEU B N 1
ATOM 2708 C CA . LEU B 1 30 ? 8.922 4.148 14.469 1 97.31 30 LEU B CA 1
ATOM 2709 C C . LEU B 1 30 ? 9.812 3.695 15.625 1 97.31 30 LEU B C 1
ATOM 2711 O O . LEU B 1 30 ? 10.586 4.488 16.156 1 97.31 30 LEU B O 1
ATOM 2715 N N . ALA B 1 31 ? 9.758 2.457 15.953 1 96.94 31 ALA B N 1
ATOM 2716 C CA . ALA B 1 31 ? 10.438 1.906 17.125 1 96.94 31 ALA B CA 1
ATOM 2717 C C . ALA B 1 31 ? 11.953 2.016 16.984 1 96.94 31 ALA B C 1
ATOM 2719 O O . ALA B 1 31 ? 12.672 2.123 17.984 1 96.94 31 ALA B O 1
ATOM 2720 N N . ALA B 1 32 ? 12.414 1.956 15.75 1 96.38 32 ALA B N 1
ATOM 2721 C CA . ALA B 1 32 ? 13.852 2.08 15.5 1 96.38 32 ALA B CA 1
ATOM 2722 C C . ALA B 1 32 ? 14.234 3.531 15.234 1 96.38 32 ALA B C 1
ATOM 2724 O O . ALA B 1 32 ? 15.258 4.008 15.727 1 96.38 32 ALA B O 1
ATOM 2725 N N . VAL B 1 33 ? 13.438 4.273 14.547 1 97.06 33 VAL B N 1
ATOM 2726 C CA . VAL B 1 33 ? 13.766 5.594 14.016 1 97.06 33 VAL B CA 1
ATOM 2727 C C . VAL B 1 33 ? 13.695 6.633 15.133 1 97.06 33 VAL B C 1
ATOM 2729 O O . VAL B 1 33 ? 14.617 7.434 15.305 1 97.06 33 VAL B O 1
ATOM 2732 N N . ALA B 1 34 ? 12.656 6.586 15.922 1 98 34 ALA B N 1
ATOM 2733 C CA . ALA B 1 34 ? 12.383 7.641 16.906 1 98 34 ALA B CA 1
ATOM 2734 C C . ALA B 1 34 ? 13.469 7.703 17.969 1 98 34 ALA B C 1
ATOM 2736 O O . ALA B 1 34 ? 14.016 8.773 18.234 1 98 34 ALA B O 1
ATOM 2737 N N . PRO B 1 35 ? 13.852 6.535 18.531 1 97.94 35 PRO B N 1
ATOM 2738 C CA . PRO B 1 35 ? 14.922 6.598 19.531 1 97.94 35 PRO B CA 1
ATOM 2739 C C . PRO B 1 35 ? 16.25 7.094 18.953 1 97.94 35 PRO B C 1
ATOM 2741 O O . PRO B 1 35 ? 17 7.781 19.641 1 97.94 35 PRO B O 1
ATOM 2744 N N . ALA B 1 36 ? 16.531 6.715 17.719 1 97.81 36 ALA B N 1
ATOM 2745 C CA . ALA B 1 36 ? 17.766 7.172 17.078 1 97.81 36 ALA B CA 1
ATOM 2746 C C . ALA B 1 36 ? 17.797 8.688 16.953 1 97.81 36 ALA B C 1
ATOM 2748 O O . ALA B 1 36 ? 18.812 9.328 17.234 1 97.81 36 ALA B O 1
ATOM 2749 N N . LEU B 1 37 ? 16.703 9.258 16.578 1 98.44 37 LEU B N 1
ATOM 2750 C CA . LEU B 1 37 ? 16.594 10.703 16.453 1 98.44 37 LEU B CA 1
ATOM 2751 C C . LEU B 1 37 ? 16.641 11.375 17.828 1 98.44 37 LEU B C 1
ATOM 2753 O O . LEU B 1 37 ? 17.266 12.422 17.984 1 98.44 37 LEU B O 1
ATOM 2757 N N . TRP B 1 38 ? 15.984 10.773 18.781 1 98.62 38 TRP B N 1
ATOM 2758 C CA . TRP B 1 38 ? 16 11.281 20.156 1 98.62 38 TRP B CA 1
ATOM 2759 C C . TRP B 1 38 ? 17.438 11.352 20.688 1 98.62 38 TRP B C 1
ATOM 2761 O O . TRP B 1 38 ? 17.859 12.375 21.219 1 98.62 38 TRP B O 1
ATOM 2771 N N . ARG B 1 39 ? 18.172 10.273 20.484 1 98.12 39 ARG B N 1
ATOM 2772 C CA . ARG B 1 39 ? 19.562 10.211 20.938 1 98.12 39 ARG B CA 1
ATOM 2773 C C . ARG B 1 39 ? 20.422 11.258 20.234 1 98.12 39 ARG B C 1
ATOM 2775 O O . ARG B 1 39 ? 21.359 11.789 20.812 1 98.12 39 ARG B O 1
ATOM 2782 N N . ALA B 1 40 ? 20.016 11.539 19.047 1 97.94 40 ALA B N 1
ATOM 2783 C CA . ALA B 1 40 ? 20.781 12.516 18.266 1 97.94 40 ALA B CA 1
ATOM 2784 C C . ALA B 1 40 ? 20.5 13.93 18.766 1 97.94 40 ALA B C 1
ATOM 2786 O O . ALA B 1 40 ? 21.25 14.859 18.422 1 97.94 40 ALA B O 1
ATOM 2787 N N . GLY B 1 41 ? 19.391 14.156 19.469 1 98.31 41 GLY B N 1
ATOM 2788 C CA . GLY B 1 41 ? 19.141 15.469 20.047 1 98.31 41 GLY B CA 1
ATOM 2789 C C . GLY B 1 41 ? 17.781 16.031 19.688 1 98.31 41 GLY B C 1
ATOM 2790 O O . GLY B 1 41 ? 17.406 17.109 20.141 1 98.31 41 GLY B O 1
ATOM 2791 N N . CYS B 1 42 ? 17.047 15.258 18.922 1 98.69 42 CYS B N 1
ATOM 2792 C CA . CYS B 1 42 ? 15.695 15.695 18.594 1 98.69 42 CYS B CA 1
ATOM 2793 C C . CYS B 1 42 ? 14.812 15.695 19.828 1 98.69 42 CYS B C 1
ATOM 2795 O O . CYS B 1 42 ? 14.875 14.773 20.641 1 98.69 42 CYS B O 1
ATOM 2797 N N . ARG B 1 43 ? 13.945 16.688 19.969 1 98.69 43 ARG B N 1
ATOM 2798 C CA . ARG B 1 43 ? 13.148 16.781 21.188 1 98.69 43 ARG B CA 1
ATOM 2799 C C . ARG B 1 43 ? 11.664 16.922 20.859 1 98.69 43 ARG B C 1
ATOM 2801 O O . ARG B 1 43 ? 10.812 16.625 21.688 1 98.69 43 ARG B O 1
ATOM 2808 N N . THR B 1 44 ? 11.328 17.375 19.656 1 98.81 44 THR B N 1
ATOM 2809 C CA . THR B 1 44 ? 9.945 17.562 19.219 1 98.81 44 THR B CA 1
ATOM 2810 C C . THR B 1 44 ? 9.609 16.656 18.047 1 98.81 44 THR B C 1
ATOM 2812 O O . THR B 1 44 ? 10.336 16.625 17.047 1 98.81 44 THR B O 1
ATOM 2815 N N . PHE B 1 45 ? 8.562 15.875 18.203 1 98.88 45 PHE B N 1
ATOM 2816 C CA . PHE B 1 45 ? 8.141 14.922 17.172 1 98.88 45 PHE B CA 1
ATOM 2817 C C . PHE B 1 45 ? 6.691 15.164 16.781 1 98.88 45 PHE B C 1
ATOM 2819 O O . PHE B 1 45 ? 5.902 15.688 17.562 1 98.88 45 PHE B O 1
ATOM 2826 N N . PHE B 1 46 ? 6.375 14.812 15.594 1 98.88 46 PHE B N 1
ATOM 2827 C CA . PHE B 1 46 ? 5.027 14.961 15.047 1 98.88 46 PHE B CA 1
ATOM 2828 C C . PHE B 1 46 ? 4.523 13.633 14.484 1 98.88 46 PHE B C 1
ATOM 2830 O O . PHE B 1 46 ? 5.266 12.922 13.805 1 98.88 46 PHE B O 1
ATOM 2837 N N . VAL B 1 47 ? 3.316 13.281 14.773 1 98.69 47 VAL B N 1
ATOM 2838 C CA . VAL B 1 47 ? 2.598 12.156 14.18 1 98.69 47 VAL B CA 1
ATOM 2839 C C . VAL B 1 47 ? 1.242 12.633 13.656 1 98.69 47 VAL B C 1
ATOM 2841 O O . VAL B 1 47 ? 0.902 13.812 13.773 1 98.69 47 VAL B O 1
ATOM 2844 N N . ALA B 1 48 ? 0.527 11.75 13.023 1 98.31 48 ALA B N 1
ATOM 2845 C CA . ALA B 1 48 ? -0.712 12.18 12.375 1 98.31 48 ALA B CA 1
ATOM 2846 C C . ALA B 1 48 ? -1.923 11.859 13.25 1 98.31 48 ALA B C 1
ATOM 2848 O O . ALA B 1 48 ? -2.814 12.695 13.414 1 98.31 48 ALA B O 1
ATOM 2849 N N . HIS B 1 49 ? -1.971 10.656 13.852 1 97.75 49 HIS B N 1
ATOM 2850 C CA . HIS B 1 49 ? -3.16 10.141 14.523 1 97.75 49 HIS B CA 1
ATOM 2851 C C . HIS B 1 49 ? -2.916 9.969 16.016 1 97.75 49 HIS B C 1
ATOM 2853 O O . HIS B 1 49 ? -1.778 9.758 16.438 1 97.75 49 HIS B O 1
ATOM 2859 N N . LEU B 1 50 ? -3.992 10.016 16.797 1 97.81 50 LEU B N 1
ATOM 2860 C CA . LEU B 1 50 ? -3.93 9.781 18.234 1 97.81 50 LEU B CA 1
ATOM 2861 C C . LEU B 1 50 ? -3.273 8.438 18.547 1 97.81 50 LEU B C 1
ATOM 2863 O O . LEU B 1 50 ? -2.408 8.352 19.422 1 97.81 50 LEU B O 1
ATOM 2867 N N . SER B 1 51 ? -3.633 7.398 17.781 1 97.19 51 SER B N 1
ATOM 2868 C CA . SER B 1 51 ? -3.074 6.07 18.016 1 97.19 51 SER B CA 1
ATOM 2869 C C . SER B 1 51 ? -1.562 6.066 17.812 1 97.19 51 SER B C 1
ATOM 2871 O O . SER B 1 51 ? -0.834 5.41 18.562 1 97.19 51 SER B O 1
ATOM 2873 N N . GLU B 1 52 ? -1.082 6.777 16.859 1 97.5 52 GLU B N 1
ATOM 2874 C CA . GLU B 1 52 ? 0.355 6.906 16.641 1 97.5 52 GLU B CA 1
ATOM 2875 C C . GLU B 1 52 ? 1.023 7.648 17.797 1 97.5 52 GLU B C 1
ATOM 2877 O O . GLU B 1 52 ? 2.152 7.332 18.172 1 97.5 52 GLU B O 1
ATOM 2882 N N . GLY B 1 53 ? 0.28 8.711 18.25 1 98.5 53 GLY B N 1
ATOM 2883 C CA . GLY B 1 53 ? 0.799 9.43 19.391 1 98.5 53 GLY B CA 1
ATOM 2884 C C . GLY B 1 53 ? 0.984 8.555 20.609 1 98.5 53 GLY B C 1
ATOM 2885 O O . GLY B 1 53 ? 2.016 8.625 21.281 1 98.5 53 GLY B O 1
ATOM 2886 N N . ILE B 1 54 ? 0.012 7.742 20.875 1 98.38 54 ILE B N 1
ATOM 2887 C CA . ILE B 1 54 ? 0.062 6.832 22.016 1 98.38 54 ILE B CA 1
ATOM 2888 C C . ILE B 1 54 ? 1.233 5.867 21.859 1 98.38 54 ILE B C 1
ATOM 2890 O O . ILE B 1 54 ? 1.995 5.641 22.797 1 98.38 54 ILE B O 1
ATOM 2894 N N . ALA B 1 55 ? 1.404 5.352 20.656 1 97.94 55 ALA B N 1
ATOM 2895 C CA . ALA B 1 55 ? 2.518 4.445 20.375 1 97.94 55 ALA B CA 1
ATOM 2896 C C . ALA B 1 55 ? 3.855 5.164 20.531 1 97.94 55 ALA B C 1
ATOM 2898 O O . ALA B 1 55 ? 4.797 4.621 21.109 1 97.94 55 ALA B O 1
ATOM 2899 N N . ALA B 1 56 ? 3.936 6.344 19.984 1 98.69 56 ALA B N 1
ATOM 2900 C CA . ALA B 1 56 ? 5.168 7.121 20.047 1 98.69 56 ALA B CA 1
ATOM 2901 C C . ALA B 1 56 ? 5.527 7.461 21.484 1 98.69 56 ALA B C 1
ATOM 2903 O O . ALA B 1 56 ? 6.703 7.477 21.859 1 98.69 56 ALA B O 1
ATOM 2904 N N . ARG B 1 57 ? 4.531 7.773 22.297 1 98.81 57 ARG B N 1
ATOM 2905 C CA . ARG B 1 57 ? 4.754 8.133 23.688 1 98.81 57 ARG B CA 1
ATOM 2906 C C . ARG B 1 57 ? 5.453 7 24.438 1 98.81 57 ARG B C 1
ATOM 2908 O O . ARG B 1 57 ? 6.359 7.246 25.234 1 98.81 57 ARG B O 1
ATOM 2915 N N . LYS B 1 58 ? 5.102 5.758 24.125 1 98.44 58 LYS B N 1
ATOM 2916 C CA . LYS B 1 58 ? 5.719 4.602 24.766 1 98.44 58 LYS B CA 1
ATOM 2917 C C . LYS B 1 58 ? 7.207 4.523 24.438 1 98.44 58 LYS B C 1
ATOM 2919 O O . LYS B 1 58 ? 8.008 4.062 25.25 1 98.44 58 LYS B O 1
ATOM 2924 N N . ILE B 1 59 ? 7.586 5.004 23.328 1 98.19 59 ILE B N 1
ATOM 2925 C CA . ILE B 1 59 ? 8.945 4.918 22.812 1 98.19 59 ILE B CA 1
ATOM 2926 C C . ILE B 1 59 ? 9.742 6.145 23.25 1 98.19 59 ILE B C 1
ATOM 2928 O O . ILE B 1 59 ? 10.945 6.047 23.516 1 98.19 59 ILE B O 1
ATOM 2932 N N . LEU B 1 60 ? 9.031 7.266 23.281 1 98.5 60 LEU B N 1
ATOM 2933 C CA . LEU B 1 60 ? 9.617 8.562 23.609 1 98.5 60 LEU B CA 1
ATOM 2934 C C . LEU B 1 60 ? 8.93 9.18 24.812 1 98.5 60 LEU B C 1
ATOM 2936 O O . LEU B 1 60 ? 8.195 10.156 24.688 1 98.5 60 LEU B O 1
ATOM 2940 N N . PRO B 1 61 ? 9.227 8.82 25.984 1 98.19 61 PRO B N 1
ATOM 2941 C CA . PRO B 1 61 ? 8.461 9.234 27.156 1 98.19 61 PRO B CA 1
ATOM 2942 C C . PRO B 1 61 ? 8.578 10.727 27.453 1 98.19 61 PRO B C 1
ATOM 2944 O O . PRO B 1 61 ? 7.66 11.32 28.016 1 98.19 61 PRO B O 1
ATOM 2947 N N . GLU B 1 62 ? 9.625 11.383 26.984 1 98.12 62 GLU B N 1
ATOM 2948 C CA . GLU B 1 62 ? 9.867 12.758 27.406 1 98.12 62 GLU B CA 1
ATOM 2949 C C . GLU B 1 62 ? 9.703 13.734 26.25 1 98.12 62 GLU B C 1
ATOM 2951 O O . GLU B 1 62 ? 9.812 14.945 26.422 1 98.12 62 GLU B O 1
ATOM 2956 N N . ALA B 1 63 ? 9.438 13.258 25.078 1 98.62 63 ALA B N 1
ATOM 2957 C CA . ALA B 1 63 ? 9.414 14.102 23.891 1 98.62 63 ALA B CA 1
ATOM 2958 C C . ALA B 1 63 ? 8.148 14.961 23.844 1 98.62 63 ALA B C 1
ATOM 2960 O O . ALA B 1 63 ? 7.113 14.57 24.391 1 98.62 63 ALA B O 1
ATOM 2961 N N . ALA B 1 64 ? 8.289 16.172 23.312 1 98.69 64 ALA B N 1
ATOM 2962 C CA . ALA B 1 64 ? 7.078 16.859 22.844 1 98.69 64 ALA B CA 1
ATOM 2963 C C . ALA B 1 64 ? 6.477 16.141 21.641 1 98.69 64 ALA B C 1
ATOM 2965 O O . ALA B 1 64 ? 7.148 15.961 20.625 1 98.69 64 ALA B O 1
ATOM 2966 N N . LEU B 1 65 ? 5.27 15.688 21.781 1 98.75 65 LEU B N 1
ATOM 2967 C CA . LEU B 1 65 ? 4.621 14.93 20.719 1 98.75 65 LEU B CA 1
ATOM 2968 C C . LEU B 1 65 ? 3.355 15.633 20.234 1 98.75 65 LEU B C 1
ATOM 2970 O O . LEU B 1 65 ? 2.371 15.719 20.984 1 98.75 65 LEU B O 1
ATOM 2974 N N . TYR B 1 66 ? 3.396 16.141 19.047 1 98.88 66 TYR B N 1
ATOM 2975 C CA . TYR B 1 66 ? 2.238 16.781 18.453 1 98.88 66 TYR B CA 1
ATOM 2976 C C . TYR B 1 66 ? 1.487 15.828 17.531 1 98.88 66 TYR B C 1
ATOM 2978 O O . TYR B 1 66 ? 2.102 15.047 16.812 1 98.88 66 TYR B O 1
ATOM 2986 N N . VAL B 1 67 ? 0.169 15.852 17.547 1 98.81 67 VAL B N 1
ATOM 2987 C CA . VAL B 1 67 ? -0.698 15.086 16.672 1 98.81 67 VAL B CA 1
ATOM 2988 C C . VAL B 1 67 ? -1.338 16.016 15.641 1 98.81 67 VAL B C 1
ATOM 2990 O O . VAL B 1 67 ? -2.232 16.797 15.969 1 98.81 67 VAL B O 1
ATOM 2993 N N . LEU B 1 68 ? -0.974 15.82 14.438 1 98.81 68 LEU B N 1
ATOM 2994 C CA . LEU B 1 68 ? -1.201 16.797 13.383 1 98.81 68 LEU B CA 1
ATOM 2995 C C . LEU B 1 68 ? -2.67 16.812 12.969 1 98.81 68 LEU B C 1
ATOM 2997 O O . LEU B 1 68 ? -3.182 17.859 12.531 1 98.81 68 LEU B O 1
ATOM 3001 N N . ASN B 1 69 ? -3.408 15.688 13.117 1 98.31 69 ASN B N 1
ATOM 3002 C CA . ASN B 1 69 ? -4.766 15.594 12.594 1 98.31 69 ASN B CA 1
ATOM 3003 C C . ASN B 1 69 ? -5.789 16.141 13.586 1 98.31 69 ASN B C 1
ATOM 3005 O O . ASN B 1 69 ? -6.992 15.922 13.43 1 98.31 69 ASN B O 1
ATOM 3009 N N . GLY B 1 70 ? -5.328 16.812 14.602 1 98 70 GLY B N 1
ATOM 3010 C CA . GLY B 1 70 ? -6.211 17.562 15.484 1 98 70 GLY B CA 1
ATOM 3011 C C . GLY B 1 70 ? -6.75 16.734 16.625 1 98 70 GLY B C 1
ATOM 3012 O O . GLY B 1 70 ? -6.055 15.852 17.141 1 98 70 GLY B O 1
ATOM 3013 N N . LEU B 1 71 ? -7.918 17.172 17.141 1 97.88 71 LEU B N 1
ATOM 3014 C CA . LEU B 1 71 ? -8.594 16.547 18.266 1 97.88 71 LEU B CA 1
ATOM 3015 C C . LEU B 1 71 ? -9.891 15.883 17.828 1 97.88 71 LEU B C 1
ATOM 3017 O O . LEU B 1 71 ? -10.914 16.562 17.672 1 97.88 71 LEU B O 1
ATOM 3021 N N . PRO B 1 72 ? -9.82 14.539 17.578 1 95.19 72 PRO B N 1
ATOM 3022 C CA . PRO B 1 72 ? -11.109 13.891 17.344 1 95.19 72 PRO B CA 1
ATOM 3023 C C . PRO B 1 72 ? -12.117 14.141 18.453 1 95.19 72 PRO B C 1
ATOM 3025 O O . PRO B 1 72 ? -11.742 14.164 19.641 1 95.19 72 PRO B O 1
ATOM 3028 N N . PRO B 1 73 ? -13.375 14.344 18.078 1 94.31 73 PRO B N 1
ATOM 3029 C CA . PRO B 1 73 ? -14.383 14.648 19.094 1 94.31 73 PRO B CA 1
ATOM 3030 C C . PRO B 1 73 ? -14.383 13.633 20.234 1 94.31 73 PRO B C 1
ATOM 3032 O O . PRO B 1 73 ? -14.367 12.422 20 1 94.31 73 PRO B O 1
ATOM 3035 N N . GLY B 1 74 ? -14.328 14.125 21.422 1 94.81 74 GLY B N 1
ATOM 3036 C CA . GLY B 1 74 ? -14.5 13.297 22.609 1 94.81 74 GLY B CA 1
ATOM 3037 C C . GLY B 1 74 ? -13.219 12.625 23.062 1 94.81 74 GLY B C 1
ATOM 3038 O O . GLY B 1 74 ? -13.242 11.742 23.922 1 94.81 74 GLY B O 1
ATOM 3039 N N . HIS B 1 75 ? -12.078 13.086 22.547 1 96.69 75 HIS B N 1
ATOM 3040 C CA . HIS B 1 75 ? -10.867 12.336 22.844 1 96.69 75 HIS B CA 1
ATOM 3041 C C . HIS B 1 75 ? -9.875 13.18 23.641 1 96.69 75 HIS B C 1
ATOM 3043 O O . HIS B 1 75 ? -8.688 12.844 23.703 1 96.69 75 HIS B O 1
ATOM 3049 N N . ALA B 1 76 ? -10.336 14.273 24.219 1 96.88 76 ALA B N 1
ATOM 3050 C CA . ALA B 1 76 ? -9.445 15.141 24.984 1 96.88 76 ALA B CA 1
ATOM 3051 C C . ALA B 1 76 ? -8.773 14.383 26.125 1 96.88 76 ALA B C 1
ATOM 3053 O O . ALA B 1 76 ? -7.582 14.555 26.391 1 96.88 76 ALA B O 1
ATOM 3054 N N . GLU B 1 77 ? -9.531 13.508 26.734 1 96 77 GLU B N 1
ATOM 3055 C CA . GLU B 1 77 ? -8.992 12.766 27.859 1 96 77 GLU B CA 1
ATOM 3056 C C . GLU B 1 77 ? -7.875 11.82 27.438 1 96 77 GLU B C 1
ATOM 3058 O O . GLU B 1 77 ? -6.902 11.633 28.172 1 96 77 GLU B O 1
ATOM 3063 N N . ALA B 1 78 ? -8.016 11.195 26.281 1 97.56 78 ALA B N 1
ATOM 3064 C CA . ALA B 1 78 ? -6.969 10.312 25.781 1 97.56 78 ALA B CA 1
ATOM 3065 C C . ALA B 1 78 ? -5.68 11.094 25.531 1 97.56 78 ALA B C 1
ATOM 3067 O O . ALA B 1 78 ? -4.586 10.609 25.828 1 97.56 78 ALA B O 1
ATOM 3068 N N . PHE B 1 79 ? -5.82 12.273 24.984 1 98.12 79 PHE B N 1
ATOM 3069 C CA . PHE B 1 79 ? -4.656 13.133 24.766 1 98.12 79 PHE B CA 1
ATOM 3070 C C . PHE B 1 79 ? -3.992 13.477 26.094 1 98.12 79 PHE B C 1
ATOM 3072 O O . PHE B 1 79 ? -2.768 13.398 26.219 1 98.12 79 PHE B O 1
ATOM 3079 N N . ARG B 1 80 ? -4.812 13.859 27.047 1 96.25 80 ARG B N 1
ATOM 3080 C CA . ARG B 1 80 ? -4.312 14.219 28.375 1 96.25 80 ARG B CA 1
ATOM 3081 C C . ARG B 1 80 ? -3.594 13.039 29.031 1 96.25 80 ARG B C 1
ATOM 3083 O O . ARG B 1 80 ? -2.469 13.188 29.516 1 96.25 80 ARG B O 1
ATOM 3090 N N . ALA B 1 81 ? -4.195 11.867 28.969 1 97.06 81 ALA B N 1
ATOM 3091 C CA . ALA B 1 81 ? -3.68 10.672 29.625 1 97.06 81 ALA B CA 1
ATOM 3092 C C . ALA B 1 81 ? -2.32 10.273 29.062 1 97.06 81 ALA B C 1
ATOM 3094 O O . ALA B 1 81 ? -1.472 9.742 29.781 1 97.06 81 ALA B O 1
ATOM 3095 N N . HIS B 1 82 ? -2.084 10.57 27.828 1 98.06 82 HIS B N 1
ATOM 3096 C CA . HIS B 1 82 ? -0.84 10.164 27.188 1 98.06 82 HIS B CA 1
ATOM 3097 C C . HIS B 1 82 ? 0.073 11.359 26.938 1 98.06 82 HIS B C 1
ATOM 3099 O O . HIS B 1 82 ? 1.084 11.242 26.25 1 98.06 82 HIS B O 1
ATOM 3105 N N . ARG B 1 83 ? -0.278 12.57 27.438 1 97.69 83 ARG B N 1
ATOM 3106 C CA . ARG B 1 83 ? 0.501 13.797 27.328 1 97.69 83 ARG B CA 1
ATOM 3107 C C . ARG B 1 83 ? 0.845 14.109 25.875 1 97.69 83 ARG B C 1
ATOM 3109 O O . ARG B 1 83 ? 2.01 14.328 25.547 1 97.69 83 ARG B O 1
ATOM 3116 N N . LEU B 1 84 ? -0.15 13.992 25.078 1 98.56 84 LEU B N 1
ATOM 3117 C CA . LEU B 1 84 ? -0.035 14.336 23.656 1 98.56 84 LEU B CA 1
ATOM 3118 C C . LEU B 1 84 ? -0.549 15.75 23.406 1 98.56 84 LEU B C 1
ATOM 3120 O O . LEU B 1 84 ? -1.418 16.234 24.125 1 98.56 84 LEU B O 1
ATOM 3124 N N . ARG B 1 85 ? 0.019 16.438 22.453 1 98.75 85 ARG B N 1
ATOM 3125 C CA . ARG B 1 85 ? -0.336 17.797 22.094 1 98.75 85 ARG B CA 1
ATOM 3126 C C . ARG B 1 85 ? -1.115 17.844 20.781 1 98.75 85 ARG B C 1
ATOM 3128 O O . ARG B 1 85 ? -0.551 17.625 19.719 1 98.75 85 ARG B O 1
ATOM 3135 N N . PRO B 1 86 ? -2.451 18.094 20.812 1 98.69 86 PRO B N 1
ATOM 3136 C CA . PRO B 1 86 ? -3.191 18.188 19.562 1 98.69 86 PRO B CA 1
ATOM 3137 C C . PRO B 1 86 ? -2.867 19.453 18.766 1 98.69 86 PRO B C 1
ATOM 3139 O O . PRO B 1 86 ? -2.564 20.484 19.359 1 98.69 86 PRO B O 1
ATOM 3142 N N . VAL B 1 87 ? -2.85 19.391 17.5 1 98.88 87 VAL B N 1
ATOM 3143 C CA . VAL B 1 87 ? -2.799 20.547 16.609 1 98.88 87 VAL B CA 1
ATOM 3144 C C . VAL B 1 87 ? -4.219 20.984 16.25 1 98.88 87 VAL B C 1
ATOM 3146 O O . VAL B 1 87 ? -4.871 20.359 15.406 1 98.88 87 VAL B O 1
ATOM 3149 N N . LEU B 1 88 ? -4.645 22.016 16.875 1 98.69 88 LEU B N 1
ATOM 3150 C CA . LEU B 1 88 ? -6.043 22.422 16.828 1 98.69 88 LEU B CA 1
ATOM 3151 C C . LEU B 1 88 ? -6.277 23.375 15.656 1 98.69 88 LEU B C 1
ATOM 3153 O O . LEU B 1 88 ? -5.578 24.391 15.516 1 98.69 88 LEU B O 1
ATOM 3157 N N . GLY B 1 89 ? -7.227 23.016 14.797 1 97.56 89 GLY B N 1
ATOM 3158 C CA . GLY B 1 89 ? -7.434 23.781 13.586 1 97.56 89 GLY B CA 1
ATOM 3159 C C . GLY B 1 89 ? -8.883 24.172 13.367 1 97.56 89 GLY B C 1
ATOM 3160 O O . GLY B 1 89 ? -9.266 24.578 12.266 1 97.56 89 GLY B O 1
ATOM 3161 N N . ASP B 1 90 ? -9.664 24.016 14.367 1 95.31 90 ASP B N 1
ATOM 3162 C CA . ASP B 1 90 ? -11.094 24.297 14.328 1 95.31 90 ASP B CA 1
ATOM 3163 C C . ASP B 1 90 ? -11.562 24.906 15.648 1 95.31 90 ASP B C 1
ATOM 3165 O O . ASP B 1 90 ? -11.078 24.531 16.719 1 95.31 90 ASP B O 1
ATOM 3169 N N . ALA B 1 91 ? -12.602 25.828 15.539 1 94.69 91 ALA B N 1
ATOM 3170 C CA . ALA B 1 91 ? -13.094 26.516 16.734 1 94.69 91 ALA B CA 1
ATOM 3171 C C . ALA B 1 91 ? -13.648 25.516 17.75 1 94.69 91 ALA B C 1
ATOM 3173 O O . ALA B 1 91 ? -13.492 25.688 18.953 1 94.69 91 ALA B O 1
ATOM 3174 N N . GLN B 1 92 ? -14.281 24.5 17.234 1 95 92 GLN B N 1
ATOM 3175 C CA . GLN B 1 92 ? -14.852 23.484 18.125 1 95 92 GLN B CA 1
ATOM 3176 C C . GLN B 1 92 ? -13.758 22.688 18.828 1 95 92 GLN B C 1
ATOM 3178 O O . GLN B 1 92 ? -13.883 22.344 20 1 95 92 GLN B O 1
ATOM 3183 N N . GLU B 1 93 ? -12.711 22.359 18.109 1 96.69 93 GLU B N 1
ATOM 3184 C CA . GLU B 1 93 ? -11.562 21.688 18.703 1 96.69 93 GLU B CA 1
ATOM 3185 C C . GLU B 1 93 ? -10.961 22.531 19.828 1 96.69 93 GLU B C 1
ATOM 3187 O O . GLU B 1 93 ? -10.68 22.016 20.922 1 96.69 93 GLU B O 1
ATOM 3192 N N . LEU B 1 94 ? -10.789 23.828 19.5 1 97.06 94 LEU B N 1
A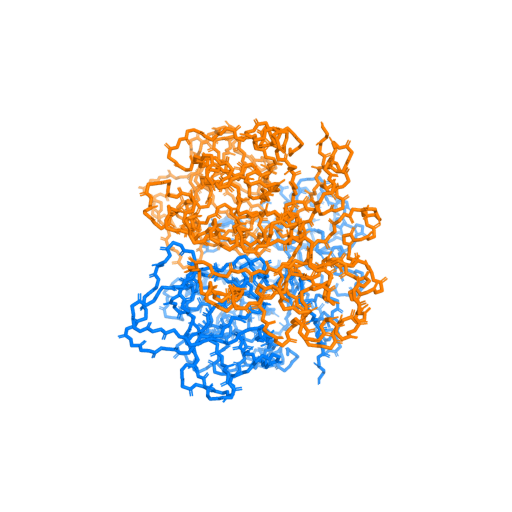TOM 3193 C CA . LEU B 1 94 ? -10.195 24.75 20.469 1 97.06 94 LEU B CA 1
ATOM 3194 C C . LEU B 1 94 ? -11.031 24.828 21.734 1 97.06 94 LEU B C 1
ATOM 3196 O O . LEU B 1 94 ? -10.492 24.734 22.844 1 97.06 94 LEU B O 1
ATOM 3200 N N . ALA B 1 95 ? -12.297 24.969 21.547 1 96.44 95 ALA B N 1
ATOM 3201 C CA . ALA B 1 95 ? -13.203 25.078 22.688 1 96.44 95 ALA B CA 1
ATOM 3202 C C . ALA B 1 95 ? -13.195 23.812 23.531 1 96.44 95 ALA B C 1
ATOM 3204 O O . ALA B 1 95 ? -13.109 23.859 24.766 1 96.44 95 ALA B O 1
ATOM 3205 N N . GLU B 1 96 ? -13.297 22.656 22.828 1 96.88 96 GLU B N 1
ATOM 3206 C CA . GLU B 1 96 ? -13.32 21.375 23.531 1 96.88 96 GLU B CA 1
ATOM 3207 C C . GLU B 1 96 ? -12.031 21.156 24.328 1 96.88 96 GLU B C 1
ATOM 3209 O O . GLU B 1 96 ? -12.078 20.766 25.484 1 96.88 96 GLU B O 1
ATOM 3214 N N . TRP B 1 97 ? -10.953 21.422 23.719 1 97.88 97 TRP B N 1
ATOM 3215 C CA . TRP B 1 97 ? -9.656 21.234 24.375 1 97.88 97 TRP B CA 1
ATOM 3216 C C . TRP B 1 97 ? -9.492 22.203 25.547 1 97.88 97 TRP B C 1
ATOM 3218 O O . TRP B 1 97 ? -9.062 21.797 26.625 1 97.88 97 TRP B O 1
ATOM 3228 N N . ALA B 1 98 ? -9.797 23.469 25.344 1 97.44 98 ALA B N 1
ATOM 3229 C CA . ALA B 1 98 ? -9.68 24.484 26.391 1 97.44 98 ALA B CA 1
ATOM 3230 C C . ALA B 1 98 ? -10.5 24.109 27.609 1 97.44 98 ALA B C 1
ATOM 3232 O O . ALA B 1 98 ? -10.055 24.281 28.75 1 97.44 98 ALA B O 1
ATOM 3233 N N . GLU B 1 99 ? -11.641 23.594 27.297 1 96.19 99 GLU B N 1
ATOM 3234 C CA . GLU B 1 99 ? -12.523 23.188 28.406 1 96.19 99 GLU B CA 1
ATOM 3235 C C . GLU B 1 99 ? -11.938 22.016 29.172 1 96.19 99 GLU B C 1
ATOM 3237 O O . GLU B 1 99 ? -12 21.984 30.406 1 96.19 99 GLU B O 1
ATOM 3242 N N . ALA B 1 100 ? -11.422 21.094 28.484 1 95.31 100 ALA B N 1
ATOM 3243 C CA . ALA B 1 100 ? -10.906 19.859 29.094 1 95.31 100 ALA B CA 1
ATOM 3244 C C . ALA B 1 100 ? -9.625 20.141 29.875 1 95.31 100 ALA B C 1
ATOM 3246 O O . ALA B 1 100 ? -9.383 19.547 30.922 1 95.31 100 ALA B O 1
ATOM 3247 N N . MET B 1 101 ? -8.805 21.016 29.375 1 93.62 101 MET B N 1
ATOM 3248 C CA . MET B 1 101 ? -7.449 21.141 29.906 1 93.62 101 MET B CA 1
ATOM 3249 C C . MET B 1 101 ? -7.32 22.359 30.812 1 93.62 101 MET B C 1
ATOM 3251 O O . MET B 1 101 ? -6.504 22.359 31.734 1 93.62 101 MET B O 1
ATOM 3255 N N . GLN B 1 102 ? -8.039 23.391 30.531 1 91.88 102 GLN B N 1
ATOM 3256 C CA . GLN B 1 102 ? -8 24.641 31.281 1 91.88 102 GLN B CA 1
ATOM 3257 C C . GLN B 1 102 ? -6.57 25.156 31.406 1 91.88 102 GLN B C 1
ATOM 3259 O O . GLN B 1 102 ? -6.133 25.531 32.5 1 91.88 102 GLN B O 1
ATOM 3264 N N . GLY B 1 103 ? -5.828 25.016 30.406 1 88 103 GLY B N 1
ATOM 3265 C CA . GLY B 1 103 ? -4.5 25.594 30.312 1 88 103 GLY B CA 1
ATOM 3266 C C . GLY B 1 103 ? -3.393 24.609 30.656 1 88 103 GLY B C 1
ATOM 3267 O O . GLY B 1 103 ? -2.215 24.891 30.422 1 88 103 GLY B O 1
ATOM 3268 N N . ALA B 1 104 ? -3.637 23.453 31.078 1 87.5 104 ALA B N 1
ATOM 3269 C CA . ALA B 1 104 ? -2.631 22.531 31.594 1 87.5 104 ALA B CA 1
ATOM 3270 C C . ALA B 1 104 ? -2.1 21.625 30.469 1 87.5 104 ALA B C 1
ATOM 3272 O O . ALA B 1 104 ? -1.091 20.938 30.641 1 87.5 104 ALA B O 1
ATOM 3273 N N . GLY B 1 105 ? -2.596 21.656 29.359 1 89.25 105 GLY B N 1
ATOM 3274 C CA . GLY B 1 105 ? -2.193 20.781 28.266 1 89.25 105 GLY B CA 1
ATOM 3275 C C . GLY B 1 105 ? -1.716 21.547 27.047 1 89.25 105 GLY B C 1
ATOM 3276 O O . GLY B 1 105 ? -2.516 22.188 26.344 1 89.25 105 GLY B O 1
ATOM 3277 N N . PRO B 1 106 ? -0.347 21.547 26.781 1 95.56 106 PRO B N 1
ATOM 3278 C CA . PRO B 1 106 ? 0.113 22.266 25.594 1 95.56 106 PRO B CA 1
ATOM 3279 C C . PRO B 1 106 ? -0.55 21.781 24.297 1 95.56 106 PRO B C 1
ATOM 3281 O O . PRO B 1 106 ? -0.939 20.625 24.203 1 95.56 106 PRO B O 1
ATOM 3284 N N . ALA B 1 107 ? -0.758 22.641 23.391 1 98.44 107 ALA B N 1
ATOM 3285 C CA . ALA B 1 107 ? -1.341 22.359 22.078 1 98.44 107 ALA B CA 1
ATOM 3286 C C . ALA B 1 107 ? -0.815 23.344 21.031 1 98.44 107 ALA B C 1
ATOM 3288 O O . ALA B 1 107 ? -0.148 24.312 21.375 1 98.44 107 ALA B O 1
ATOM 3289 N N . ALA B 1 108 ? -1.01 23.031 19.828 1 98.81 108 ALA B N 1
ATOM 3290 C CA . ALA B 1 108 ? -0.657 23.938 18.734 1 98.81 108 ALA B CA 1
ATOM 3291 C C . ALA B 1 108 ? -1.907 24.5 18.062 1 98.81 108 ALA B C 1
ATOM 3293 O O . ALA B 1 108 ? -2.98 23.906 18.125 1 98.81 108 ALA B O 1
ATOM 3294 N N . LEU B 1 109 ? -1.785 25.656 17.516 1 98.75 109 LEU B N 1
ATOM 3295 C CA . LEU B 1 109 ? -2.805 26.266 16.672 1 98.75 109 LEU B CA 1
ATOM 3296 C C . LEU B 1 109 ? -2.443 26.125 15.195 1 98.75 109 LEU B C 1
ATOM 3298 O O . LEU B 1 109 ? -1.383 26.578 14.766 1 98.75 109 LEU B O 1
ATOM 3302 N N . HIS B 1 110 ? -3.254 25.453 14.484 1 98.88 110 HIS B N 1
ATOM 3303 C CA . HIS B 1 110 ? -3.049 25.266 13.055 1 98.88 110 HIS B CA 1
ATOM 3304 C C . HIS B 1 110 ? -3.787 26.328 12.25 1 98.88 110 HIS B C 1
ATOM 3306 O O . HIS B 1 110 ? -5.008 26.453 12.352 1 98.88 110 HIS B O 1
ATOM 3312 N N . VAL B 1 111 ? -3.094 27.047 11.445 1 98.69 111 VAL B N 1
ATOM 3313 C CA . VAL B 1 111 ? -3.678 28.078 10.602 1 98.69 111 VAL B CA 1
ATOM 3314 C C . VAL B 1 111 ? -3.514 27.703 9.133 1 98.69 111 VAL B C 1
ATOM 3316 O O . VAL B 1 111 ? -2.4 27.422 8.672 1 98.69 111 VAL B O 1
ATOM 3319 N N . ASP B 1 112 ? -4.605 27.594 8.453 1 98.44 112 ASP B N 1
ATOM 3320 C CA . ASP B 1 112 ? -4.582 27.312 7.02 1 98.44 112 ASP B CA 1
ATOM 3321 C C . ASP B 1 112 ? -4.258 28.562 6.215 1 98.44 112 ASP B C 1
ATOM 3323 O O . ASP B 1 112 ? -5.074 29.484 6.133 1 98.44 112 ASP B O 1
ATOM 3327 N N . THR B 1 113 ? -3.143 28.531 5.574 1 97.31 113 THR B N 1
ATOM 3328 C CA . THR B 1 113 ? -2.725 29.688 4.801 1 97.31 113 THR B CA 1
ATOM 3329 C C . THR B 1 113 ? -2.924 29.453 3.309 1 97.31 113 THR B C 1
ATOM 3331 O O . THR B 1 113 ? -2.396 30.188 2.477 1 97.31 113 THR B O 1
ATOM 3334 N N . GLY B 1 114 ? -3.668 28.391 3.004 1 94.56 114 GLY B N 1
ATOM 3335 C CA . GLY B 1 114 ? -3.932 28.266 1.578 1 94.56 114 GLY B CA 1
ATOM 3336 C C . GLY B 1 114 ? -4.195 26.828 1.143 1 94.56 114 GLY B C 1
ATOM 3337 O O . GLY B 1 114 ? -4.68 26.594 0.034 1 94.56 114 GLY B O 1
ATOM 3338 N N . MET B 1 115 ? -3.969 25.812 1.916 1 96.06 115 MET B N 1
ATOM 3339 C CA . MET B 1 115 ? -4.098 24.406 1.543 1 96.06 115 MET B CA 1
ATOM 3340 C C . MET B 1 115 ? -5.562 23.984 1.527 1 96.06 115 MET B C 1
ATOM 3342 O O . MET B 1 115 ? -5.922 23.016 0.858 1 96.06 115 MET B O 1
ATOM 3346 N N . ASN B 1 116 ? -6.422 24.75 2.324 1 97.5 116 ASN B N 1
ATOM 3347 C CA . ASN B 1 116 ? -7.84 24.438 2.482 1 97.5 116 ASN B CA 1
ATOM 3348 C C . ASN B 1 116 ? -8.055 22.969 2.82 1 97.5 116 ASN B C 1
ATOM 3350 O O . ASN B 1 116 ? -8.852 22.281 2.17 1 97.5 116 ASN B O 1
ATOM 3354 N N . ARG B 1 117 ? -7.383 22.438 3.766 1 97.12 117 ARG B N 1
ATOM 3355 C CA . ARG B 1 117 ? -7.418 21.078 4.258 1 97.12 117 ARG B CA 1
ATOM 3356 C C . ARG B 1 117 ? -7.758 21.031 5.746 1 97.12 117 ARG B C 1
ATOM 3358 O O . ARG B 1 117 ? -8.914 20.844 6.117 1 97.12 117 ARG B O 1
ATOM 3365 N N . LEU B 1 118 ? -6.867 21.422 6.602 1 98.12 118 LEU B N 1
ATOM 3366 C CA . LEU B 1 118 ? -7.113 21.594 8.031 1 98.12 118 LEU B CA 1
ATOM 3367 C C . LEU B 1 118 ? -6.648 22.969 8.5 1 98.12 118 LEU B C 1
ATOM 3369 O O . LEU B 1 118 ? -5.828 23.609 7.84 1 98.12 118 LEU B O 1
ATOM 3373 N N . GLY B 1 119 ? -7.203 23.422 9.602 1 98.56 119 GLY B N 1
ATOM 3374 C CA . GLY B 1 119 ? -6.742 24.656 10.219 1 98.56 119 GLY B CA 1
ATOM 3375 C C . GLY B 1 119 ? -7.758 25.781 10.133 1 98.56 119 GLY B C 1
ATOM 3376 O O . GLY B 1 119 ? -8.641 25.766 9.273 1 98.56 119 GLY B O 1
ATOM 3377 N N . LEU B 1 120 ? -7.574 26.781 10.953 1 98.31 120 LEU B N 1
ATOM 3378 C CA . LEU B 1 120 ? -8.336 28.031 10.867 1 98.31 120 LEU B CA 1
ATOM 3379 C C . LEU B 1 120 ? -7.859 28.875 9.703 1 98.31 120 LEU B C 1
ATOM 3381 O O . LEU B 1 120 ? -6.66 28.938 9.422 1 98.31 120 LEU B O 1
ATOM 3385 N N . CYS B 1 121 ? -8.812 29.516 9.016 1 97.75 121 CYS B N 1
ATOM 3386 C CA . CYS B 1 121 ? -8.336 30.484 8.031 1 97.75 121 CYS B CA 1
ATOM 3387 C C . CYS B 1 121 ? -7.602 31.625 8.703 1 97.75 121 CYS B C 1
ATOM 3389 O O . CYS B 1 121 ? -7.715 31.812 9.914 1 97.75 121 CYS B O 1
ATOM 3391 N N . VAL B 1 122 ? -6.875 32.375 7.965 1 98.25 122 VAL B N 1
ATOM 3392 C CA . VAL B 1 122 ? -6.039 33.469 8.484 1 98.25 122 VAL B CA 1
ATOM 3393 C C . VAL B 1 122 ? -6.895 34.438 9.266 1 98.25 122 VAL B C 1
ATOM 3395 O O . VAL B 1 122 ? -6.551 34.844 10.383 1 98.25 122 VAL B O 1
ATOM 3398 N N . ALA B 1 123 ? -8.055 34.781 8.75 1 97.69 123 ALA B N 1
ATOM 3399 C CA . ALA B 1 123 ? -8.938 35.75 9.406 1 97.69 123 ALA B CA 1
ATOM 3400 C C . ALA B 1 123 ? -9.422 35.219 10.75 1 97.69 123 ALA B C 1
ATOM 3402 O O . ALA B 1 123 ? -9.477 35.969 11.734 1 97.69 123 ALA B O 1
ATOM 3403 N N . GLU B 1 124 ? -9.797 33.969 10.781 1 97.75 124 GLU B N 1
ATOM 3404 C CA . GLU B 1 124 ? -10.25 33.344 12.023 1 97.75 124 GLU B CA 1
ATOM 3405 C C . GLU B 1 124 ? -9.148 33.344 13.07 1 97.75 124 GLU B C 1
ATOM 3407 O O . GLU B 1 124 ? -9.398 33.594 14.25 1 97.75 124 GLU B O 1
ATOM 3412 N N . ALA B 1 125 ? -7.953 33 12.648 1 98.44 125 ALA B N 1
ATOM 3413 C CA . ALA B 1 125 ? -6.824 32.969 13.57 1 98.44 125 ALA B CA 1
ATOM 3414 C C . ALA B 1 125 ? -6.531 34.344 14.141 1 98.44 125 ALA B C 1
ATOM 3416 O O . ALA B 1 125 ? -6.328 34.5 15.352 1 98.44 125 ALA B O 1
ATOM 3417 N N . LEU B 1 126 ? -6.523 35.375 13.266 1 98.31 126 LEU B N 1
ATOM 3418 C CA . LEU B 1 126 ? -6.242 36.719 13.703 1 98.31 126 LEU B CA 1
ATOM 3419 C C . LEU B 1 126 ? -7.297 37.219 14.695 1 98.31 126 LEU B C 1
ATOM 3421 O O . LEU B 1 126 ? -6.984 37.969 15.617 1 98.31 126 LEU B O 1
ATOM 3425 N N . ALA B 1 127 ? -8.5 36.719 14.523 1 97.75 127 ALA B N 1
ATOM 3426 C CA . ALA B 1 127 ? -9.594 37.125 15.414 1 97.75 127 ALA B CA 1
ATOM 3427 C C . ALA B 1 127 ? -9.406 36.531 16.812 1 97.75 127 ALA B C 1
ATOM 3429 O O . ALA B 1 127 ? -10.008 37 17.766 1 97.75 127 ALA B O 1
ATOM 3430 N N . LEU B 1 128 ? -8.586 35.531 16.891 1 97.56 128 LEU B N 1
ATOM 3431 C CA . LEU B 1 128 ? -8.367 34.875 18.172 1 97.56 128 LEU B CA 1
ATOM 3432 C C . LEU B 1 128 ? -7.238 35.531 18.953 1 97.56 128 LEU B C 1
ATOM 3434 O O . LEU B 1 128 ? -6.973 35.188 20.094 1 97.56 128 LEU B O 1
ATOM 3438 N N . ALA B 1 129 ? -6.613 36.5 18.328 1 95.44 129 ALA B N 1
ATOM 3439 C CA . ALA B 1 129 ? -5.547 37.219 19.031 1 95.44 129 ALA B CA 1
ATOM 3440 C C . ALA B 1 129 ? -6.066 37.844 20.328 1 95.44 129 ALA B C 1
ATOM 3442 O O . ALA B 1 129 ? -7.039 38.594 20.312 1 95.44 129 ALA B O 1
ATOM 3443 N N . GLY B 1 130 ? -5.496 37.531 21.453 1 94.38 130 GLY B N 1
ATOM 3444 C CA . GLY B 1 130 ? -5.891 38.062 22.734 1 94.38 130 GLY B CA 1
ATOM 3445 C C . GLY B 1 130 ? -7.086 37.375 23.344 1 94.38 130 GLY B C 1
ATOM 3446 O O . GLY B 1 130 ? -7.477 37.656 24.484 1 94.38 130 GLY B O 1
ATOM 3447 N N . ASP B 1 131 ? -7.699 36.5 22.547 1 96.19 131 ASP B N 1
ATOM 3448 C CA . ASP B 1 131 ? -8.828 35.719 23.062 1 96.19 131 ASP B CA 1
ATOM 3449 C C . ASP B 1 131 ? -8.391 34.781 24.188 1 96.19 131 ASP B C 1
ATOM 3451 O O . ASP B 1 131 ? -7.414 34.031 24.031 1 96.19 131 ASP B O 1
ATOM 3455 N N . PRO B 1 132 ? -9.07 34.75 25.297 1 96.06 132 PRO B N 1
ATOM 3456 C CA . PRO B 1 132 ? -8.695 33.938 26.438 1 96.06 132 PRO B CA 1
ATOM 3457 C C . PRO B 1 132 ? -8.641 32.438 26.094 1 96.06 132 PRO B C 1
ATOM 3459 O O . PRO B 1 132 ? -7.988 31.656 26.797 1 96.06 132 PRO B O 1
ATOM 3462 N N . VAL B 1 133 ? -9.352 32 25.047 1 97 133 VAL B N 1
ATOM 3463 C CA . VAL B 1 133 ? -9.398 30.594 24.656 1 97 133 VAL B CA 1
ATOM 3464 C C . VAL B 1 133 ? -7.992 30.109 24.312 1 97 133 VAL B C 1
ATOM 3466 O O . VAL B 1 133 ? -7.664 28.938 24.531 1 97 133 VAL B O 1
ATOM 3469 N N . ILE B 1 134 ? -7.18 30.969 23.844 1 97.06 134 ILE B N 1
ATOM 3470 C CA . ILE B 1 134 ? -5.816 30.625 23.453 1 97.06 134 ILE B CA 1
ATOM 3471 C C . ILE B 1 134 ? -5.02 30.203 24.688 1 97.06 134 ILE B C 1
ATOM 3473 O O . ILE B 1 134 ? -4.371 29.156 24.672 1 97.06 134 ILE B O 1
ATOM 3477 N N . ALA B 1 135 ? -5.121 31.031 25.75 1 95.88 135 ALA B N 1
ATOM 3478 C CA . ALA B 1 135 ? -4.43 30.688 26.984 1 95.88 135 ALA B CA 1
ATOM 3479 C C . ALA B 1 135 ? -5.047 29.469 27.656 1 95.88 135 ALA B C 1
ATOM 3481 O O . ALA B 1 135 ? -4.332 28.609 28.188 1 95.88 135 ALA B O 1
ATOM 3482 N N . ARG B 1 136 ? -6.328 29.375 27.562 1 96.94 136 ARG B N 1
ATOM 3483 C CA . ARG B 1 136 ? -7.035 28.25 28.172 1 96.94 136 ARG B CA 1
ATOM 3484 C C . ARG B 1 136 ? -6.734 26.953 27.422 1 96.94 136 ARG B C 1
ATOM 3486 O O . ARG B 1 136 ? -6.758 25.875 28.031 1 96.94 136 ARG B O 1
ATOM 3493 N N . ALA B 1 137 ? -6.441 27.016 26.203 1 97.38 137 ALA B N 1
ATOM 3494 C CA . ALA B 1 137 ? -6.098 25.828 25.406 1 97.38 137 ALA B CA 1
ATOM 3495 C C . ALA B 1 137 ? -4.609 25.516 25.5 1 97.38 137 ALA B C 1
ATOM 3497 O O . ALA B 1 137 ? -4.148 24.5 24.984 1 97.38 137 ALA B O 1
ATOM 3498 N N . GLY B 1 138 ? -3.914 26.391 26.188 1 97.25 138 GLY B N 1
ATOM 3499 C CA . GLY B 1 138 ? -2.492 26.141 26.359 1 97.25 138 GLY B CA 1
ATOM 3500 C C . GLY B 1 138 ? -1.717 26.156 25.062 1 97.25 138 GLY B C 1
ATOM 3501 O O . GLY B 1 138 ? -0.795 25.359 24.859 1 97.25 138 GLY B O 1
ATOM 3502 N N . ILE B 1 139 ? -2.043 27 24.109 1 97.94 139 ILE B N 1
ATOM 3503 C CA . ILE B 1 139 ? -1.366 27.062 22.812 1 97.94 139 ILE B CA 1
ATOM 3504 C C . ILE B 1 139 ? 0.083 27.5 23.016 1 97.94 139 ILE B C 1
ATOM 3506 O O . ILE B 1 139 ? 0.345 28.562 23.594 1 97.94 139 ILE B O 1
ATOM 3510 N N . ASP B 1 140 ? 0.995 26.703 22.547 1 96.81 140 ASP B N 1
ATOM 3511 C CA . ASP B 1 140 ? 2.408 27.016 22.719 1 96.81 140 ASP B CA 1
ATOM 3512 C C . ASP B 1 140 ? 3.115 27.078 21.359 1 96.81 140 ASP B C 1
ATOM 3514 O O . ASP B 1 140 ? 4.297 27.438 21.281 1 96.81 140 ASP B O 1
ATOM 3518 N N . LEU B 1 141 ? 2.432 26.75 20.312 1 98.44 141 LEU B N 1
ATOM 3519 C CA . LEU B 1 141 ? 2.955 26.719 18.953 1 98.44 141 LEU B CA 1
ATOM 3520 C C . LEU B 1 141 ? 1.896 27.172 17.953 1 98.44 141 LEU B C 1
ATOM 3522 O O . LEU B 1 141 ? 0.741 26.734 18.031 1 98.44 141 LEU B O 1
ATOM 3526 N N . VAL B 1 142 ? 2.211 28.094 17.094 1 98.56 142 VAL B N 1
ATOM 3527 C CA . VAL B 1 142 ? 1.402 28.406 15.922 1 98.56 142 VAL B CA 1
ATOM 3528 C C . VAL B 1 142 ? 2.057 27.828 14.672 1 98.56 142 VAL B C 1
ATOM 3530 O O . VAL B 1 142 ? 3.262 27.984 14.461 1 98.56 142 VAL B O 1
ATOM 3533 N N . MET B 1 143 ? 1.252 27.141 13.891 1 98.5 143 MET B N 1
ATOM 3534 C CA . MET B 1 143 ? 1.875 26.484 12.742 1 98.5 143 MET B CA 1
ATOM 3535 C C . MET B 1 143 ? 0.968 26.547 11.516 1 98.5 143 MET B C 1
ATOM 3537 O O . MET B 1 143 ? -0.232 26.797 11.641 1 98.5 143 MET B O 1
ATOM 3541 N N . SER B 1 144 ? 1.497 26.406 10.391 1 98.38 144 SER B N 1
ATOM 3542 C CA . SER B 1 144 ? 0.842 26.219 9.094 1 98.38 144 SER B CA 1
ATOM 3543 C C . SER B 1 144 ? 1.579 25.203 8.242 1 98.38 144 SER B C 1
ATOM 3545 O O . SER B 1 144 ? 2.426 24.453 8.742 1 98.38 144 SER B O 1
ATOM 3547 N N . HIS B 1 145 ? 1.127 24.953 7.082 1 97.31 145 HIS B N 1
ATOM 3548 C CA . HIS B 1 145 ? 1.752 24 6.176 1 97.31 145 HIS B CA 1
ATOM 3549 C C . HIS B 1 145 ? 1.841 24.562 4.762 1 97.31 145 HIS B C 1
ATOM 3551 O O . HIS B 1 145 ? 0.847 25.047 4.219 1 97.31 145 HIS B O 1
ATOM 3557 N N . LEU B 1 146 ? 2.971 24.5 4.195 1 96.44 146 LEU B N 1
ATOM 3558 C CA . LEU B 1 146 ? 3.182 25.031 2.852 1 96.44 146 LEU B CA 1
ATOM 3559 C C . LEU B 1 146 ? 2.545 24.125 1.806 1 96.44 146 LEU B C 1
ATOM 3561 O O . LEU B 1 146 ? 2.674 22.906 1.881 1 96.44 146 LEU B O 1
ATOM 3565 N N . VAL B 1 147 ? 1.932 24.719 0.836 1 96.56 147 VAL B N 1
ATOM 3566 C CA . VAL B 1 147 ? 1.18 24.031 -0.211 1 96.56 147 VAL B CA 1
ATOM 3567 C C . VAL B 1 147 ? 2.141 23.5 -1.274 1 96.56 147 VAL B C 1
ATOM 3569 O O . VAL B 1 147 ? 1.946 22.406 -1.805 1 96.56 147 VAL B O 1
ATOM 3572 N N . SER B 1 148 ? 3.197 24.234 -1.606 1 95.75 148 SER B N 1
ATOM 3573 C CA . SER B 1 148 ? 3.975 23.953 -2.807 1 95.75 148 SER B CA 1
ATOM 3574 C C . SER B 1 148 ? 5.461 24.203 -2.576 1 95.75 148 SER B C 1
ATOM 3576 O O . SER B 1 148 ? 6.16 24.688 -3.473 1 95.75 148 SER B O 1
ATOM 3578 N N . ALA B 1 149 ? 5.906 23.906 -1.392 1 93.88 149 ALA B N 1
ATOM 3579 C CA . ALA B 1 149 ? 7.285 24.234 -1.031 1 93.88 149 ALA B CA 1
ATOM 3580 C C . ALA B 1 149 ? 8.273 23.531 -1.957 1 93.88 149 ALA B C 1
ATOM 3582 O O . ALA B 1 149 ? 9.406 23.984 -2.129 1 93.88 149 ALA B O 1
ATOM 3583 N N . GLU B 1 150 ? 7.906 22.406 -2.57 1 93.06 150 GLU B N 1
ATOM 3584 C CA . GLU B 1 150 ? 8.789 21.672 -3.477 1 93.06 150 GLU B CA 1
ATOM 3585 C C . GLU B 1 150 ? 8.938 22.406 -4.809 1 93.06 150 GLU B C 1
ATOM 3587 O O . GLU B 1 150 ? 9.781 22.047 -5.629 1 93.06 150 GLU B O 1
ATOM 3592 N N . LEU B 1 151 ? 8.102 23.406 -5.074 1 93.5 151 LEU B N 1
ATOM 3593 C CA . LEU B 1 151 ? 8.227 24.359 -6.18 1 93.5 151 LEU B CA 1
ATOM 3594 C C . LEU B 1 151 ? 8.672 25.719 -5.676 1 93.5 151 LEU B C 1
ATOM 3596 O O . LEU B 1 151 ? 7.844 26.625 -5.484 1 93.5 151 LEU B O 1
ATOM 3600 N N . PRO B 1 152 ? 9.938 25.906 -5.574 1 90.25 152 PRO B N 1
ATOM 3601 C CA . PRO B 1 152 ? 10.453 27.062 -4.844 1 90.25 152 PRO B CA 1
ATOM 3602 C C . PRO B 1 152 ? 9.984 28.391 -5.434 1 90.25 152 PRO B C 1
ATOM 3604 O O . PRO B 1 152 ? 9.836 29.375 -4.707 1 90.25 152 PRO B O 1
ATOM 3607 N N . ASP B 1 153 ? 9.703 28.438 -6.738 1 91.56 153 ASP B N 1
ATOM 3608 C CA . ASP B 1 153 ? 9.375 29.688 -7.395 1 91.56 153 ASP B CA 1
ATOM 3609 C C . ASP B 1 153 ? 7.867 29.922 -7.426 1 91.56 153 ASP B C 1
ATOM 3611 O O . ASP B 1 153 ? 7.398 30.938 -7.961 1 91.56 153 ASP B O 1
ATOM 3615 N N . ASP B 1 154 ? 7.164 29.016 -6.879 1 93.88 154 ASP B N 1
ATOM 3616 C CA . ASP B 1 154 ? 5.719 29.203 -6.812 1 93.88 154 ASP B CA 1
ATOM 3617 C C . ASP B 1 154 ? 5.359 30.406 -5.945 1 93.88 154 ASP B C 1
ATOM 3619 O O . ASP B 1 154 ? 5.719 30.453 -4.77 1 93.88 154 ASP B O 1
ATOM 3623 N N . PRO B 1 155 ? 4.629 31.359 -6.492 1 94.69 155 PRO B N 1
ATOM 3624 C CA . PRO B 1 155 ? 4.266 32.562 -5.742 1 94.69 155 PRO B CA 1
ATOM 3625 C C . PRO B 1 155 ? 3.445 32.25 -4.492 1 94.69 155 PRO B C 1
ATOM 3627 O O . PRO B 1 155 ? 3.402 33.062 -3.564 1 94.69 155 PRO B O 1
ATOM 3630 N N . LEU B 1 156 ? 2.859 31.141 -4.449 1 94.81 156 LEU B N 1
ATOM 3631 C CA . LEU B 1 156 ? 2.08 30.734 -3.287 1 94.81 156 LEU B CA 1
ATOM 3632 C C . LEU B 1 156 ? 2.957 30.656 -2.041 1 94.81 156 LEU B C 1
ATOM 3634 O O . LEU B 1 156 ? 2.49 30.922 -0.931 1 94.81 156 LEU B O 1
ATOM 3638 N N . ASN B 1 157 ? 4.188 30.281 -2.217 1 94.88 157 ASN B N 1
ATOM 3639 C CA . ASN B 1 157 ? 5.102 30.203 -1.081 1 94.88 157 ASN B CA 1
ATOM 3640 C C . ASN B 1 157 ? 5.254 31.547 -0.387 1 94.88 157 ASN B C 1
ATOM 3642 O O . ASN B 1 157 ? 5.121 31.641 0.834 1 94.88 157 ASN B O 1
ATOM 3646 N N . ALA B 1 158 ? 5.48 32.594 -1.187 1 94.44 158 ALA B N 1
ATOM 3647 C CA . ALA B 1 158 ? 5.656 33.906 -0.639 1 94.44 158 ALA B CA 1
ATOM 3648 C C . ALA B 1 158 ? 4.371 34.406 0.01 1 94.44 158 ALA B C 1
ATOM 3650 O O . ALA B 1 158 ? 4.406 35.062 1.067 1 94.44 158 ALA B O 1
ATOM 3651 N N . ARG B 1 159 ? 3.299 34.188 -0.661 1 95.88 159 ARG B N 1
ATOM 3652 C CA . ARG B 1 159 ? 2.012 34.594 -0.116 1 95.88 159 ARG B CA 1
ATOM 3653 C C . ARG B 1 159 ? 1.741 33.906 1.227 1 95.88 159 ARG B C 1
ATOM 3655 O O . ARG B 1 159 ? 1.314 34.562 2.18 1 95.88 159 ARG B O 1
ATOM 3662 N N . GLN B 1 160 ? 1.956 32.625 1.323 1 96.62 160 GLN B N 1
ATOM 3663 C CA . GLN B 1 160 ? 1.75 31.891 2.57 1 96.62 160 GLN B CA 1
ATOM 3664 C C . GLN B 1 160 ? 2.686 32.406 3.664 1 96.62 160 GLN B C 1
ATOM 3666 O O . GLN B 1 160 ? 2.285 32.531 4.824 1 96.62 160 GLN B O 1
ATOM 3671 N N . ALA B 1 161 ? 3.92 32.688 3.25 1 95.81 161 ALA B N 1
ATOM 3672 C CA . ALA B 1 161 ? 4.879 33.188 4.219 1 95.81 161 ALA B CA 1
ATOM 3673 C C . ALA B 1 161 ? 4.41 34.531 4.789 1 95.81 161 ALA B C 1
ATOM 3675 O O . ALA B 1 161 ? 4.527 34.781 5.992 1 95.81 161 ALA B O 1
ATOM 3676 N N . ALA B 1 162 ? 3.877 35.375 3.955 1 96.62 162 ALA B N 1
ATOM 3677 C CA . ALA B 1 162 ? 3.379 36.688 4.391 1 96.62 162 ALA B CA 1
ATOM 3678 C C . ALA B 1 162 ? 2.176 36.531 5.32 1 96.62 162 ALA B C 1
ATOM 3680 O O . ALA B 1 162 ? 2.096 37.188 6.359 1 96.62 162 ALA B O 1
ATOM 3681 N N . ASP B 1 163 ? 1.239 35.688 4.895 1 97.81 163 ASP B N 1
ATOM 3682 C CA . ASP B 1 163 ? 0.067 35.438 5.723 1 97.81 163 ASP B CA 1
ATOM 3683 C C . ASP B 1 163 ? 0.472 34.875 7.086 1 97.81 163 ASP B C 1
ATOM 3685 O O . ASP B 1 163 ? -0.051 35.312 8.117 1 97.81 163 ASP B O 1
ATOM 3689 N N . PHE B 1 164 ? 1.427 34 7.082 1 97.75 164 PHE B N 1
ATOM 3690 C CA . PHE B 1 164 ? 1.862 33.375 8.328 1 97.75 164 PHE B CA 1
ATOM 3691 C C . PHE B 1 164 ? 2.59 34.375 9.211 1 97.75 164 PHE B C 1
ATOM 3693 O O . PHE B 1 164 ? 2.477 34.344 10.438 1 97.75 164 PHE B O 1
ATOM 3700 N N . ALA B 1 165 ? 3.365 35.219 8.57 1 96.62 165 ALA B N 1
ATOM 3701 C CA . ALA B 1 165 ? 4.047 36.25 9.32 1 96.62 165 ALA B CA 1
ATOM 3702 C C . ALA B 1 165 ? 3.049 37.125 10.062 1 96.62 165 ALA B C 1
ATOM 3704 O O . ALA B 1 165 ? 3.301 37.562 11.195 1 96.62 165 ALA B O 1
ATOM 3705 N N . ARG B 1 166 ? 1.94 37.438 9.43 1 97.62 166 ARG B N 1
ATOM 3706 C CA . ARG B 1 166 ? 0.889 38.219 10.078 1 97.62 166 ARG B CA 1
ATOM 3707 C C . ARG B 1 166 ? 0.317 37.469 11.281 1 97.62 166 ARG B C 1
ATOM 3709 O O . ARG B 1 166 ? 0.09 38.062 12.336 1 97.62 166 ARG B O 1
ATOM 3716 N N . VAL B 1 167 ? 0.072 36.219 11.094 1 97.81 167 VAL B N 1
ATOM 3717 C CA . VAL B 1 167 ? -0.459 35.375 12.164 1 97.81 167 VAL B CA 1
ATOM 3718 C C . VAL B 1 167 ? 0.549 35.312 13.312 1 97.81 167 VAL B C 1
ATOM 3720 O O . VAL B 1 167 ? 0.186 35.469 14.477 1 97.81 167 VAL B O 1
ATOM 3723 N N . ARG B 1 168 ? 1.786 35.062 12.969 1 97.12 168 ARG B N 1
ATOM 3724 C CA . ARG B 1 168 ? 2.836 34.969 13.984 1 97.12 168 ARG B CA 1
ATOM 3725 C C . ARG B 1 168 ? 2.895 36.25 14.812 1 97.12 168 ARG B C 1
ATOM 3727 O O . ARG B 1 168 ? 3.053 36.219 16.031 1 97.12 168 ARG B O 1
ATOM 3734 N N . ALA B 1 169 ? 2.807 37.375 14.148 1 97.38 169 ALA B N 1
ATOM 3735 C CA . ALA B 1 169 ? 2.865 38.688 14.82 1 97.38 169 ALA B CA 1
ATOM 3736 C C . ALA B 1 169 ? 1.711 38.844 15.805 1 97.38 169 ALA B C 1
ATOM 3738 O O . ALA B 1 169 ? 1.847 39.531 16.828 1 97.38 169 ALA B O 1
ATOM 3739 N N . ALA B 1 170 ? 0.612 38.219 15.484 1 97.75 170 ALA B N 1
ATOM 3740 C CA . ALA B 1 170 ? -0.571 38.281 16.344 1 97.75 170 ALA B CA 1
A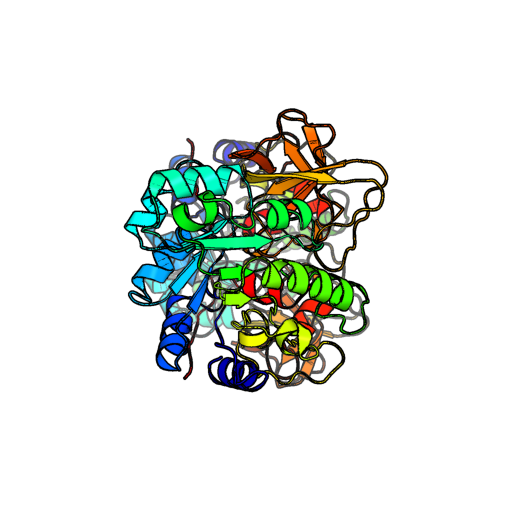TOM 3741 C C . ALA B 1 170 ? -0.412 37.438 17.578 1 97.75 170 ALA B C 1
ATOM 3743 O O . ALA B 1 170 ? -1.158 37.562 18.547 1 97.75 170 ALA B O 1
ATOM 3744 N N . PHE B 1 171 ? 0.514 36.469 17.578 1 97.38 171 PHE B N 1
ATOM 3745 C CA . PHE B 1 171 ? 0.787 35.594 18.703 1 97.38 171 PHE B CA 1
ATOM 3746 C C . PHE B 1 171 ? 2.262 35.625 19.078 1 97.38 171 PHE B C 1
ATOM 3748 O O . PHE B 1 171 ? 2.953 34.594 19.031 1 97.38 171 PHE B O 1
ATOM 3755 N N . PRO B 1 172 ? 2.816 36.719 19.594 1 94.56 172 PRO B N 1
ATOM 3756 C CA . PRO B 1 172 ? 4.258 36.938 19.75 1 94.56 172 PRO B CA 1
ATOM 3757 C C . PRO B 1 172 ? 4.871 36.031 20.812 1 94.56 172 PRO B C 1
ATOM 3759 O O . PRO B 1 172 ? 6.086 35.781 20.812 1 94.56 172 PRO B O 1
ATOM 3762 N N . GLN B 1 173 ? 4.141 35.5 21.672 1 94.06 173 GLN B N 1
ATOM 3763 C CA . GLN B 1 173 ? 4.684 34.688 22.766 1 94.06 173 GLN B CA 1
ATOM 3764 C C . GLN B 1 173 ? 4.801 33.219 22.359 1 94.06 173 GLN B C 1
ATOM 3766 O O . GLN B 1 173 ? 5.398 32.406 23.078 1 94.06 173 GLN B O 1
ATOM 3771 N N . MET B 1 174 ? 4.188 32.812 21.266 1 96 174 MET B N 1
ATOM 3772 C CA . MET B 1 174 ? 4.168 31.422 20.844 1 96 174 MET B CA 1
ATOM 3773 C C . MET B 1 174 ? 5.32 31.141 19.891 1 96 174 MET B C 1
ATOM 3775 O O . MET B 1 174 ? 5.75 32 19.141 1 96 174 MET B O 1
ATOM 3779 N N . ARG B 1 175 ? 5.871 29.922 19.969 1 97.38 175 ARG B N 1
ATOM 3780 C CA . ARG B 1 175 ? 6.742 29.453 18.891 1 97.38 175 ARG B CA 1
ATOM 3781 C C . ARG B 1 175 ? 5.98 29.328 17.578 1 97.38 175 ARG B C 1
ATOM 3783 O O . ARG B 1 175 ? 4.75 29.203 17.578 1 97.38 175 ARG B O 1
ATOM 3790 N N . ALA B 1 176 ? 6.711 29.391 16.516 1 97.81 176 ALA B N 1
ATOM 3791 C CA . ALA B 1 176 ? 6.09 29.312 15.195 1 97.81 176 ALA B CA 1
ATOM 3792 C C . ALA B 1 176 ? 6.766 28.25 14.328 1 97.81 176 ALA B C 1
ATOM 3794 O O . ALA B 1 176 ? 7.98 28.062 14.406 1 97.81 176 ALA B O 1
ATOM 3795 N N . SER B 1 177 ? 6 27.562 13.531 1 97.94 177 SER B N 1
ATOM 3796 C CA . SER B 1 177 ? 6.504 26.516 12.633 1 97.94 177 SER B CA 1
ATOM 3797 C C . SER B 1 177 ? 5.781 26.562 11.289 1 97.94 177 SER B C 1
ATOM 3799 O O . SER B 1 177 ? 4.578 26.297 11.219 1 97.94 177 SER B O 1
ATOM 3801 N N . LEU B 1 178 ? 6.488 26.812 10.25 1 97.38 178 LEU B N 1
ATOM 3802 C CA . LEU B 1 178 ? 5.91 26.812 8.906 1 97.38 178 LEU B CA 1
ATOM 3803 C C . LEU B 1 178 ? 6.625 25.812 8.008 1 97.38 178 LEU B C 1
ATOM 3805 O O . LEU B 1 178 ? 5.984 25.125 7.211 1 97.38 178 LEU B O 1
ATOM 3809 N N . ALA B 1 179 ? 7.918 25.609 8.188 1 94.94 179 ALA B N 1
ATOM 3810 C CA . ALA B 1 179 ? 8.781 24.875 7.258 1 94.94 179 ALA B CA 1
ATOM 3811 C C . ALA B 1 179 ? 8.602 23.375 7.398 1 94.94 179 ALA B C 1
ATOM 3813 O O . ALA B 1 179 ? 8.898 22.797 8.445 1 94.94 179 ALA B O 1
ATOM 3814 N N . ASN B 1 180 ? 8.055 22.812 6.371 1 94.81 180 ASN B N 1
ATOM 3815 C CA . ASN B 1 180 ? 8.195 21.359 6.176 1 94.81 180 ASN B CA 1
ATOM 3816 C C . ASN B 1 180 ? 9.523 21.016 5.527 1 94.81 180 ASN B C 1
ATOM 3818 O O . ASN B 1 180 ? 10.453 21.828 5.52 1 94.81 180 ASN B O 1
ATOM 3822 N N . SER B 1 181 ? 9.688 19.781 4.992 1 95.06 181 SER B N 1
ATOM 3823 C CA . SER B 1 181 ? 10.969 19.375 4.438 1 95.06 181 SER B CA 1
ATOM 3824 C C . SER B 1 181 ? 11.484 20.391 3.42 1 95.06 181 SER B C 1
ATOM 3826 O O . SER B 1 181 ? 12.547 20.984 3.617 1 95.06 181 SER B O 1
ATOM 3828 N N . SER B 1 182 ? 10.711 20.594 2.383 1 93.81 182 SER B N 1
ATOM 3829 C CA . SER B 1 182 ? 11.148 21.5 1.325 1 93.81 182 SER B CA 1
ATOM 3830 C C . SER B 1 182 ? 11.188 22.953 1.812 1 93.81 182 SER B C 1
ATOM 3832 O O . SER B 1 182 ? 12.008 23.734 1.344 1 93.81 182 SER B O 1
ATOM 3834 N N . GLY B 1 183 ? 10.281 23.281 2.775 1 92.94 183 GLY B N 1
ATOM 3835 C CA . GLY B 1 183 ? 10.289 24.609 3.365 1 92.94 183 GLY B CA 1
ATOM 3836 C C . GLY B 1 183 ? 11.586 24.938 4.078 1 92.94 183 GLY B C 1
ATOM 3837 O O . GLY B 1 183 ? 11.977 26.094 4.16 1 92.94 183 GLY B O 1
ATOM 3838 N N . THR B 1 184 ? 12.211 23.922 4.605 1 90.5 184 THR B N 1
ATOM 3839 C CA . THR B 1 184 ? 13.492 24.094 5.285 1 90.5 184 THR B CA 1
ATOM 3840 C C . THR B 1 184 ? 14.562 24.578 4.312 1 90.5 184 THR B C 1
ATOM 3842 O O . THR B 1 184 ? 15.508 25.266 4.715 1 90.5 184 THR B O 1
ATOM 3845 N N . CYS B 1 185 ? 14.289 24.266 3.051 1 83.25 185 CYS B N 1
ATOM 3846 C CA . CYS B 1 185 ? 15.281 24.609 2.039 1 83.25 185 CYS B CA 1
ATOM 3847 C C . CYS B 1 185 ? 14.906 25.922 1.336 1 83.25 185 CYS B C 1
ATOM 3849 O O . CYS B 1 185 ? 15.664 26.422 0.503 1 83.25 185 CYS B O 1
ATOM 3851 N N . LEU B 1 186 ? 13.703 26.375 1.572 1 82.38 186 LEU B N 1
ATOM 3852 C CA . LEU B 1 186 ? 13.289 27.656 1 1 82.38 186 LEU B CA 1
ATOM 3853 C C . LEU B 1 186 ? 14.016 28.812 1.675 1 82.38 186 LEU B C 1
ATOM 3855 O O . LEU B 1 186 ? 14.641 28.641 2.721 1 82.38 186 LEU B O 1
ATOM 3859 N N . ALA B 1 187 ? 13.953 30 1.071 1 69.44 187 ALA B N 1
ATOM 3860 C CA . ALA B 1 187 ? 14.555 31.203 1.637 1 69.44 187 ALA B CA 1
ATOM 3861 C C . ALA B 1 187 ? 14.141 31.391 3.094 1 69.44 187 ALA B C 1
ATOM 3863 O O . ALA B 1 187 ? 13.211 30.734 3.572 1 69.44 187 ALA B O 1
ATOM 3864 N N . ASN B 1 188 ? 14.727 32.125 3.848 1 71.88 188 ASN B N 1
ATOM 3865 C CA . ASN B 1 188 ? 14.711 32.344 5.289 1 71.88 188 ASN B CA 1
ATOM 3866 C C . ASN B 1 188 ? 13.305 32.656 5.793 1 71.88 188 ASN B C 1
ATOM 3868 O O . ASN B 1 188 ? 12.945 32.281 6.91 1 71.88 188 ASN B O 1
ATOM 3872 N N . ASP B 1 189 ? 12.336 32.906 5.039 1 79.62 189 ASP B N 1
ATOM 3873 C CA . ASP B 1 189 ? 11.047 33.406 5.527 1 79.62 189 ASP B CA 1
ATOM 3874 C C . ASP B 1 189 ? 10.148 32.25 5.969 1 79.62 189 ASP B C 1
ATOM 3876 O O . ASP B 1 189 ? 9.133 32.469 6.633 1 79.62 189 ASP B O 1
ATOM 3880 N N . ALA B 1 190 ? 10.602 31.062 5.797 1 85.44 190 ALA B N 1
ATOM 3881 C CA . ALA B 1 190 ? 9.75 29.938 6.145 1 85.44 190 ALA B CA 1
ATOM 3882 C C . ALA B 1 190 ? 10.258 29.234 7.398 1 85.44 190 ALA B C 1
ATOM 3884 O O . ALA B 1 190 ? 9.555 28.406 7.988 1 85.44 190 ALA B O 1
ATOM 3885 N N . ARG B 1 191 ? 11.414 29.359 8.023 1 86.69 191 ARG B N 1
ATOM 3886 C CA . ARG B 1 191 ? 12.109 28.5 8.969 1 86.69 191 ARG B CA 1
ATOM 3887 C C . ARG B 1 191 ? 11.766 28.859 10.414 1 86.69 191 ARG B C 1
ATOM 3889 O O . ARG B 1 191 ? 11.859 28.031 11.312 1 86.69 191 ARG B O 1
ATOM 3896 N N . HIS B 1 192 ? 11.172 29.891 10.797 1 93.81 192 HIS B N 1
ATOM 3897 C CA . HIS B 1 192 ? 10.734 30.391 12.086 1 93.81 192 HIS B CA 1
ATOM 3898 C C . HIS B 1 192 ? 11.383 29.609 13.234 1 93.81 192 HIS B C 1
ATOM 3900 O O . HIS B 1 192 ? 12.594 29.406 13.234 1 93.81 192 HIS B O 1
ATOM 3906 N N . ASP B 1 193 ? 10.695 29.234 14.352 1 96.88 193 ASP B N 1
ATOM 3907 C CA . ASP B 1 193 ? 11.297 28.734 15.586 1 96.88 193 ASP B CA 1
ATOM 3908 C C . ASP B 1 193 ? 11.453 27.219 15.539 1 96.88 193 ASP B C 1
ATOM 3910 O O . ASP B 1 193 ? 12.25 26.656 16.281 1 96.88 193 ASP B O 1
ATOM 3914 N N . LEU B 1 194 ? 10.719 26.531 14.695 1 97.81 194 LEU B N 1
ATOM 3915 C CA . LEU B 1 194 ? 10.672 25.078 14.703 1 97.81 194 LEU B CA 1
ATOM 3916 C C . LEU B 1 194 ? 10.516 24.531 13.281 1 97.81 194 LEU B C 1
ATOM 3918 O O . LEU B 1 194 ? 9.539 24.844 12.602 1 97.81 194 LEU B O 1
ATOM 3922 N N . LEU B 1 195 ? 11.492 23.766 12.844 1 97.25 195 LEU B N 1
ATOM 3923 C CA . LEU B 1 195 ? 11.414 23.047 11.57 1 97.25 195 LEU B CA 1
ATOM 3924 C C . LEU B 1 195 ? 10.703 21.703 11.742 1 97.25 195 LEU B C 1
ATOM 3926 O O . LEU B 1 195 ? 10.844 21.047 12.781 1 97.25 195 LEU B O 1
ATOM 3930 N N . ARG B 1 196 ? 10 21.266 10.695 1 97.56 196 ARG B N 1
ATOM 3931 C CA . ARG B 1 196 ? 9.273 20 10.75 1 97.56 196 ARG B CA 1
ATOM 3932 C C . ARG B 1 196 ? 9.594 19.125 9.547 1 97.56 196 ARG B C 1
ATOM 3934 O O . ARG B 1 196 ? 8.703 18.75 8.781 1 97.56 196 ARG B O 1
ATOM 3941 N N . PRO B 1 197 ? 10.844 18.781 9.422 1 97.31 197 PRO B N 1
ATOM 3942 C CA . PRO B 1 197 ? 11.133 17.875 8.297 1 97.31 197 PRO B CA 1
ATOM 3943 C C . PRO B 1 197 ? 10.539 16.484 8.492 1 97.31 197 PRO B C 1
ATOM 3945 O O . PRO B 1 197 ? 10.523 15.961 9.609 1 97.31 197 PRO B O 1
ATOM 3948 N N . GLY B 1 198 ? 9.984 15.93 7.453 1 97.56 198 GLY B N 1
ATOM 3949 C CA . GLY B 1 198 ? 9.5 14.562 7.363 1 97.56 198 GLY B CA 1
ATOM 3950 C C . GLY B 1 198 ? 10.133 13.773 6.23 1 97.56 198 GLY B C 1
ATOM 3951 O O . GLY B 1 198 ? 11.109 13.062 6.438 1 97.56 198 GLY B O 1
ATOM 3952 N N . TYR B 1 199 ? 9.781 14.062 5.031 1 97.81 199 TYR B N 1
ATOM 3953 C CA . TYR B 1 199 ? 10.18 13.328 3.834 1 97.81 199 TYR B CA 1
ATOM 3954 C C . TYR B 1 199 ? 11.695 13.336 3.664 1 97.81 199 TYR B C 1
ATOM 3956 O O . TYR B 1 199 ? 12.305 12.297 3.396 1 97.81 199 TYR B O 1
ATOM 3964 N N . ALA B 1 200 ? 12.297 14.477 3.814 1 97.69 200 ALA B N 1
ATOM 3965 C CA . ALA B 1 200 ? 13.742 14.641 3.619 1 97.69 200 ALA B CA 1
ATOM 3966 C C . ALA B 1 200 ? 14.523 13.805 4.629 1 97.69 200 ALA B C 1
ATOM 3968 O O . ALA B 1 200 ? 15.602 13.297 4.32 1 97.69 200 ALA B O 1
ATOM 3969 N N . LEU B 1 201 ? 13.961 13.648 5.828 1 97.25 201 LEU B N 1
ATOM 3970 C CA . LEU B 1 201 ? 14.586 12.828 6.852 1 97.25 201 LEU B CA 1
ATOM 3971 C C . LEU B 1 201 ? 14.836 11.414 6.336 1 97.25 201 LEU B C 1
ATOM 3973 O O . LEU B 1 201 ? 15.836 10.781 6.695 1 97.25 201 LEU B O 1
ATOM 3977 N N . PHE B 1 202 ? 13.969 11.023 5.473 1 97.56 202 PHE B N 1
ATOM 3978 C CA . PHE B 1 202 ? 13.977 9.641 5.027 1 97.56 202 PHE B CA 1
ATOM 3979 C C . PHE B 1 202 ? 14.617 9.508 3.648 1 97.56 202 PHE B C 1
ATOM 3981 O O . PHE B 1 202 ? 14.406 8.516 2.953 1 97.56 202 PHE B O 1
ATOM 3988 N N . GLY B 1 203 ? 15.328 10.531 3.26 1 97.31 203 GLY B N 1
ATOM 3989 C CA . GLY B 1 203 ? 16.156 10.453 2.068 1 97.31 203 GLY B CA 1
ATOM 3990 C C . GLY B 1 203 ? 15.516 11.102 0.852 1 97.31 203 GLY B C 1
ATOM 3991 O O . GLY B 1 203 ? 16.125 11.156 -0.218 1 97.31 203 GLY B O 1
ATOM 3992 N N . GLY B 1 204 ? 14.242 11.562 0.971 1 97.69 204 GLY B N 1
ATOM 3993 C CA . GLY B 1 204 ? 13.609 12.258 -0.135 1 97.69 204 GLY B CA 1
ATOM 3994 C C . GLY B 1 204 ? 14.242 13.609 -0.432 1 97.69 204 GLY B C 1
ATOM 3995 O O . GLY B 1 204 ? 14.711 14.289 0.478 1 97.69 204 GLY B O 1
ATOM 3996 N N . ASN B 1 205 ? 14.219 13.992 -1.667 1 96.62 205 ASN B N 1
ATOM 3997 C CA . ASN B 1 205 ? 14.812 15.258 -2.086 1 96.62 205 ASN B CA 1
ATOM 3998 C C . ASN B 1 205 ? 13.961 16.453 -1.667 1 96.62 205 ASN B C 1
ATOM 4000 O O . ASN B 1 205 ? 12.852 16.641 -2.18 1 96.62 205 ASN B O 1
ATOM 4004 N N . PRO B 1 206 ? 14.43 17.25 -0.741 1 94.75 206 PRO B N 1
ATOM 4005 C CA . PRO B 1 206 ? 13.656 18.422 -0.323 1 94.75 206 PRO B CA 1
ATOM 4006 C C . PRO B 1 206 ? 13.711 19.562 -1.34 1 94.75 206 PRO B C 1
ATOM 4008 O O . PRO B 1 206 ? 12.953 20.531 -1.223 1 94.75 206 PRO B O 1
ATOM 4011 N N . ASP B 1 207 ? 14.547 19.453 -2.285 1 92.12 207 ASP B N 1
ATOM 4012 C CA . ASP B 1 207 ? 14.727 20.484 -3.312 1 92.12 207 ASP B CA 1
ATOM 4013 C C . ASP B 1 207 ? 14.719 19.859 -4.711 1 92.12 207 ASP B C 1
ATOM 4015 O O . ASP B 1 207 ? 15.758 19.797 -5.375 1 92.12 207 ASP B O 1
ATOM 4019 N N . PRO B 1 208 ? 13.422 19.578 -5.074 1 88.69 208 PRO B N 1
ATOM 4020 C CA . PRO B 1 208 ? 13.344 18.938 -6.383 1 88.69 208 PRO B CA 1
ATOM 4021 C C . PRO B 1 208 ? 13.93 19.797 -7.504 1 88.69 208 PRO B C 1
ATOM 4023 O O . PRO B 1 208 ? 13.773 21.016 -7.492 1 88.69 208 PRO B O 1
ATOM 4026 N N . GLY B 1 209 ? 14.586 19.234 -8.508 1 86.94 209 GLY B N 1
ATOM 4027 C CA . GLY B 1 209 ? 15.25 19.922 -9.594 1 86.94 209 GLY B CA 1
ATOM 4028 C C . GLY B 1 209 ? 16.75 20.094 -9.367 1 86.94 209 GLY B C 1
ATOM 4029 O O . GLY B 1 209 ? 17.484 20.375 -10.305 1 86.94 209 GLY B O 1
ATOM 4030 N N . GLN B 1 210 ? 17.109 20.016 -8.086 1 90.81 210 GLN B N 1
ATOM 4031 C CA . GLN B 1 210 ? 18.531 20.016 -7.723 1 90.81 210 GLN B CA 1
ATOM 4032 C C . GLN B 1 210 ? 18.969 18.641 -7.266 1 90.81 210 GLN B C 1
ATOM 4034 O O . GLN B 1 210 ? 18.141 17.781 -6.93 1 90.81 210 GLN B O 1
ATOM 4039 N N . PRO B 1 211 ? 20.266 18.453 -7.297 1 92.81 211 PRO B N 1
ATOM 4040 C CA . PRO B 1 211 ? 20.75 17.172 -6.746 1 92.81 211 PRO B CA 1
ATOM 4041 C C . PRO B 1 211 ? 20.312 16.953 -5.301 1 92.81 211 PRO B C 1
ATOM 4043 O O . PRO B 1 211 ? 20.328 17.906 -4.5 1 92.81 211 PRO B O 1
ATOM 4046 N N . ASN B 1 212 ? 19.875 15.805 -5.035 1 94.88 212 ASN B N 1
ATOM 4047 C CA . ASN B 1 212 ? 19.406 15.461 -3.693 1 94.88 212 ASN B CA 1
ATOM 4048 C C . ASN B 1 212 ? 20.547 15.539 -2.672 1 94.88 212 ASN B C 1
ATOM 4050 O O . ASN B 1 212 ? 21.516 14.789 -2.762 1 94.88 212 ASN B O 1
ATOM 4054 N N . SER B 1 213 ? 20.438 16.359 -1.709 1 93.69 213 SER B N 1
ATOM 4055 C CA . SER B 1 213 ? 21.484 16.531 -0.7 1 93.69 213 SER B CA 1
ATOM 4056 C C . SER B 1 213 ? 21.297 15.555 0.458 1 93.69 213 SER B C 1
ATOM 4058 O O . SER B 1 213 ? 22.172 15.453 1.33 1 93.69 213 SER B O 1
ATOM 4060 N N . MET B 1 214 ? 20.172 14.852 0.493 1 96.94 214 MET B N 1
ATOM 4061 C CA . MET B 1 214 ? 19.906 13.898 1.563 1 96.94 214 MET B CA 1
ATOM 4062 C C . MET B 1 214 ? 20.547 12.547 1.256 1 96.94 214 MET B C 1
ATOM 4064 O O . MET B 1 214 ? 20.703 12.18 0.09 1 96.94 214 MET B O 1
ATOM 4068 N N . ARG B 1 215 ? 20.859 11.859 2.289 1 96.75 215 ARG B N 1
ATOM 4069 C CA . ARG B 1 215 ? 21.359 10.492 2.15 1 96.75 215 ARG B CA 1
ATOM 4070 C C . ARG B 1 215 ? 20.188 9.508 2.035 1 96.75 215 ARG B C 1
ATOM 4072 O O . ARG B 1 215 ? 19.172 9.656 2.721 1 96.75 215 ARG B O 1
ATOM 4079 N N . PRO B 1 216 ? 20.391 8.453 1.106 1 95.88 216 PRO B N 1
ATOM 4080 C CA . PRO B 1 216 ? 19.375 7.395 1.087 1 95.88 216 PRO B CA 1
ATOM 4081 C C . PRO B 1 216 ? 19.297 6.625 2.404 1 95.88 216 PRO B C 1
ATOM 4083 O O . PRO B 1 216 ? 20.328 6.379 3.039 1 95.88 216 PRO B O 1
ATOM 4086 N N . VAL B 1 217 ? 18.062 6.234 2.762 1 95.31 217 VAL B N 1
ATOM 4087 C CA . VAL B 1 217 ? 17.953 5.578 4.059 1 95.31 217 VAL B CA 1
ATOM 4088 C C . VAL B 1 217 ? 17.297 4.207 3.887 1 95.31 217 VAL B C 1
ATOM 4090 O O . VAL B 1 217 ? 17.297 3.396 4.816 1 95.31 217 VAL B O 1
ATOM 4093 N N . VAL B 1 218 ? 16.75 3.918 2.693 1 96.56 218 VAL B N 1
ATOM 4094 C CA . VAL B 1 218 ? 16.062 2.654 2.453 1 96.56 218 VAL B CA 1
ATOM 4095 C C . VAL B 1 218 ? 16.703 1.935 1.269 1 96.56 218 VAL B C 1
ATOM 4097 O O . VAL B 1 218 ? 17.016 2.559 0.253 1 96.56 218 VAL B O 1
ATOM 4100 N N . ARG B 1 219 ? 17 0.731 1.48 1 97.12 219 ARG B N 1
ATOM 4101 C CA . ARG B 1 219 ? 17.375 -0.198 0.418 1 97.12 219 ARG B CA 1
ATOM 4102 C C . ARG B 1 219 ? 16.422 -1.38 0.365 1 97.12 219 ARG B C 1
ATOM 4104 O O . ARG B 1 219 ? 16.078 -1.963 1.398 1 97.12 219 ARG B O 1
ATOM 4111 N N . LEU B 1 220 ? 15.859 -1.662 -0.781 1 97.94 220 LEU B N 1
ATOM 4112 C CA . LEU B 1 220 ? 14.938 -2.773 -0.972 1 97.94 220 LEU B CA 1
ATOM 4113 C C . LEU B 1 220 ? 15.477 -3.76 -2.002 1 97.94 220 LEU B C 1
ATOM 4115 O O . LEU B 1 220 ? 15.852 -3.367 -3.109 1 97.94 220 LEU B O 1
ATOM 4119 N N . GLU B 1 221 ? 15.523 -4.977 -1.63 1 98 221 GLU B N 1
ATOM 4120 C CA . GLU B 1 221 ? 15.992 -6.039 -2.514 1 98 221 GLU B CA 1
ATOM 4121 C C . GLU B 1 221 ? 15.016 -7.207 -2.543 1 98 221 GLU B C 1
ATOM 4123 O O . GLU B 1 221 ? 14.273 -7.426 -1.582 1 98 221 GLU B O 1
ATOM 4128 N N . ALA B 1 222 ? 14.984 -7.883 -3.625 1 97.69 222 ALA B N 1
ATOM 4129 C CA . ALA B 1 222 ? 14.164 -9.078 -3.789 1 97.69 222 ALA B CA 1
ATOM 4130 C C . ALA B 1 222 ? 14.969 -10.211 -4.418 1 97.69 222 ALA B C 1
ATOM 4132 O O . ALA B 1 222 ? 15.914 -9.969 -5.172 1 97.69 222 ALA B O 1
ATOM 4133 N N . THR B 1 223 ? 14.578 -11.383 -4.133 1 97.5 223 THR B N 1
ATOM 4134 C CA . THR B 1 223 ? 15.258 -12.57 -4.641 1 97.5 223 THR B CA 1
ATOM 4135 C C . THR B 1 223 ? 14.703 -12.969 -6.008 1 97.5 223 THR B C 1
ATOM 4137 O O . THR B 1 223 ? 13.492 -12.906 -6.23 1 97.5 223 THR B O 1
ATOM 4140 N N . ILE B 1 224 ? 15.578 -13.352 -6.934 1 98.31 224 ILE B N 1
ATOM 4141 C CA . ILE B 1 224 ? 15.18 -13.93 -8.211 1 98.31 224 ILE B CA 1
ATOM 4142 C C . ILE B 1 224 ? 14.758 -15.383 -8.016 1 98.31 224 ILE B C 1
ATOM 4144 O O . ILE B 1 224 ? 15.562 -16.219 -7.566 1 98.31 224 ILE B O 1
ATOM 4148 N N . LEU B 1 225 ? 13.531 -15.688 -8.367 1 97.75 225 LEU B N 1
ATOM 4149 C CA . LEU B 1 225 ? 13 -17.031 -8.164 1 97.75 225 LEU B CA 1
ATOM 4150 C C . LEU B 1 225 ? 13.289 -17.922 -9.375 1 97.75 225 LEU B C 1
ATOM 4152 O O . LEU B 1 225 ? 13.477 -19.125 -9.227 1 97.75 225 LEU B O 1
ATOM 4156 N N . GLN B 1 226 ? 13.258 -17.312 -10.531 1 97.56 226 GLN B N 1
ATOM 4157 C CA . GLN B 1 226 ? 13.414 -18.062 -11.773 1 97.56 226 GLN B CA 1
ATOM 4158 C C . GLN B 1 226 ? 13.938 -17.172 -12.898 1 97.56 226 GLN B C 1
ATOM 4160 O O . GLN B 1 226 ? 13.641 -15.977 -12.938 1 97.56 226 GLN B O 1
ATOM 4165 N N . VAL B 1 227 ? 14.773 -17.719 -13.719 1 97.94 227 VAL B N 1
ATOM 4166 C CA . VAL B 1 227 ? 15.227 -17.094 -14.953 1 97.94 227 VAL B CA 1
ATOM 4167 C C . VAL B 1 227 ? 14.852 -17.969 -16.141 1 97.94 227 VAL B C 1
ATOM 4169 O O . VAL B 1 227 ? 14.984 -19.188 -16.094 1 97.94 227 VAL B O 1
ATOM 4172 N N . ARG B 1 228 ? 14.336 -17.375 -17.234 1 97.75 228 ARG B N 1
ATOM 4173 C CA . ARG B 1 228 ? 13.984 -18.172 -18.422 1 97.75 228 ARG B CA 1
ATOM 4174 C C . ARG B 1 228 ? 14.266 -17.375 -19.703 1 97.75 228 ARG B C 1
ATOM 4176 O O . ARG B 1 228 ? 14.219 -16.156 -19.703 1 97.75 228 ARG B O 1
ATOM 4183 N N . ASN B 1 229 ? 14.539 -18.094 -20.734 1 97.5 229 ASN B N 1
ATOM 4184 C CA . ASN B 1 229 ? 14.633 -17.531 -22.062 1 97.5 229 ASN B CA 1
ATOM 4185 C C . ASN B 1 229 ? 13.289 -17.578 -22.781 1 97.5 229 ASN B C 1
ATOM 4187 O O . ASN B 1 229 ? 12.539 -18.547 -22.656 1 97.5 229 ASN B O 1
ATOM 4191 N N . VAL B 1 230 ? 12.984 -16.484 -23.484 1 97.94 230 VAL B N 1
ATOM 4192 C CA . VAL B 1 230 ? 11.773 -16.469 -24.297 1 97.94 230 VAL B CA 1
ATOM 4193 C C . VAL B 1 230 ? 12.117 -16.047 -25.719 1 97.94 230 VAL B C 1
ATOM 4195 O O . VAL B 1 230 ? 13.055 -15.281 -25.938 1 97.94 230 VAL B O 1
ATOM 4198 N N . GLU B 1 231 ? 11.367 -16.578 -26.656 1 97.5 231 GLU B N 1
ATOM 4199 C CA . GLU B 1 231 ? 11.562 -16.234 -28.062 1 97.5 231 GLU B CA 1
ATOM 4200 C C . GLU B 1 231 ? 10.891 -14.914 -28.406 1 97.5 231 GLU B C 1
ATOM 4202 O O . GLU B 1 231 ? 10.07 -14.414 -27.641 1 97.5 231 GLU B O 1
ATOM 4207 N N . ALA B 1 232 ? 11.289 -14.375 -29.578 1 98.06 232 ALA B N 1
ATOM 4208 C CA . ALA B 1 232 ? 10.602 -13.195 -30.094 1 98.06 232 ALA B CA 1
ATOM 4209 C C . ALA B 1 232 ? 9.102 -13.445 -30.219 1 98.06 232 ALA B C 1
ATOM 4211 O O . ALA B 1 232 ? 8.672 -14.516 -30.641 1 98.06 232 ALA B O 1
ATOM 4212 N N . GLY B 1 233 ? 8.344 -12.469 -29.703 1 97.62 233 GLY B N 1
ATOM 4213 C CA . GLY B 1 233 ? 6.902 -12.578 -29.812 1 97.62 233 GLY B CA 1
ATOM 4214 C C . GLY B 1 233 ? 6.246 -13.156 -28.578 1 97.62 233 GLY B C 1
ATOM 4215 O O . GLY B 1 233 ? 5.035 -13.023 -28.391 1 97.62 233 GLY B O 1
ATOM 4216 N N . ALA B 1 234 ? 7.039 -13.773 -27.734 1 97.19 234 ALA B N 1
ATOM 4217 C CA . ALA B 1 234 ? 6.488 -14.305 -26.484 1 97.19 234 ALA B CA 1
ATOM 4218 C C . ALA B 1 234 ? 5.945 -13.18 -25.609 1 97.19 234 ALA B C 1
ATOM 4220 O O . ALA B 1 234 ? 6.461 -12.055 -25.641 1 97.19 234 ALA B O 1
ATOM 4221 N N . THR B 1 235 ? 4.895 -13.453 -24.875 1 97.69 235 THR B N 1
ATOM 4222 C CA . THR B 1 235 ? 4.332 -12.492 -23.938 1 97.69 235 THR B CA 1
ATOM 4223 C C . THR B 1 235 ? 4.629 -12.906 -22.5 1 97.69 235 THR B C 1
ATOM 4225 O O . THR B 1 235 ? 5.105 -14.016 -22.25 1 97.69 235 THR B O 1
ATOM 4228 N N . CYS B 1 236 ? 4.473 -11.992 -21.594 1 97.75 236 CYS B N 1
ATOM 4229 C CA . CYS B 1 236 ? 4.629 -12.383 -20.203 1 97.75 236 CYS B CA 1
ATOM 4230 C C . CYS B 1 236 ? 3.629 -11.648 -19.312 1 97.75 236 CYS B C 1
ATOM 4232 O O . CYS B 1 236 ? 3.131 -10.586 -19.672 1 97.75 236 CYS B O 1
ATOM 4234 N N . GLY B 1 237 ? 3.291 -12.273 -18.203 1 97.5 237 GLY B N 1
ATOM 4235 C CA . GLY B 1 237 ? 2.439 -11.664 -17.188 1 97.5 237 GLY B CA 1
ATOM 4236 C C . GLY B 1 237 ? 0.974 -11.648 -17.578 1 97.5 237 GLY B C 1
ATOM 4237 O O . GLY B 1 237 ? 0.59 -12.211 -18.594 1 97.5 237 GLY B O 1
ATOM 4238 N N . TYR B 1 238 ? 0.181 -11.055 -16.719 1 97.44 238 TYR B N 1
ATOM 4239 C CA . TYR B 1 238 ? -1.266 -11 -16.891 1 97.44 238 TYR B CA 1
ATOM 4240 C C . TYR B 1 238 ? -1.625 -10.25 -18.172 1 97.44 238 TYR B C 1
ATOM 4242 O O . TYR B 1 238 ? -1.014 -9.234 -18.5 1 97.44 238 TYR B O 1
ATOM 4250 N N . ASN B 1 239 ? -2.58 -10.805 -18.828 1 96 239 ASN B N 1
ATOM 4251 C CA . ASN B 1 239 ? -3.23 -10.234 -20 1 96 239 ASN B CA 1
ATOM 4252 C C . ASN B 1 239 ? -2.238 -10.023 -21.141 1 96 239 ASN B C 1
ATOM 4254 O O . ASN B 1 239 ? -2.521 -9.289 -22.094 1 96 239 ASN B O 1
ATOM 4258 N N . ALA B 1 240 ? -1.062 -10.531 -21 1 96.25 240 ALA B N 1
ATOM 4259 C CA . ALA B 1 240 ? -0.071 -10.57 -22.078 1 96.25 240 ALA B CA 1
ATOM 4260 C C . ALA B 1 240 ? 0.197 -9.172 -22.625 1 96.25 240 ALA B C 1
ATOM 4262 O O . ALA B 1 240 ? 0.24 -8.969 -23.828 1 96.25 240 ALA B O 1
ATOM 4263 N N . ARG B 1 241 ? 0.347 -8.242 -21.688 1 95 241 ARG B N 1
ATOM 4264 C CA . ARG B 1 241 ? 0.408 -6.84 -22.094 1 95 241 ARG B CA 1
ATOM 4265 C C . ARG B 1 241 ? 1.796 -6.477 -22.609 1 95 241 ARG B C 1
ATOM 4267 O O . ARG B 1 241 ? 1.992 -5.398 -23.172 1 95 241 ARG B O 1
ATOM 4274 N N . TRP B 1 242 ? 2.756 -7.289 -22.391 1 97.5 242 TRP B N 1
ATOM 4275 C CA . TRP B 1 242 ? 4.109 -7.109 -22.906 1 97.5 242 TRP B CA 1
ATOM 4276 C C . TRP B 1 242 ? 4.465 -8.219 -23.891 1 97.5 242 TRP B C 1
ATOM 4278 O O . TRP B 1 242 ? 4.133 -9.383 -23.672 1 97.5 242 TRP B O 1
ATOM 4288 N N . GLN B 1 243 ? 5.148 -7.883 -24.953 1 98 243 GLN B N 1
ATOM 4289 C CA . GLN B 1 243 ? 5.602 -8.82 -25.984 1 98 243 GLN B CA 1
ATOM 4290 C C . GLN B 1 243 ? 7.09 -8.648 -26.266 1 98 243 GLN B C 1
ATOM 4292 O O . GLN B 1 243 ? 7.562 -7.527 -26.469 1 98 243 GLN B O 1
ATOM 4297 N N . ALA B 1 244 ? 7.801 -9.773 -26.312 1 98.25 244 ALA B N 1
ATOM 4298 C CA . ALA B 1 244 ? 9.242 -9.727 -26.547 1 98.25 244 ALA B CA 1
ATOM 4299 C C . ALA B 1 244 ? 9.547 -9.266 -27.969 1 98.25 244 ALA B C 1
ATOM 4301 O O . ALA B 1 244 ? 9.141 -9.914 -28.938 1 98.25 244 ALA B O 1
ATOM 4302 N N . PRO B 1 245 ? 10.297 -8.211 -28.125 1 97.88 245 PRO B N 1
ATOM 4303 C CA . PRO B 1 245 ? 10.625 -7.738 -29.469 1 97.88 245 PRO B CA 1
ATOM 4304 C C . PRO B 1 245 ? 11.688 -8.594 -30.156 1 97.88 245 PRO B C 1
ATOM 4306 O O . PRO B 1 245 ? 11.82 -8.562 -31.375 1 97.88 245 PRO B O 1
ATOM 4309 N N . ALA B 1 246 ? 12.469 -9.297 -29.531 1 98.31 246 ALA B N 1
ATOM 4310 C CA . ALA B 1 246 ? 13.539 -10.227 -29.844 1 98.31 246 ALA B CA 1
ATOM 4311 C C . ALA B 1 246 ? 13.711 -11.266 -28.75 1 98.31 246 ALA B C 1
ATOM 4313 O O . ALA B 1 246 ? 13.055 -11.188 -27.703 1 98.31 246 ALA B O 1
ATOM 4314 N N . PRO B 1 247 ? 14.492 -12.297 -29.062 1 98.31 247 PRO B N 1
ATOM 4315 C CA . PRO B 1 247 ? 14.734 -13.203 -27.938 1 98.31 247 PRO B CA 1
ATOM 4316 C C . PRO B 1 247 ? 15.188 -12.469 -26.672 1 98.31 247 PRO B C 1
ATOM 4318 O O . PRO B 1 247 ? 15.992 -11.531 -26.75 1 98.31 247 PRO B O 1
ATOM 4321 N N . ARG B 1 248 ? 14.562 -12.773 -25.531 1 98.5 248 ARG B N 1
ATOM 4322 C CA . ARG B 1 248 ? 14.859 -12.117 -24.266 1 98.5 248 ARG B CA 1
ATOM 4323 C C . ARG B 1 248 ? 15.125 -13.141 -23.172 1 98.5 248 ARG B C 1
ATOM 4325 O O . ARG B 1 248 ? 14.773 -14.312 -23.312 1 98.5 248 ARG B O 1
ATOM 4332 N N . ARG B 1 249 ? 15.828 -12.703 -22.172 1 98.69 249 ARG B N 1
ATOM 4333 C CA . ARG B 1 249 ? 15.977 -13.414 -20.906 1 98.69 249 ARG B CA 1
ATOM 4334 C C . ARG B 1 249 ? 15.227 -12.703 -19.781 1 98.69 249 ARG B C 1
ATOM 4336 O O . ARG B 1 249 ? 15.43 -11.508 -19.547 1 98.69 249 ARG B O 1
ATOM 4343 N N . LEU B 1 250 ? 14.305 -13.438 -19.125 1 98.75 250 LEU B N 1
ATOM 4344 C CA . LEU B 1 250 ? 13.445 -12.836 -18.109 1 98.75 250 LEU B CA 1
ATOM 4345 C C . LEU B 1 250 ? 13.758 -13.391 -16.734 1 98.75 250 LEU B C 1
ATOM 4347 O O . LEU B 1 250 ? 14.094 -14.57 -16.594 1 98.75 250 LEU B O 1
ATOM 4351 N N . ALA B 1 251 ? 13.742 -12.594 -15.742 1 98.81 251 ALA B N 1
ATOM 4352 C CA . ALA B 1 251 ? 13.852 -12.992 -14.344 1 98.81 251 ALA B CA 1
ATOM 4353 C C . ALA B 1 251 ? 12.578 -12.648 -13.578 1 98.81 251 ALA B C 1
ATOM 4355 O O . ALA B 1 251 ? 12.016 -11.555 -13.75 1 98.81 251 ALA B O 1
ATOM 4356 N N . THR B 1 252 ? 12.078 -13.562 -12.797 1 98.75 252 THR B N 1
ATOM 4357 C CA . THR B 1 252 ? 10.914 -13.32 -11.945 1 98.75 252 THR B CA 1
ATOM 4358 C C . THR B 1 252 ? 11.352 -13.102 -10.5 1 98.75 252 THR B C 1
ATOM 4360 O O . THR B 1 252 ? 12.039 -13.938 -9.914 1 98.75 252 THR B O 1
ATOM 4363 N N . LEU B 1 253 ? 10.969 -11.961 -9.953 1 98.69 253 LEU B N 1
ATOM 4364 C CA . LEU B 1 253 ? 11.336 -11.578 -8.594 1 98.69 253 LEU B CA 1
ATOM 4365 C C . LEU B 1 253 ? 10.242 -11.969 -7.609 1 98.69 253 LEU B C 1
ATOM 4367 O O . LEU B 1 253 ? 9.047 -11.883 -7.926 1 98.69 253 LEU B O 1
ATOM 4371 N N . SER B 1 254 ? 10.688 -12.312 -6.391 1 98 254 SER B N 1
ATOM 4372 C CA . SER B 1 254 ? 9.781 -12.633 -5.285 1 98 254 SER B CA 1
ATOM 4373 C C . SER B 1 254 ? 9.273 -11.367 -4.609 1 98 254 SER B C 1
ATOM 4375 O O . SER B 1 254 ? 9.469 -11.172 -3.406 1 98 254 SER B O 1
ATOM 4377 N N . LEU B 1 255 ? 8.586 -10.531 -5.316 1 97.81 255 LEU B N 1
ATOM 4378 C CA . LEU B 1 255 ? 8.039 -9.258 -4.863 1 97.81 255 LEU B CA 1
ATOM 4379 C C . LEU B 1 255 ? 6.922 -8.781 -5.789 1 97.81 255 LEU B C 1
ATOM 4381 O O . LEU B 1 255 ? 7.023 -8.914 -7.008 1 97.81 255 LEU B O 1
ATOM 4385 N N . GLY B 1 256 ? 5.871 -8.25 -5.25 1 98.06 256 GLY B N 1
ATOM 4386 C CA . GLY B 1 256 ? 4.793 -7.68 -6.039 1 98.06 256 GLY B CA 1
ATOM 4387 C C . GLY B 1 256 ? 4.07 -6.551 -5.328 1 98.06 256 GLY B C 1
ATOM 4388 O O . GLY B 1 256 ? 4.574 -6 -4.348 1 98.06 256 GLY B O 1
ATOM 4389 N N . TYR B 1 257 ? 2.873 -6.223 -5.879 1 97.88 257 TYR B N 1
ATOM 4390 C CA . TYR B 1 257 ? 2.219 -5.027 -5.355 1 97.88 257 TYR B CA 1
ATOM 4391 C C . TYR B 1 257 ? 1.623 -5.293 -3.979 1 97.88 257 TYR B C 1
ATOM 4393 O O . TYR B 1 257 ? 1.352 -4.355 -3.223 1 97.88 257 TYR B O 1
ATOM 4401 N N . ALA B 1 258 ? 1.416 -6.531 -3.57 1 97.62 258 ALA B N 1
ATOM 4402 C CA . ALA B 1 258 ? 0.94 -6.812 -2.219 1 97.62 258 ALA B CA 1
ATOM 4403 C C . ALA B 1 258 ? 2.043 -6.582 -1.189 1 97.62 258 ALA B C 1
ATOM 4405 O O . ALA B 1 258 ? 1.776 -6.531 0.014 1 97.62 258 ALA B O 1
ATOM 4406 N N . ASP B 1 259 ? 3.256 -6.449 -1.672 1 96.69 259 ASP B N 1
ATOM 4407 C CA . ASP B 1 259 ? 4.371 -6.102 -0.795 1 96.69 259 ASP B CA 1
ATOM 4408 C C . ASP B 1 259 ? 4.547 -4.59 -0.706 1 96.69 259 ASP B C 1
ATOM 4410 O O . ASP B 1 259 ? 5.402 -4.102 0.037 1 96.69 259 ASP B O 1
ATOM 4414 N N . GLY B 1 260 ? 3.779 -3.9 -1.451 1 96.44 260 GLY B N 1
ATOM 4415 C CA . GLY B 1 260 ? 3.82 -2.449 -1.372 1 96.44 260 GLY B CA 1
ATOM 4416 C C . GLY B 1 260 ? 4.496 -1.804 -2.566 1 96.44 260 GLY B C 1
ATOM 4417 O O . GLY B 1 260 ? 4.551 -0.577 -2.67 1 96.44 260 GLY B O 1
ATOM 4418 N N . TYR B 1 261 ? 5.109 -2.613 -3.512 1 97.81 261 TYR B N 1
ATOM 4419 C CA . TYR B 1 261 ? 5.66 -2.035 -4.734 1 97.81 261 TYR B CA 1
ATOM 4420 C C . TYR B 1 261 ? 4.555 -1.721 -5.73 1 97.81 261 TYR B C 1
ATOM 4422 O O . TYR B 1 261 ? 3.758 -2.594 -6.082 1 97.81 261 TYR B O 1
ATOM 4430 N N . PRO B 1 262 ? 4.473 -0.513 -6.223 1 97.56 262 PRO B N 1
ATOM 4431 C CA . PRO B 1 262 ? 3.279 -0.071 -6.945 1 97.56 262 PRO B CA 1
ATOM 4432 C C . PRO B 1 262 ? 3.055 -0.845 -8.242 1 97.56 262 PRO B C 1
ATOM 4434 O O . PRO B 1 262 ? 3.967 -0.948 -9.07 1 97.56 262 PRO B O 1
ATOM 4437 N N . ARG B 1 263 ? 1.857 -1.283 -8.438 1 98.31 263 ARG B N 1
ATOM 4438 C CA . ARG B 1 263 ? 1.472 -1.949 -9.68 1 98.31 263 ARG B CA 1
ATOM 4439 C C . ARG B 1 263 ? 1.673 -1.031 -10.875 1 98.31 263 ARG B C 1
ATOM 4441 O O . ARG B 1 263 ? 1.979 -1.496 -11.977 1 98.31 263 ARG B O 1
ATOM 4448 N N . SER B 1 264 ? 1.582 0.253 -10.625 1 98.5 264 SER B N 1
ATOM 4449 C CA . SER B 1 264 ? 1.661 1.253 -11.68 1 98.5 264 SER B CA 1
ATOM 4450 C C . SER B 1 264 ? 3.068 1.335 -12.266 1 98.5 264 SER B C 1
ATOM 4452 O O . SER B 1 264 ? 3.283 1.967 -13.297 1 98.5 264 SER B O 1
ATOM 4454 N N . ALA B 1 265 ? 4.035 0.693 -11.664 1 98.44 265 ALA B N 1
ATOM 4455 C CA . ALA B 1 265 ? 5.395 0.644 -12.195 1 98.44 265 ALA B CA 1
ATOM 4456 C C . ALA B 1 265 ? 5.5 -0.376 -13.328 1 98.44 265 ALA B C 1
ATOM 4458 O O . ALA B 1 265 ? 6.562 -0.533 -13.93 1 98.44 265 ALA B O 1
ATOM 4459 N N . SER B 1 266 ? 4.41 -1.072 -13.656 1 98.62 266 SER B N 1
ATOM 4460 C CA . SER B 1 266 ? 4.379 -2.039 -14.75 1 98.62 266 SER B CA 1
ATOM 4461 C C . SER B 1 266 ? 4.836 -1.407 -16.062 1 98.62 266 SER B C 1
ATOM 4463 O O . SER B 1 266 ? 4.324 -0.361 -16.469 1 98.62 266 SER B O 1
ATOM 4465 N N . ASN B 1 267 ? 5.812 -2.027 -16.672 1 98.06 267 ASN B N 1
ATOM 4466 C CA . ASN B 1 267 ? 6.355 -1.609 -17.969 1 98.06 267 ASN B CA 1
ATOM 4467 C C . ASN B 1 267 ? 6.984 -0.223 -17.875 1 98.06 267 ASN B C 1
ATOM 4469 O O . ASN B 1 267 ? 7.113 0.465 -18.891 1 98.06 267 ASN B O 1
ATOM 4473 N N . SER B 1 268 ? 7.293 0.305 -16.688 1 97.81 268 SER B N 1
ATOM 4474 C CA . SER B 1 268 ? 7.836 1.65 -16.516 1 97.81 268 SER B CA 1
ATOM 4475 C C . SER B 1 268 ? 8.992 1.668 -15.523 1 97.81 268 SER B C 1
ATOM 4477 O O . SER B 1 268 ? 9.922 2.463 -15.656 1 97.81 268 SER B O 1
ATOM 4479 N N . GLY B 1 269 ? 8.969 0.795 -14.562 1 98.25 269 GLY B N 1
ATOM 4480 C CA . GLY B 1 269 ? 10 0.746 -13.531 1 98.25 269 GLY B CA 1
ATOM 4481 C C . GLY B 1 269 ? 11.18 -0.12 -13.914 1 98.25 269 GLY B C 1
ATOM 4482 O O . GLY B 1 269 ? 11.18 -0.752 -14.977 1 98.25 269 GLY B O 1
ATOM 4483 N N . HIS B 1 270 ? 12.203 -0.103 -13.055 1 98.62 270 HIS B N 1
ATOM 4484 C CA . HIS B 1 270 ? 13.422 -0.886 -13.219 1 98.62 270 HIS B CA 1
ATOM 4485 C C . HIS B 1 270 ? 13.859 -1.503 -11.898 1 98.62 270 HIS B C 1
ATOM 4487 O O . HIS B 1 270 ? 13.43 -1.063 -10.828 1 98.62 270 HIS B O 1
ATOM 4493 N N . ALA B 1 271 ? 14.625 -2.451 -12 1 98.81 271 ALA B N 1
ATOM 4494 C CA . ALA B 1 271 ? 15.453 -2.969 -10.914 1 98.81 271 ALA B CA 1
ATOM 4495 C C . ALA B 1 271 ? 16.906 -3.137 -11.367 1 98.81 271 ALA B C 1
ATOM 4497 O O . ALA B 1 271 ? 17.188 -3.152 -12.562 1 98.81 271 ALA B O 1
ATOM 4498 N N . LEU B 1 272 ? 17.781 -3.188 -10.406 1 98.81 272 LEU B N 1
ATOM 4499 C CA . LEU B 1 272 ? 19.188 -3.393 -10.719 1 98.81 272 LEU B CA 1
ATOM 4500 C C . LEU B 1 272 ? 19.609 -4.824 -10.406 1 98.81 272 LEU B C 1
ATOM 4502 O O . LEU B 1 272 ? 19.391 -5.312 -9.297 1 98.81 272 LEU B O 1
ATOM 4506 N N . VAL B 1 273 ? 20.156 -5.5 -11.367 1 98.75 273 VAL B N 1
ATOM 4507 C CA . VAL B 1 273 ? 20.781 -6.809 -11.18 1 98.75 273 VAL B CA 1
ATOM 4508 C C . VAL B 1 273 ? 22.266 -6.73 -11.523 1 98.75 273 VAL B C 1
ATOM 4510 O O . VAL B 1 273 ? 22.625 -6.457 -12.672 1 98.75 273 VAL B O 1
ATOM 4513 N N . GLY B 1 274 ? 23.109 -6.918 -10.516 1 97.12 274 GLY B N 1
ATOM 4514 C CA . GLY B 1 274 ? 24.531 -6.699 -10.727 1 97.12 274 GLY B CA 1
ATOM 4515 C C . GLY B 1 274 ? 24.859 -5.281 -11.156 1 97.12 274 GLY B C 1
ATOM 4516 O O . GLY B 1 274 ? 25.703 -5.07 -12.031 1 97.12 274 GLY B O 1
ATOM 4517 N N . GLY B 1 275 ? 24.078 -4.406 -10.727 1 97.06 275 GLY B N 1
ATOM 4518 C CA . GLY B 1 275 ? 24.297 -3.004 -11.039 1 97.06 275 GLY B CA 1
ATOM 4519 C C . GLY B 1 275 ? 23.734 -2.598 -12.391 1 97.06 275 GLY B C 1
ATOM 4520 O O . GLY B 1 275 ? 23.734 -1.415 -12.734 1 97.06 275 GLY B O 1
ATOM 4521 N N . VAL B 1 276 ? 23.219 -3.539 -13.156 1 98.31 276 VAL B N 1
ATOM 4522 C CA . VAL B 1 276 ? 22.672 -3.287 -14.492 1 98.31 276 VAL B CA 1
ATOM 4523 C C . VAL B 1 276 ? 21.188 -2.99 -14.398 1 98.31 276 VAL B C 1
ATOM 4525 O O . VAL B 1 276 ? 20.422 -3.779 -13.836 1 98.31 276 VAL B O 1
ATOM 4528 N N . PRO B 1 277 ? 20.734 -1.843 -14.93 1 98.5 277 PRO B N 1
ATOM 4529 C CA . PRO B 1 277 ? 19.297 -1.568 -14.922 1 98.5 277 PRO B CA 1
ATOM 4530 C C . PRO B 1 277 ? 18.516 -2.539 -15.797 1 98.5 277 PRO B C 1
ATOM 4532 O O . PRO B 1 277 ? 18.859 -2.74 -16.969 1 98.5 277 PRO B O 1
ATOM 4535 N N . CYS B 1 278 ? 17.562 -3.162 -15.25 1 98.88 278 CYS B N 1
ATOM 4536 C CA . CYS B 1 278 ? 16.688 -4.109 -15.922 1 98.88 278 CYS B CA 1
ATOM 4537 C C . CYS B 1 278 ? 15.234 -3.637 -15.875 1 98.88 278 CYS B C 1
ATOM 4539 O O . CYS B 1 278 ? 14.68 -3.445 -14.797 1 98.88 278 CYS B O 1
ATOM 4541 N N . PRO B 1 279 ? 14.594 -3.445 -17 1 98.81 279 PRO B N 1
ATOM 4542 C CA . PRO B 1 279 ? 13.211 -2.949 -16.984 1 98.81 279 PRO B CA 1
ATOM 4543 C C . PRO B 1 279 ? 12.219 -3.98 -16.453 1 98.81 279 PRO B C 1
ATOM 4545 O O . PRO B 1 279 ? 12.375 -5.18 -16.703 1 98.81 279 PRO B O 1
ATOM 4548 N N . ILE B 1 280 ? 11.266 -3.539 -15.719 1 98.88 280 ILE B N 1
ATOM 4549 C CA . ILE B 1 280 ? 10.094 -4.336 -15.375 1 98.88 280 ILE B CA 1
ATOM 4550 C C . ILE B 1 280 ? 9.211 -4.516 -16.609 1 98.88 280 ILE B C 1
ATOM 4552 O O . ILE B 1 280 ? 8.82 -3.537 -17.25 1 98.88 280 ILE B O 1
ATOM 4556 N N . VAL B 1 281 ? 8.875 -5.766 -16.938 1 98.75 281 VAL B N 1
ATOM 4557 C CA . VAL B 1 281 ? 8.086 -6.031 -18.141 1 98.75 281 VAL B CA 1
ATOM 4558 C C . VAL B 1 281 ? 6.805 -6.766 -17.75 1 98.75 281 VAL B C 1
ATOM 4560 O O . VAL B 1 281 ? 6.816 -7.637 -16.875 1 98.75 281 VAL B O 1
ATOM 4563 N N . GLY B 1 282 ? 5.684 -6.414 -18.453 1 98.25 282 GLY B N 1
ATOM 4564 C CA . GLY B 1 282 ? 4.379 -6.957 -18.109 1 98.25 282 GLY B CA 1
ATOM 4565 C C . GLY B 1 282 ? 3.779 -6.324 -16.875 1 98.25 282 GLY B C 1
ATOM 4566 O O . GLY B 1 282 ? 4.387 -5.438 -16.266 1 98.25 282 GLY B O 1
ATOM 4567 N N . LEU B 1 283 ? 2.637 -6.785 -16.5 1 98.25 283 LEU B N 1
ATOM 4568 C CA . LEU B 1 283 ? 1.96 -6.262 -15.32 1 98.25 283 LEU B CA 1
ATOM 4569 C C . LEU B 1 283 ? 2.561 -6.848 -14.047 1 98.25 283 LEU B C 1
ATOM 4571 O O . LEU B 1 283 ? 2.791 -8.055 -13.961 1 98.25 283 LEU B O 1
ATOM 4575 N N . ILE B 1 284 ? 2.881 -6.008 -13.125 1 98.56 284 ILE B N 1
ATOM 4576 C CA . ILE B 1 284 ? 3.311 -6.461 -11.805 1 98.56 284 ILE B CA 1
ATOM 4577 C C . ILE B 1 284 ? 2.191 -7.262 -11.148 1 98.56 284 ILE B C 1
ATOM 4579 O O . ILE B 1 284 ? 1.039 -6.82 -11.117 1 98.56 284 ILE B O 1
ATOM 4583 N N . SER B 1 285 ? 2.484 -8.469 -10.672 1 98.19 285 SER B N 1
ATOM 4584 C CA . SER B 1 285 ? 1.535 -9.344 -9.984 1 98.19 285 SER B CA 1
ATOM 4585 C C . SER B 1 285 ? 1.513 -9.062 -8.484 1 98.19 285 SER B C 1
ATOM 4587 O O . SER B 1 285 ? 2.238 -8.195 -7.996 1 98.19 285 SER B O 1
ATOM 4589 N N . MET B 1 286 ? 0.641 -9.781 -7.789 1 97.81 286 MET B N 1
ATOM 4590 C CA . MET B 1 286 ? 0.448 -9.57 -6.359 1 97.81 286 MET B CA 1
ATOM 4591 C C . MET B 1 286 ? 1.734 -9.852 -5.59 1 97.81 286 MET B C 1
ATOM 4593 O O . MET B 1 286 ? 2.072 -9.133 -4.652 1 97.81 286 MET B O 1
ATOM 4597 N N . ASP B 1 287 ? 2.521 -10.859 -6.121 1 98.06 287 ASP B N 1
ATOM 4598 C CA . ASP B 1 287 ? 3.672 -11.305 -5.34 1 98.06 287 ASP B CA 1
ATOM 4599 C C . ASP B 1 287 ? 4.914 -11.438 -6.219 1 98.06 287 ASP B C 1
ATOM 4601 O O . ASP B 1 287 ? 5.941 -11.953 -5.777 1 98.06 287 ASP B O 1
ATOM 4605 N N . LEU B 1 288 ? 4.805 -11 -7.473 1 98.69 288 LEU B N 1
ATOM 4606 C CA . LEU B 1 288 ? 5.902 -11.266 -8.391 1 98.69 288 LEU B CA 1
ATOM 4607 C C . LEU B 1 288 ? 6.098 -10.094 -9.359 1 98.69 288 LEU B C 1
ATOM 4609 O O . LEU B 1 288 ? 5.129 -9.445 -9.75 1 98.69 288 LEU B O 1
ATOM 4613 N N . ILE B 1 289 ? 7.312 -9.891 -9.719 1 98.75 289 ILE B N 1
ATOM 4614 C CA . ILE B 1 289 ? 7.707 -8.945 -10.75 1 98.75 289 ILE B CA 1
ATOM 4615 C C . ILE B 1 289 ? 8.578 -9.648 -11.797 1 98.75 289 ILE B C 1
ATOM 4617 O O . ILE B 1 289 ? 9.438 -10.461 -11.445 1 98.75 289 ILE B O 1
ATOM 4621 N N . ILE B 1 290 ? 8.344 -9.367 -13.047 1 98.88 290 ILE B N 1
ATOM 4622 C CA . ILE B 1 290 ? 9.18 -9.922 -14.102 1 98.88 290 ILE B CA 1
ATOM 4623 C C . ILE B 1 290 ? 10.094 -8.844 -14.664 1 98.88 290 ILE B C 1
ATOM 4625 O O . ILE B 1 290 ? 9.648 -7.727 -14.953 1 98.88 290 ILE B O 1
ATOM 4629 N N . LEU B 1 291 ? 11.352 -9.141 -14.797 1 98.88 291 LEU B N 1
ATOM 4630 C CA . LEU B 1 291 ? 12.367 -8.258 -15.352 1 98.88 291 LEU B CA 1
ATOM 4631 C C . LEU B 1 291 ? 12.883 -8.797 -16.688 1 98.88 291 LEU B C 1
ATOM 4633 O O . LEU B 1 291 ? 13.039 -10.008 -16.844 1 98.88 291 LEU B O 1
ATOM 4637 N N . ASP B 1 292 ? 13.148 -7.906 -17.594 1 98.88 292 ASP B N 1
ATOM 4638 C CA . ASP B 1 292 ? 14.039 -8.234 -18.719 1 98.88 292 ASP B CA 1
ATOM 4639 C C . ASP B 1 292 ? 15.5 -8.133 -18.297 1 98.88 292 ASP B C 1
ATOM 4641 O O . ASP B 1 292 ? 16.031 -7.031 -18.141 1 98.88 292 ASP B O 1
ATOM 4645 N N . VAL B 1 293 ? 16.141 -9.258 -18.172 1 98.88 293 VAL B N 1
ATOM 4646 C CA . VAL B 1 293 ? 17.516 -9.281 -17.672 1 98.88 293 VAL B CA 1
ATOM 4647 C C . VAL B 1 293 ? 18.484 -9.656 -18.797 1 98.88 293 VAL B C 1
ATOM 4649 O O . VAL B 1 293 ? 19.547 -10.203 -18.547 1 98.88 293 VAL B O 1
ATOM 4652 N N . THR B 1 294 ? 18.062 -9.484 -19.984 1 98.75 294 THR B N 1
ATOM 4653 C CA . THR B 1 294 ? 18.844 -9.867 -21.156 1 98.75 294 THR B CA 1
ATOM 4654 C C . THR B 1 294 ? 20.266 -9.328 -21.047 1 98.75 294 THR B C 1
ATOM 4656 O O . THR B 1 294 ? 21.234 -10.016 -21.406 1 98.75 294 THR B O 1
ATOM 4659 N N . ASP B 1 295 ? 20.5 -8.156 -20.516 1 98.19 295 ASP B N 1
ATOM 4660 C CA . ASP B 1 295 ? 21.797 -7.508 -20.453 1 98.19 295 ASP B CA 1
ATOM 4661 C C . ASP B 1 295 ? 22.469 -7.742 -19.109 1 98.19 295 ASP B C 1
ATOM 4663 O O . ASP B 1 295 ? 23.625 -7.344 -18.906 1 98.19 295 ASP B O 1
ATOM 4667 N N . ALA B 1 296 ? 21.781 -8.289 -18.203 1 98.31 296 ALA B N 1
ATOM 4668 C CA . ALA B 1 296 ? 22.328 -8.578 -16.891 1 98.31 296 ALA B CA 1
ATOM 4669 C C . ALA B 1 296 ? 22.766 -10.039 -16.781 1 98.31 296 ALA B C 1
ATOM 4671 O O . ALA B 1 296 ? 22.062 -10.859 -16.188 1 98.31 296 ALA B O 1
ATOM 4672 N N . THR B 1 297 ? 23.922 -10.406 -17.125 1 95.19 297 THR B N 1
ATOM 4673 C CA . THR B 1 297 ? 24.406 -11.766 -17.297 1 95.19 297 THR B CA 1
ATOM 4674 C C . THR B 1 297 ? 24.531 -12.477 -15.961 1 95.19 297 THR B C 1
ATOM 4676 O O . THR B 1 297 ? 24.578 -13.703 -15.898 1 95.19 297 THR B O 1
ATOM 4679 N N . GLN B 1 298 ? 24.516 -11.719 -14.898 1 96.56 298 GLN B N 1
ATOM 4680 C CA . GLN B 1 298 ? 24.688 -12.312 -13.578 1 96.56 298 GLN B CA 1
ATOM 4681 C C . GLN B 1 298 ? 23.359 -12.797 -13.016 1 96.56 298 GLN B C 1
ATOM 4683 O O . GLN B 1 298 ? 23.312 -13.445 -11.969 1 96.56 298 GLN B O 1
ATOM 4688 N N . ALA B 1 299 ? 22.297 -12.469 -13.656 1 98.19 299 ALA B N 1
ATOM 4689 C CA . ALA B 1 299 ? 20.984 -12.891 -13.164 1 98.19 299 ALA B CA 1
ATOM 4690 C C . ALA B 1 299 ? 20.906 -14.406 -13.055 1 98.19 299 ALA B C 1
ATOM 4692 O O . ALA B 1 299 ? 21.219 -15.125 -14.008 1 98.19 299 ALA B O 1
ATOM 4693 N N . ARG B 1 300 ? 20.562 -14.883 -11.922 1 97.06 300 ARG B N 1
ATOM 4694 C CA . ARG B 1 300 ? 20.406 -16.312 -11.672 1 97.06 300 ARG B CA 1
ATOM 4695 C C . ARG B 1 300 ? 19.406 -16.562 -10.547 1 97.06 300 ARG B C 1
ATOM 4697 O O . ARG B 1 300 ? 19.156 -15.688 -9.719 1 97.06 300 ARG B O 1
ATOM 4704 N N . ARG B 1 301 ? 18.875 -17.766 -10.539 1 96.44 301 ARG B N 1
ATOM 4705 C CA . ARG B 1 301 ? 18.047 -18.188 -9.43 1 96.44 301 ARG B CA 1
ATOM 4706 C C . ARG B 1 301 ? 18.766 -18.016 -8.102 1 96.44 301 ARG B C 1
ATOM 4708 O O . ARG B 1 301 ? 19.938 -18.391 -7.973 1 96.44 301 ARG B O 1
ATOM 4715 N N . GLY B 1 302 ? 18.094 -17.422 -7.137 1 96.12 302 GLY B N 1
ATOM 4716 C CA . GLY B 1 302 ? 18.703 -17.172 -5.836 1 96.12 302 GLY B CA 1
ATOM 4717 C C . GLY B 1 302 ? 19.438 -15.852 -5.766 1 96.12 302 GLY B C 1
ATOM 4718 O O . GLY B 1 302 ? 19.766 -15.367 -4.676 1 96.12 302 GLY B O 1
ATOM 4719 N N . GLY B 1 303 ? 19.688 -15.273 -6.965 1 97.44 303 GLY B N 1
ATOM 4720 C CA . GLY B 1 303 ? 20.312 -13.961 -6.996 1 97.44 303 GLY B CA 1
ATOM 4721 C C . GLY B 1 303 ? 19.391 -12.859 -6.48 1 97.44 303 GLY B C 1
ATOM 4722 O O . GLY B 1 303 ? 18.25 -13.125 -6.094 1 97.44 303 GLY B O 1
ATOM 4723 N N . THR B 1 304 ? 19.953 -11.656 -6.531 1 97.69 304 THR B N 1
ATOM 4724 C CA . THR B 1 304 ? 19.234 -10.539 -5.934 1 97.69 304 THR B CA 1
ATOM 4725 C C . THR B 1 304 ? 19.078 -9.406 -6.938 1 97.69 304 THR B C 1
ATOM 4727 O O . THR B 1 304 ? 19.953 -9.172 -7.766 1 97.69 304 THR B O 1
ATOM 4730 N N . ALA B 1 305 ? 17.953 -8.75 -6.848 1 98.69 305 ALA B N 1
ATOM 4731 C CA . ALA B 1 305 ? 17.703 -7.516 -7.582 1 98.69 305 ALA B CA 1
ATOM 4732 C C . ALA B 1 305 ? 17.391 -6.363 -6.629 1 98.69 305 ALA B C 1
ATOM 4734 O O . ALA B 1 305 ? 16.688 -6.539 -5.637 1 98.69 305 ALA B O 1
ATOM 4735 N N . THR B 1 306 ? 17.938 -5.211 -6.883 1 98.69 306 THR B N 1
ATOM 4736 C CA . THR B 1 306 ? 17.688 -4.016 -6.082 1 98.69 306 THR B CA 1
ATOM 4737 C C . THR B 1 306 ? 16.547 -3.191 -6.684 1 98.69 306 THR B C 1
ATOM 4739 O O . THR B 1 306 ? 16.625 -2.779 -7.844 1 98.69 306 THR B O 1
ATOM 4742 N N . LEU B 1 307 ? 15.531 -2.979 -5.91 1 98.75 307 LEU B N 1
ATOM 4743 C CA . LEU B 1 307 ? 14.383 -2.215 -6.395 1 98.75 307 LEU B CA 1
ATOM 4744 C C . LEU B 1 307 ? 14.422 -0.786 -5.863 1 98.75 307 LEU B C 1
ATOM 4746 O O . LEU B 1 307 ? 13.852 0.122 -6.469 1 98.75 307 LEU B O 1
ATOM 4750 N N . ILE B 1 308 ? 14.969 -0.549 -4.691 1 98.5 308 ILE B N 1
ATOM 4751 C CA . ILE B 1 308 ? 15.297 0.755 -4.125 1 98.5 308 ILE B CA 1
ATOM 4752 C C . ILE B 1 308 ? 16.734 0.758 -3.635 1 98.5 308 ILE B C 1
ATOM 4754 O O . ILE B 1 308 ? 17.125 -0.079 -2.814 1 98.5 308 ILE B O 1
ATOM 4758 N N . GLY B 1 309 ? 17.531 1.671 -4.102 1 97.06 309 GLY B N 1
ATOM 4759 C CA . GLY B 1 309 ? 18.938 1.768 -3.764 1 97.06 309 GLY B CA 1
ATOM 4760 C C . GLY B 1 309 ? 19.812 2.094 -4.957 1 97.06 309 GLY B C 1
ATOM 4761 O O . GLY B 1 309 ? 19.438 1.839 -6.102 1 97.06 309 GLY B O 1
ATOM 4762 N N . ASP B 1 310 ? 20.969 2.6 -4.691 1 95.62 310 ASP B N 1
ATOM 4763 C CA . ASP B 1 310 ? 21.938 3.008 -5.715 1 95.62 310 ASP B CA 1
ATOM 4764 C C . ASP B 1 310 ? 21.328 4.055 -6.648 1 95.62 310 ASP B C 1
ATOM 4766 O O . ASP B 1 310 ? 20.844 5.094 -6.195 1 95.62 310 ASP B O 1
ATOM 4770 N N . SER B 1 311 ? 21.203 3.764 -7.902 1 94.69 311 SER B N 1
ATOM 4771 C CA . SER B 1 311 ? 20.672 4.754 -8.836 1 94.69 311 SER B CA 1
ATOM 4772 C C . SER B 1 311 ? 19.156 4.836 -8.758 1 94.69 311 SER B C 1
ATOM 4774 O O . SER B 1 311 ? 18.547 5.727 -9.359 1 94.69 311 SER B O 1
ATOM 4776 N N . LEU B 1 312 ? 18.562 3.955 -8.055 1 97.31 312 LEU B N 1
ATOM 4777 C CA . LEU B 1 312 ? 17.109 3.93 -7.887 1 97.31 312 LEU B CA 1
ATOM 4778 C C . LEU B 1 312 ? 16.719 4.414 -6.496 1 97.31 312 LEU B C 1
ATOM 4780 O O . LEU B 1 312 ? 16.25 3.627 -5.668 1 97.31 312 LEU B O 1
ATOM 4784 N N . ASP B 1 313 ? 16.828 5.695 -6.281 1 96.38 313 ASP B N 1
ATOM 4785 C CA . ASP B 1 313 ? 16.375 6.246 -5.004 1 96.38 313 ASP B CA 1
ATOM 4786 C C . ASP B 1 313 ? 14.859 6.367 -4.961 1 96.38 313 ASP B C 1
ATOM 4788 O O . ASP B 1 313 ? 14.172 6.082 -5.945 1 96.38 313 ASP B O 1
ATOM 4792 N N . ILE B 1 314 ? 14.312 6.758 -3.863 1 97.5 314 ILE B N 1
ATOM 4793 C CA . ILE B 1 314 ? 12.875 6.699 -3.635 1 97.5 314 ILE B CA 1
ATOM 4794 C C . ILE B 1 314 ? 12.164 7.672 -4.574 1 97.5 314 ILE B C 1
ATOM 4796 O O . ILE B 1 314 ? 11.047 7.41 -5.02 1 97.5 314 ILE B O 1
ATOM 4800 N N . ASP B 1 315 ? 12.766 8.82 -4.914 1 97.62 315 ASP B N 1
ATOM 4801 C CA . ASP B 1 315 ? 12.164 9.766 -5.848 1 97.62 315 ASP B CA 1
ATOM 4802 C C . ASP B 1 315 ? 12.109 9.188 -7.258 1 97.62 315 ASP B C 1
ATOM 4804 O O . ASP B 1 315 ? 11.094 9.297 -7.945 1 97.62 315 ASP B O 1
ATOM 4808 N N . THR B 1 316 ? 13.203 8.539 -7.676 1 97.19 316 THR B N 1
ATOM 4809 C CA . THR B 1 316 ? 13.273 7.918 -8.992 1 97.19 316 THR B CA 1
ATOM 4810 C C . THR B 1 316 ? 12.242 6.801 -9.117 1 97.19 316 THR B C 1
ATOM 4812 O O . THR B 1 316 ? 11.531 6.715 -10.117 1 97.19 316 THR B O 1
ATOM 4815 N N . VAL B 1 317 ? 12.117 6 -8.102 1 98.31 317 VAL B N 1
ATOM 4816 C CA . VAL B 1 317 ? 11.172 4.891 -8.102 1 98.31 317 VAL B CA 1
ATOM 4817 C C . VAL B 1 317 ? 9.742 5.43 -8.148 1 98.31 317 VAL B C 1
ATOM 4819 O O . VAL B 1 317 ? 8.914 4.945 -8.922 1 98.31 317 VAL B O 1
ATOM 4822 N N . GLY B 1 318 ? 9.477 6.438 -7.293 1 98.25 318 GLY B N 1
ATOM 4823 C CA . GLY B 1 318 ? 8.156 7.051 -7.309 1 98.25 318 GLY B CA 1
ATOM 4824 C C . GLY B 1 318 ? 7.785 7.629 -8.664 1 98.25 318 GLY B C 1
ATOM 4825 O O . GLY B 1 318 ? 6.68 7.406 -9.156 1 98.25 318 GLY B O 1
ATOM 4826 N N . GLN B 1 319 ? 8.711 8.336 -9.266 1 97.31 319 GLN B N 1
ATOM 4827 C CA . GLN B 1 319 ? 8.477 8.961 -10.562 1 97.31 319 GLN B CA 1
ATOM 4828 C C . GLN B 1 319 ? 8.188 7.914 -11.633 1 97.31 319 GLN B C 1
ATOM 4830 O O . GLN B 1 319 ? 7.266 8.078 -12.438 1 97.31 319 GLN B O 1
ATOM 4835 N N . ALA B 1 320 ? 8.93 6.848 -11.641 1 97.94 320 ALA B N 1
ATOM 4836 C CA . ALA B 1 320 ? 8.734 5.781 -12.617 1 97.94 320 ALA B CA 1
ATOM 4837 C C . ALA B 1 320 ? 7.348 5.156 -12.477 1 97.94 320 ALA B C 1
ATOM 4839 O O . ALA B 1 320 ? 6.746 4.734 -13.469 1 97.94 320 ALA B O 1
ATOM 4840 N N . ALA B 1 321 ? 6.836 5.16 -11.32 1 98.06 321 ALA B N 1
ATOM 4841 C CA . ALA B 1 321 ? 5.531 4.559 -11.047 1 98.06 321 ALA B CA 1
ATOM 4842 C C . ALA B 1 321 ? 4.41 5.586 -11.188 1 98.06 321 ALA B C 1
ATOM 4844 O O . ALA B 1 321 ? 3.244 5.281 -10.938 1 98.06 321 ALA B O 1
ATOM 4845 N N . GLY B 1 322 ? 4.742 6.805 -11.516 1 97.62 322 GLY B N 1
ATOM 4846 C CA . GLY B 1 322 ? 3.738 7.848 -11.664 1 97.62 322 GLY B CA 1
ATOM 4847 C C . GLY B 1 322 ? 3.23 8.375 -10.336 1 97.62 322 GLY B C 1
ATOM 4848 O O . GLY B 1 322 ? 2.096 8.852 -10.242 1 97.62 322 GLY B O 1
ATOM 4849 N N . THR B 1 323 ? 3.998 8.219 -9.32 1 97.75 323 THR B N 1
ATOM 4850 C CA . THR B 1 323 ? 3.67 8.727 -7.996 1 97.75 323 THR B CA 1
ATOM 4851 C C . THR B 1 323 ? 4.883 9.406 -7.367 1 97.75 323 THR B C 1
ATOM 4853 O O . THR B 1 323 ? 5.68 10.039 -8.062 1 97.75 323 THR B O 1
ATOM 4856 N N . ILE B 1 324 ? 4.945 9.406 -5.98 1 97.38 324 ILE B N 1
ATOM 4857 C CA . ILE B 1 324 ? 5.988 10.156 -5.285 1 97.38 324 ILE B CA 1
ATOM 4858 C C . ILE B 1 324 ? 6.711 9.234 -4.305 1 97.38 324 ILE B C 1
ATOM 4860 O O . ILE B 1 324 ? 6.199 8.172 -3.945 1 97.38 324 ILE B O 1
ATOM 4864 N N . GLY B 1 325 ? 7.863 9.711 -3.92 1 97.81 325 GLY B N 1
ATOM 4865 C CA . GLY B 1 325 ? 8.656 8.922 -2.986 1 97.81 325 GLY B CA 1
ATOM 4866 C C . GLY B 1 325 ? 7.961 8.695 -1.658 1 97.81 325 GLY B C 1
ATOM 4867 O O . GLY B 1 325 ? 8.148 7.648 -1.028 1 97.81 325 GLY B O 1
ATOM 4868 N N . TYR B 1 326 ? 7.113 9.617 -1.188 1 97.62 326 TYR B N 1
ATOM 4869 C CA . TYR B 1 326 ? 6.34 9.477 0.041 1 97.62 326 TYR B CA 1
ATOM 4870 C C . TYR B 1 326 ? 5.527 8.188 0.03 1 97.62 326 TYR B C 1
ATOM 4872 O O . TYR B 1 326 ? 5.562 7.414 0.993 1 97.62 326 TYR B O 1
ATOM 4880 N N . GLU B 1 327 ? 4.824 8 -1.091 1 98 327 GLU B N 1
ATOM 4881 C CA . GLU B 1 327 ? 3.939 6.844 -1.197 1 98 327 GLU B CA 1
ATOM 4882 C C . GLU B 1 327 ? 4.738 5.547 -1.288 1 98 327 GLU B C 1
ATOM 4884 O O . GLU B 1 327 ? 4.332 4.523 -0.74 1 98 327 GLU B O 1
ATOM 4889 N N . ILE B 1 328 ? 5.902 5.598 -1.986 1 98 328 ILE B N 1
ATOM 4890 C CA . ILE B 1 328 ? 6.773 4.434 -2.051 1 98 328 ILE B CA 1
ATOM 4891 C C . ILE B 1 328 ? 7.176 4.008 -0.641 1 98 328 ILE B C 1
ATOM 4893 O O . ILE B 1 328 ? 7.047 2.836 -0.279 1 98 328 ILE B O 1
ATOM 4897 N N . LEU B 1 329 ? 7.57 4.953 0.172 1 97.56 329 LEU B N 1
ATOM 4898 C CA . LEU B 1 329 ? 8.047 4.668 1.522 1 97.56 329 LEU B CA 1
ATOM 4899 C C . LEU B 1 329 ? 6.922 4.105 2.385 1 97.56 329 LEU B C 1
ATOM 4901 O O . LEU B 1 329 ? 7.09 3.064 3.029 1 97.56 329 LEU B O 1
ATOM 4905 N N . THR B 1 330 ? 5.781 4.742 2.318 1 96.88 330 THR B N 1
ATOM 4906 C CA . THR B 1 330 ? 4.707 4.41 3.248 1 96.88 330 THR B CA 1
ATOM 4907 C C . THR B 1 330 ? 3.965 3.158 2.789 1 96.88 330 THR B C 1
ATOM 4909 O O . THR B 1 330 ? 3.178 2.584 3.545 1 96.88 330 THR B O 1
ATOM 4912 N N . SER B 1 331 ? 4.266 2.668 1.582 1 96.12 331 SER B N 1
ATOM 4913 C CA . SER B 1 331 ? 3.604 1.479 1.053 1 96.12 331 SER B CA 1
ATOM 4914 C C . SER B 1 331 ? 4.406 0.219 1.354 1 96.12 331 SER B C 1
ATOM 4916 O O . SER B 1 331 ? 3.943 -0.895 1.1 1 96.12 331 SER B O 1
ATOM 4918 N N . LEU B 1 332 ? 5.621 0.393 1.862 1 92.06 332 LEU B N 1
ATOM 4919 C CA . LEU B 1 332 ? 6.441 -0.778 2.148 1 92.06 332 LEU B CA 1
ATOM 4920 C C . LEU B 1 332 ? 5.746 -1.702 3.141 1 92.06 332 LEU B C 1
ATOM 4922 O O . LEU B 1 332 ? 5.547 -1.338 4.301 1 92.06 332 LEU B O 1
ATOM 4926 N N . GLY B 1 333 ? 5.43 -2.869 2.742 1 84.75 333 GLY B N 1
ATOM 4927 C CA . GLY B 1 333 ? 4.543 -3.777 3.451 1 84.75 333 GLY B CA 1
ATOM 4928 C C . GLY B 1 333 ? 5.227 -4.504 4.594 1 84.75 333 GLY B C 1
ATOM 4929 O O . GLY B 1 333 ? 6.438 -4.379 4.785 1 84.75 333 GLY B O 1
ATOM 4930 N N . SER B 1 334 ? 4.445 -5.25 5.27 1 77.94 334 SER B N 1
ATOM 4931 C CA . SER B 1 334 ? 4.859 -5.941 6.488 1 77.94 334 SER B CA 1
ATOM 4932 C C . SER B 1 334 ? 5.625 -7.219 6.168 1 77.94 334 SER B C 1
ATOM 4934 O O . SER B 1 334 ? 6.281 -7.793 7.039 1 77.94 334 SER B O 1
ATOM 4936 N N . ARG B 1 335 ? 5.66 -7.695 4.855 1 80.94 335 ARG B N 1
ATOM 4937 C CA . ARG B 1 335 ? 6.258 -8.977 4.477 1 80.94 335 ARG B CA 1
ATOM 4938 C C . ARG B 1 335 ? 7.766 -8.844 4.312 1 80.94 335 ARG B C 1
ATOM 4940 O O . ARG B 1 335 ? 8.477 -9.852 4.219 1 80.94 335 ARG B O 1
ATOM 4947 N N . TYR B 1 336 ? 8.281 -7.629 4.445 1 83.94 336 TYR B N 1
ATOM 4948 C CA . TYR B 1 336 ? 9.719 -7.438 4.277 1 83.94 336 TYR B CA 1
ATOM 4949 C C . TYR B 1 336 ? 10.469 -7.789 5.555 1 83.94 336 TYR B C 1
ATOM 4951 O O . TYR B 1 336 ? 10.008 -7.484 6.656 1 83.94 336 TYR B O 1
ATOM 4959 N N . VAL B 1 337 ? 11.547 -8.461 5.363 1 83.94 337 VAL B N 1
ATOM 4960 C CA . VAL B 1 337 ? 12.516 -8.539 6.453 1 83.94 337 VAL B CA 1
ATOM 4961 C C . VAL B 1 337 ? 13.266 -7.211 6.57 1 83.94 337 VAL B C 1
ATOM 4963 O O . VAL B 1 337 ? 13.789 -6.699 5.582 1 83.94 337 VAL B O 1
ATOM 4966 N N . ARG B 1 338 ? 13.289 -6.629 7.762 1 90.19 338 ARG B N 1
ATOM 4967 C CA . ARG B 1 338 ? 13.898 -5.316 7.961 1 90.19 338 ARG B CA 1
ATOM 4968 C C . ARG B 1 338 ? 15.156 -5.422 8.812 1 90.19 338 ARG B C 1
ATOM 4970 O O . ARG B 1 338 ? 15.141 -6.012 9.891 1 90.19 338 ARG B O 1
ATOM 4977 N N . ASP B 1 339 ? 16.172 -4.965 8.242 1 92 339 ASP B N 1
ATOM 4978 C CA . ASP B 1 339 ? 17.453 -4.844 8.938 1 92 339 ASP B CA 1
ATOM 4979 C C . ASP B 1 339 ? 17.828 -3.377 9.125 1 92 339 ASP B C 1
ATOM 4981 O O . ASP B 1 339 ? 17.969 -2.633 8.156 1 92 339 ASP B O 1
ATOM 4985 N N . TYR B 1 340 ? 18.016 -2.988 10.438 1 92.62 340 TYR B N 1
ATOM 4986 C CA . TYR B 1 340 ? 18.391 -1.612 10.75 1 92.62 340 TYR B CA 1
ATOM 4987 C C . TYR B 1 340 ? 19.891 -1.491 10.969 1 92.62 340 TYR B C 1
ATOM 4989 O O . TYR B 1 340 ? 20.484 -2.264 11.734 1 92.62 340 TYR B O 1
ATOM 4997 N N . VAL B 1 341 ? 20.422 -0.598 10.234 1 88.94 341 VAL B N 1
ATOM 4998 C CA . VAL B 1 341 ? 21.859 -0.454 10.312 1 88.94 341 VAL B CA 1
ATOM 4999 C C . VAL B 1 341 ? 22.219 0.907 10.906 1 88.94 341 VAL B C 1
ATOM 5001 O O . VAL B 1 341 ? 21.594 1.917 10.578 1 88.94 341 VAL B O 1
ATOM 5004 N N . GLU B 1 342 ? 23.109 0.952 11.898 1 82.12 342 GLU B N 1
ATOM 5005 C CA . GLU B 1 342 ? 23.562 2.199 12.516 1 82.12 342 GLU B CA 1
ATOM 5006 C C . GLU B 1 342 ? 24.688 2.838 11.703 1 82.12 342 GLU B C 1
ATOM 5008 O O . GLU B 1 342 ? 25.562 2.139 11.18 1 82.12 342 GLU B O 1
#

Nearest PDB structures (foldseek):
  3kw3-assembly1_B  TM=9.598E-01  e=5.916E-39  Bartonella henselae
  6a2f-assembly1_B  TM=9.382E-01  e=3.856E-31  Pseudomonas aeruginosa PAO1
  2odo-assembly2_D  TM=9.166E-01  e=1.407E-28  Pseudomonas fluorescens
  4xbj-assembly2_D  TM=8.999E-01  e=3.408E-28  Escherichia coli
  3b8u-assembly2_D  TM=8.960E-01  e=7.337E-28  Escherichia coli K-12

Foldseek 3Di:
DLVLQVVLCVLPVQAQEAEECELCLLQQHLLPPVVVNVVSPHAEYEYADLVVLLVNCVNPVRHAYEHAPFDDPPCLVSCVVSLHAYAHADPVSLVVLLVVQQQPHEYAAEEEQDQPPGHHHLVRLLVCQVPCSCNSNNYQEYEYEQDPLLPQPPVSRVSSLVSQVVSCVSVVRHFYAYAELLNSVHPPSHHTHYYYYRQSQQPDASHPPDPRPGDHFDWDKWFFADKDKDAFQDADDPPSPFTHNGIFIKTKTQAFCLQLQAQLLEQQAWKAFVNDTWGFYYTTDNGITMTGCRVPVNDDGRGMIIRDDDVRHLQNSQVSSVHGSSSSSSRRHPPDDDDHDD/DLVLQVVLCVLPVQAQEAEECELCLLQQHLLPPVVVNVVSPHAEYEYADLVVLLVNCVNPVRHAYEHAPFDDPPCLVSCVVSLHAYAHADPVSLVVLLVVQQQPHEYAAEEEQDQPPGHHHLVRLLVCQVPCSCNSNNYQEYEYEQDPLLPQPPVSRVSSLVSQVVSCVSVVRHFYAYAELLNSVHPPSHHTHYYYYRQLQQPDASHPPDPRPGDHFDWDKWFFADKDKDAFQDADDPPSPFTHNGIFIKTKTQAFCLQQQAQLLEQQAWKAFVNDTWGFYYTTDNGITMTGCRVPVNDDGRGMIIRDDDVRHLQNSQVSSVHGSSSSSSRRHPPDDDDHDD

Solvent-accessible surface area (backbone atoms only — not comparable to full-atom values): 34190 Å² total; per-residue (Å²): 75,62,67,29,45,52,54,56,29,62,66,41,74,89,22,48,48,34,38,40,42,29,65,45,32,47,41,71,37,39,86,63,48,51,53,53,37,41,74,73,64,41,51,40,39,33,25,46,42,69,70,52,42,54,54,46,33,76,72,39,79,81,46,47,40,37,19,61,69,28,61,60,84,91,40,59,62,61,30,59,76,56,64,44,19,36,24,30,26,42,73,66,39,42,51,54,42,14,67,73,41,62,36,75,41,57,20,30,40,29,36,24,63,63,24,71,60,66,31,26,44,59,69,60,50,56,68,44,47,88,38,65,58,47,58,26,28,17,54,51,31,40,32,44,62,70,43,40,41,58,42,78,82,42,65,64,53,58,52,30,36,52,53,46,50,54,49,46,65,55,42,74,88,38,44,34,28,38,9,35,34,21,22,49,71,43,68,78,78,29,36,60,47,28,31,40,32,32,59,27,36,59,26,34,54,36,49,60,96,50,83,60,86,38,55,80,64,64,74,38,70,36,41,25,67,35,63,48,78,43,53,57,65,41,41,24,30,51,65,49,73,24,63,34,91,40,70,41,28,36,34,22,30,63,41,15,32,45,43,30,48,63,50,62,18,38,62,52,27,56,32,27,34,88,81,34,82,20,45,28,46,18,49,45,35,60,56,30,33,37,28,43,35,63,85,24,83,75,70,39,64,70,31,62,32,37,56,28,39,86,91,29,37,57,53,55,47,12,48,39,33,75,52,46,30,68,54,49,38,30,31,49,38,86,83,61,87,83,83,89,80,134,76,61,67,30,45,51,55,57,29,63,66,41,75,89,22,48,49,34,37,40,42,29,65,45,33,46,42,72,36,39,85,63,49,51,53,54,37,42,74,72,63,41,51,40,38,33,24,47,41,70,70,51,43,53,55,44,32,76,73,40,79,83,46,49,40,36,20,61,69,28,61,61,84,90,41,59,64,62,32,59,76,57,63,43,20,36,24,30,27,42,75,66,39,42,52,53,42,16,68,74,42,62,34,75,41,55,20,29,39,29,36,22,62,60,23,70,59,66,32,25,45,59,69,60,50,55,68,42,47,87,37,65,60,46,58,26,26,16,53,50,31,39,32,44,60,69,45,40,41,58,42,78,82,42,66,62,55,59,52,30,38,53,53,46,49,55,47,45,66,54,41,74,86,39,44,35,30,40,8,34,34,20,22,48,69,42,68,78,77,30,35,60,45,29,30,40,32,33,60,26,36,60,25,34,55,35,49,61,96,49,82,60,86,39,54,81,64,63,72,38,71,34,42,24,68,35,66,48,78,42,52,56,64,40,40,23,30,52,64,50,74,26,63,33,90,42,70,41,30,37,32,22,28,64,41,16,32,46,44,29,48,64,48,60,19,39,62,51,27,58,31,28,34,88,79,35,82,19,44,28,47,16,48,46,36,60,57,30,31,38,28,47,35,62,87,25,82,76,70,39,62,71,31,62,32,38,55,28,41,84,92,30,39,56,53,54,48,12,50,40,33,75,53,44,31,68,56,49,38,29,30,48,37,84,84,61,88,84,81,88,80,133